Protein AF-A0A524H3X7-F1 (afdb_monomer_lite)

pLDDT: mean 86.59, std 13.21, range [28.08, 98.19]

Foldseek 3Di:
DPDDVQQVLLLVLLVVVLVVLVVVLVVLLVVLLVLCCVQVNNVLSVQLSVQLSVLSVVLSVVLVVVQCQQAAPVDNRHDSDSDPLNVLLSVLSSLLSSLSSCFPRVCLQVVVRDDPVLCSNLCSLVVSVVSLVVSVVCCVVVVRDTSSSVVSSVVSLLSSLLSLLNSLVSSLLEPPLLNCVSCVVVVLVVVLVVCVVVVHAFAAADDELLLQLLSVLSSVLSSVSSHPQFDSLLRHLLSVLSSVSNVVVSVLNVCRRNVQAPNNSQGVPVVVNVVVVVCLACVLVVLLVLLLVLLCVQLVCVPPPQHDPQPDPVLNVLSVVLNVCSNQLHQLLVSLVSQLVSLRSSPPDSCRDPSSSSSNSSSSVCNSSGNHDRHDYHPCCCVSRPDPPDDDDPDD

Structure (mmCIF, N/CA/C/O backbone):
data_AF-A0A524H3X7-F1
#
_entry.id   AF-A0A524H3X7-F1
#
loop_
_atom_site.group_PDB
_atom_site.id
_atom_site.type_symbol
_atom_site.label_atom_id
_atom_site.label_alt_id
_atom_site.label_comp_id
_atom_site.label_asym_id
_atom_site.label_entity_id
_atom_site.label_seq_id
_atom_site.pdbx_PDB_ins_code
_atom_site.Cartn_x
_atom_site.Cartn_y
_atom_site.Cartn_z
_atom_site.occupancy
_atom_site.B_iso_or_equiv
_atom_site.auth_seq_id
_atom_site.auth_comp_id
_atom_site.auth_asym_id
_atom_site.auth_atom_id
_atom_site.pdbx_PDB_model_num
ATOM 1 N N . MET A 1 1 ? -29.525 -3.757 43.774 1.00 38.62 1 MET A N 1
ATOM 2 C CA . MET A 1 1 ? -28.793 -2.723 43.015 1.00 38.62 1 MET A CA 1
ATOM 3 C C . MET A 1 1 ? -27.335 -3.140 42.795 1.00 38.62 1 MET A C 1
ATOM 5 O O . MET A 1 1 ? -26.508 -2.828 43.639 1.00 38.62 1 MET A O 1
ATOM 9 N N . PRO A 1 2 ? -26.998 -3.837 41.694 1.00 44.19 2 PRO A N 1
ATOM 10 C CA . PRO A 1 2 ? -25.616 -4.012 41.255 1.00 44.19 2 PRO A CA 1
ATOM 11 C C . PRO A 1 2 ? -25.465 -3.491 39.814 1.00 44.19 2 PRO A C 1
ATOM 13 O O . PRO A 1 2 ? -25.684 -4.235 38.861 1.00 44.19 2 PRO A O 1
ATOM 16 N N . SER A 1 3 ? -25.172 -2.203 39.606 1.00 49.34 3 SER A N 1
ATOM 17 C CA . SER A 1 3 ? -25.024 -1.696 38.224 1.00 49.34 3 SER A CA 1
ATOM 18 C C . SER A 1 3 ? -24.132 -0.468 38.014 1.00 49.34 3 SER A C 1
ATOM 20 O O . SER A 1 3 ? -23.815 -0.186 36.860 1.00 49.34 3 SER A O 1
ATOM 22 N N . SER A 1 4 ? -23.645 0.221 39.055 1.00 50.59 4 SER A N 1
ATOM 23 C CA . SER A 1 4 ? -22.752 1.386 38.883 1.00 50.59 4 SER A CA 1
ATOM 24 C C . SER A 1 4 ? -21.254 1.096 39.071 1.00 50.59 4 SER A C 1
ATOM 26 O O . SER A 1 4 ? -20.436 1.865 38.570 1.00 50.59 4 SER A O 1
ATOM 28 N N . GLU A 1 5 ? -20.863 -0.013 39.714 1.00 52.84 5 GLU A N 1
ATOM 29 C CA . GLU A 1 5 ? -19.443 -0.325 39.986 1.00 52.84 5 GLU A CA 1
ATOM 30 C C . GLU A 1 5 ? -18.730 -1.074 38.847 1.00 52.84 5 GLU A C 1
ATOM 32 O O . GLU A 1 5 ? -17.564 -0.801 38.551 1.00 52.84 5 GLU A O 1
ATOM 37 N N . ALA A 1 6 ? -19.430 -1.972 38.144 1.00 58.62 6 ALA A N 1
ATOM 38 C CA . ALA A 1 6 ? -18.873 -2.752 37.030 1.00 58.62 6 ALA A CA 1
ATOM 39 C C . ALA A 1 6 ? -18.297 -1.907 35.861 1.00 58.62 6 ALA A C 1
ATOM 41 O O . ALA A 1 6 ? -17.279 -2.296 35.285 1.00 58.62 6 ALA A O 1
ATOM 42 N N . PRO A 1 7 ? -18.873 -0.741 35.497 1.00 66.12 7 PRO A N 1
ATOM 43 C CA . PRO A 1 7 ? -18.289 0.143 34.487 1.00 66.12 7 PRO A CA 1
ATOM 44 C C . PRO A 1 7 ? -16.980 0.807 34.941 1.00 66.12 7 PRO A C 1
ATOM 46 O O . PRO A 1 7 ? -16.095 1.050 34.120 1.00 66.12 7 PRO A O 1
ATOM 49 N N . LEU A 1 8 ? -16.845 1.119 36.236 1.00 72.81 8 LEU A N 1
ATOM 50 C CA . LEU A 1 8 ? -15.673 1.808 36.786 1.00 72.81 8 LEU A CA 1
ATOM 51 C C . LEU A 1 8 ? -14.464 0.871 36.874 1.00 72.81 8 LEU A C 1
ATOM 53 O O . LEU A 1 8 ? -13.363 1.249 36.469 1.00 72.81 8 LEU A O 1
ATOM 57 N N . THR A 1 9 ? -14.670 -0.369 37.320 1.00 82.12 9 THR A N 1
ATOM 58 C CA . THR A 1 9 ? -13.608 -1.384 37.403 1.00 82.12 9 THR A CA 1
ATOM 59 C C . THR A 1 9 ? -13.067 -1.758 36.021 1.00 82.12 9 THR A C 1
ATOM 61 O O . THR A 1 9 ? -11.849 -1.789 35.833 1.00 82.12 9 THR A O 1
ATOM 64 N N . ALA A 1 10 ? -13.942 -1.925 35.023 1.00 81.38 10 ALA A N 1
ATOM 65 C CA . ALA A 1 10 ? -13.544 -2.172 33.636 1.00 81.38 10 ALA A CA 1
ATOM 66 C C . ALA A 1 10 ? -12.693 -1.023 33.059 1.00 81.38 10 ALA A C 1
ATOM 68 O O . ALA A 1 10 ? -11.644 -1.260 32.459 1.00 81.38 10 ALA A O 1
ATOM 69 N N . ARG A 1 11 ? -13.080 0.239 33.296 1.00 85.31 11 ARG A N 1
ATOM 70 C CA . ARG A 1 11 ? -12.311 1.417 32.849 1.00 85.31 11 ARG A CA 1
ATOM 71 C C . ARG A 1 11 ? -10.923 1.489 33.482 1.00 85.31 11 ARG A C 1
ATOM 73 O O . ARG A 1 11 ? -9.959 1.845 32.804 1.00 85.31 11 ARG A O 1
ATOM 80 N N . LEU A 1 12 ? -10.803 1.166 34.769 1.00 86.50 12 LEU A N 1
ATOM 81 C CA . LEU A 1 12 ? -9.514 1.155 35.465 1.00 86.50 12 LEU A CA 1
ATOM 82 C C . LEU A 1 12 ? -8.584 0.067 34.918 1.00 86.50 12 LEU A C 1
ATOM 84 O O . LEU A 1 12 ? -7.403 0.335 34.685 1.00 86.50 12 LEU A O 1
ATOM 88 N N . GLN A 1 13 ? -9.115 -1.128 34.653 1.00 88.31 13 GLN A N 1
ATOM 89 C CA . GLN A 1 13 ? -8.353 -2.224 34.052 1.00 88.31 13 GLN A CA 1
ATOM 90 C C . GLN A 1 13 ? -7.864 -1.867 32.645 1.00 88.31 13 GLN A C 1
ATOM 92 O O . GLN A 1 13 ? -6.674 -2.018 32.364 1.00 88.31 13 GLN A O 1
ATOM 97 N N . LEU A 1 14 ? -8.726 -1.279 31.809 1.00 88.50 14 LEU A N 1
ATOM 98 C CA . LEU A 1 14 ? -8.331 -0.785 30.488 1.00 88.50 14 LEU A CA 1
ATOM 99 C C . LEU A 1 14 ? -7.258 0.297 30.568 1.00 88.50 14 LEU A C 1
ATOM 101 O O . LEU A 1 14 ? -6.287 0.240 29.824 1.00 88.50 14 LEU A O 1
ATOM 105 N N . ARG A 1 15 ? -7.366 1.254 31.497 1.00 89.19 15 ARG A N 1
ATOM 106 C CA . ARG A 1 15 ? -6.329 2.282 31.691 1.00 89.19 15 ARG A CA 1
ATOM 107 C C . ARG A 1 15 ? -4.993 1.689 32.136 1.00 89.19 15 ARG A C 1
ATOM 109 O O . ARG A 1 15 ? -3.949 2.199 31.738 1.00 89.19 15 ARG A O 1
ATOM 116 N N . ARG A 1 16 ? -5.002 0.626 32.946 1.00 90.62 16 ARG A N 1
ATOM 117 C CA . ARG A 1 16 ? -3.780 -0.090 33.344 1.00 90.62 16 ARG A CA 1
ATOM 118 C C . ARG A 1 16 ? -3.156 -0.827 32.160 1.00 90.62 16 ARG A C 1
ATOM 120 O O . ARG A 1 16 ? -1.954 -0.701 31.955 1.00 90.62 16 ARG A O 1
ATOM 127 N N . GLN A 1 17 ? -3.955 -1.554 31.380 1.00 91.56 17 GLN A N 1
ATOM 128 C CA . GLN A 1 17 ? -3.481 -2.221 30.162 1.00 91.56 17 GLN A CA 1
ATOM 129 C C . GLN A 1 17 ? -2.974 -1.215 29.132 1.00 91.56 17 GLN A C 1
ATOM 131 O O . GLN A 1 17 ? -1.931 -1.447 28.532 1.00 91.56 17 GLN A O 1
ATOM 136 N N . TRP A 1 18 ? -3.652 -0.070 29.011 1.00 91.75 18 TRP A N 1
ATOM 137 C CA . TRP A 1 18 ? -3.177 1.043 28.208 1.00 91.75 18 TRP A CA 1
ATOM 138 C C . TRP A 1 18 ? -1.791 1.435 28.674 1.00 91.75 18 TRP A C 1
ATOM 140 O O . TRP A 1 18 ? -0.871 1.202 27.917 1.00 91.75 18 TRP A O 1
ATOM 150 N N . ARG A 1 19 ? -1.603 1.850 29.940 1.00 90.88 19 ARG A N 1
ATOM 151 C CA . ARG A 1 19 ? -0.284 2.184 30.531 1.00 90.88 19 ARG A CA 1
ATOM 152 C C . ARG A 1 19 ? 0.817 1.162 30.206 1.00 90.88 19 ARG A C 1
ATOM 154 O O . ARG A 1 19 ? 1.924 1.576 29.876 1.00 90.88 19 ARG A O 1
ATOM 161 N N . LEU A 1 20 ? 0.512 -0.136 30.246 1.00 89.88 20 LEU A N 1
ATOM 162 C CA . LEU A 1 20 ? 1.453 -1.195 29.857 1.00 89.88 20 LEU A CA 1
ATOM 163 C C . LEU A 1 20 ? 1.845 -1.134 28.371 1.00 89.88 20 LEU A C 1
ATOM 165 O O . LEU A 1 20 ? 3.029 -1.231 28.063 1.00 89.88 20 LEU A O 1
ATOM 169 N N . ALA A 1 21 ? 0.900 -0.894 27.460 1.00 89.56 21 ALA A N 1
ATOM 170 C CA . ALA A 1 21 ? 1.202 -0.696 26.040 1.00 89.56 21 ALA A CA 1
ATOM 171 C C . ALA A 1 21 ? 2.138 0.509 25.789 1.00 89.56 21 ALA A C 1
ATOM 173 O O . ALA A 1 21 ? 2.857 0.552 24.797 1.00 89.56 21 ALA A O 1
ATOM 174 N N . GLY A 1 22 ? 2.190 1.475 26.708 1.00 89.12 22 GLY A N 1
ATOM 175 C CA . GLY A 1 22 ? 3.035 2.670 26.581 1.00 89.12 22 GLY A CA 1
ATOM 176 C C . GLY A 1 22 ? 4.470 2.370 26.949 1.00 89.12 22 GLY A C 1
ATOM 177 O O . GLY A 1 22 ? 5.390 2.875 26.316 1.00 89.12 22 GLY A O 1
ATOM 178 N N . LEU A 1 23 ? 4.651 1.470 27.918 1.00 90.06 23 LEU A N 1
ATOM 179 C CA . LEU A 1 23 ? 5.954 0.894 28.225 1.00 90.06 23 LEU A CA 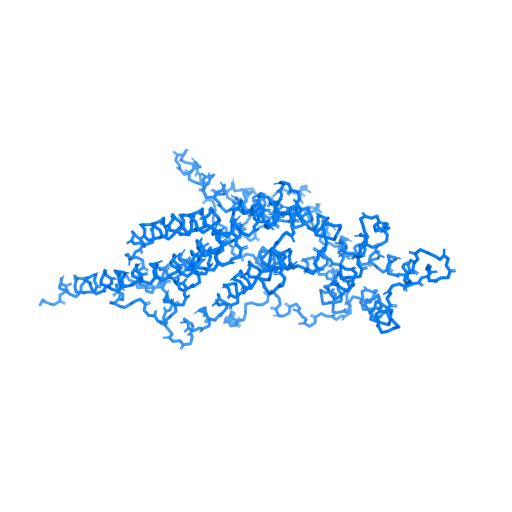1
ATOM 180 C C . LEU A 1 23 ? 6.483 0.084 27.035 1.00 90.06 23 LEU A C 1
ATOM 182 O O . LEU A 1 23 ? 7.664 0.183 26.721 1.00 90.06 23 LEU A O 1
ATOM 186 N N . TRP A 1 24 ? 5.620 -0.645 26.316 1.00 90.69 24 TRP A N 1
ATOM 187 C CA . TRP A 1 24 ? 6.020 -1.289 25.056 1.00 90.69 24 TRP A CA 1
ATOM 188 C C . TRP A 1 24 ? 6.453 -0.262 24.005 1.00 90.69 24 TRP A C 1
ATOM 190 O O . TRP A 1 24 ? 7.435 -0.485 23.306 1.00 90.69 24 TRP A O 1
ATOM 200 N N . GLY A 1 25 ? 5.794 0.899 23.944 1.00 91.12 25 GLY A N 1
ATOM 201 C CA . GLY A 1 25 ? 6.222 2.023 23.104 1.00 91.12 25 GLY A CA 1
ATOM 202 C C . GLY A 1 25 ? 7.667 2.481 23.365 1.00 91.12 25 GLY A C 1
ATOM 203 O O . GLY A 1 25 ? 8.399 2.809 22.429 1.00 91.12 25 GLY A O 1
ATOM 204 N N . VAL A 1 26 ? 8.129 2.439 24.618 1.00 93.06 26 VAL A N 1
ATOM 205 C CA . VAL A 1 26 ? 9.536 2.737 24.940 1.00 93.06 26 VAL A CA 1
ATOM 206 C C . VAL A 1 26 ? 10.467 1.705 24.302 1.00 93.06 26 VAL A C 1
ATOM 208 O O . VAL A 1 26 ? 11.471 2.089 23.709 1.00 93.06 26 VAL A O 1
ATOM 211 N N . LEU A 1 27 ? 10.112 0.417 24.342 1.00 95.00 27 LEU A N 1
ATOM 212 C CA . LEU A 1 27 ? 10.905 -0.648 23.716 1.00 95.00 27 LEU A CA 1
ATOM 213 C C . LEU A 1 27 ? 11.006 -0.473 22.196 1.00 95.00 27 LEU A C 1
ATOM 215 O O . LEU A 1 27 ? 12.093 -0.630 21.649 1.00 95.00 27 LEU A O 1
ATOM 219 N N . PHE A 1 28 ? 9.919 -0.086 21.519 1.00 95.56 28 PHE A N 1
ATOM 220 C CA . PHE A 1 28 ? 9.959 0.226 20.083 1.00 95.56 28 PHE A CA 1
ATOM 221 C C . PHE A 1 28 ? 10.871 1.415 19.775 1.00 95.56 28 PHE A C 1
ATOM 223 O O . PHE A 1 28 ? 11.669 1.345 18.845 1.00 95.56 28 PHE A O 1
ATOM 230 N N . THR A 1 29 ? 10.790 2.483 20.574 1.00 95.62 29 THR A N 1
ATOM 231 C CA . THR A 1 29 ? 11.664 3.658 20.425 1.00 95.62 29 THR A CA 1
ATOM 232 C C . THR A 1 29 ? 13.136 3.285 20.605 1.00 95.62 29 THR A C 1
ATOM 234 O O . THR A 1 29 ? 13.967 3.665 19.783 1.00 95.62 29 THR A O 1
ATOM 237 N N . VAL A 1 30 ? 13.465 2.519 21.651 1.00 96.12 30 VAL A N 1
ATOM 238 C CA . VAL A 1 30 ? 14.838 2.057 21.912 1.00 96.12 30 VAL A CA 1
ATOM 239 C C . VAL A 1 30 ? 15.317 1.130 20.798 1.00 96.12 30 VAL A C 1
ATOM 241 O O . VAL A 1 30 ? 16.424 1.306 20.304 1.00 96.12 30 VAL A O 1
ATOM 244 N N . GLY A 1 31 ? 14.478 0.195 20.345 1.00 94.50 31 GLY A N 1
ATOM 245 C CA . GLY A 1 31 ? 14.798 -0.696 19.231 1.00 94.50 31 GLY A CA 1
ATOM 246 C C . GLY A 1 31 ? 15.097 0.065 17.938 1.00 94.50 31 GLY A C 1
ATOM 247 O O . GLY A 1 31 ? 16.118 -0.193 17.305 1.00 94.50 31 GLY A O 1
ATOM 248 N N . ALA A 1 32 ? 14.261 1.048 17.583 1.00 93.69 32 ALA A N 1
ATOM 249 C CA . ALA A 1 32 ? 14.488 1.919 16.429 1.00 93.69 32 ALA A CA 1
ATOM 250 C C . ALA A 1 32 ? 15.789 2.724 16.564 1.00 93.69 32 ALA A C 1
ATOM 252 O O . ALA A 1 32 ? 16.571 2.802 15.618 1.00 93.69 32 ALA A O 1
ATOM 253 N N . PHE A 1 33 ? 16.038 3.286 17.751 1.00 95.38 33 PHE A N 1
ATOM 254 C CA . PHE A 1 33 ? 17.252 4.040 18.047 1.00 95.38 33 PHE A CA 1
ATOM 255 C C . PHE A 1 33 ? 18.506 3.173 17.886 1.00 95.38 33 PHE A C 1
ATOM 257 O O . PHE A 1 33 ? 19.419 3.565 17.169 1.00 95.38 33 PHE A O 1
ATOM 264 N N . CYS A 1 34 ? 18.547 1.988 18.502 1.00 95.00 34 CYS A N 1
ATOM 265 C CA . CYS A 1 34 ? 19.685 1.071 18.411 1.00 95.00 34 CYS A CA 1
ATOM 266 C C . CYS A 1 34 ? 19.937 0.613 16.971 1.00 95.00 34 CYS A C 1
ATOM 268 O O . CYS A 1 34 ? 21.074 0.659 16.508 1.00 95.00 34 CYS A O 1
ATOM 270 N N . LEU A 1 35 ? 18.876 0.238 16.251 1.00 92.06 35 LEU A N 1
ATOM 271 C CA . LEU A 1 35 ? 18.962 -0.199 14.859 1.00 92.06 35 LEU A CA 1
ATOM 272 C C . LEU A 1 35 ? 19.585 0.876 13.956 1.00 92.06 35 LEU A C 1
ATOM 274 O O . LEU A 1 35 ? 20.453 0.581 13.134 1.00 92.06 35 LEU A O 1
ATOM 278 N N . LEU A 1 36 ? 19.140 2.125 14.107 1.00 91.81 36 LEU A N 1
ATOM 279 C CA . LEU A 1 36 ? 19.632 3.248 13.312 1.00 91.81 36 LEU A CA 1
ATOM 280 C C . LEU A 1 36 ? 20.994 3.757 13.792 1.00 91.81 36 LEU A C 1
ATOM 282 O O . LEU A 1 36 ? 21.754 4.273 12.978 1.00 91.81 36 LEU A O 1
ATOM 286 N N . LEU A 1 37 ? 21.335 3.578 15.071 1.00 93.31 37 LEU A N 1
ATOM 287 C CA . LEU A 1 37 ? 22.661 3.899 15.605 1.00 93.31 37 LEU A CA 1
ATOM 288 C C . LEU A 1 37 ? 23.738 3.028 14.970 1.00 93.31 37 LEU A C 1
ATOM 290 O O . LEU A 1 37 ? 24.780 3.543 14.574 1.00 93.31 37 LEU A O 1
ATOM 294 N N . GLU A 1 38 ? 23.466 1.731 14.854 1.00 89.81 38 GLU A N 1
ATOM 295 C CA . GLU A 1 38 ? 24.399 0.759 14.287 1.00 89.81 38 GLU A CA 1
ATOM 296 C C . GLU A 1 38 ? 24.696 1.029 12.802 1.00 89.81 38 GLU A C 1
ATOM 298 O O . GLU A 1 38 ? 25.830 0.854 12.365 1.00 89.81 38 GLU A O 1
ATOM 303 N N . HIS A 1 39 ? 23.713 1.516 12.035 1.00 84.50 39 HIS A N 1
ATOM 304 C CA . HIS A 1 39 ? 23.813 1.584 10.568 1.00 84.50 39 HIS A CA 1
ATOM 305 C C . HIS A 1 39 ? 23.868 3.000 9.983 1.00 84.50 39 HIS A C 1
ATOM 307 O O . HIS A 1 39 ? 24.350 3.183 8.869 1.00 84.50 39 HIS A O 1
ATOM 313 N N . GLY A 1 40 ? 23.368 4.003 10.702 1.00 84.62 40 GLY A N 1
ATOM 314 C CA . GLY A 1 40 ? 23.338 5.404 10.267 1.00 84.62 40 GLY A CA 1
ATOM 315 C C . GLY A 1 40 ? 24.029 6.365 11.236 1.00 84.62 40 GLY A C 1
ATOM 316 O O . GLY A 1 40 ? 24.016 7.576 11.011 1.00 84.62 40 GLY A O 1
ATOM 317 N N . GLY A 1 41 ? 24.625 5.848 12.315 1.00 90.81 41 GLY A N 1
ATOM 318 C CA . GLY A 1 41 ? 25.280 6.643 13.345 1.00 90.81 41 GLY A CA 1
ATOM 319 C C . GLY A 1 41 ? 24.307 7.412 14.244 1.00 90.81 41 GLY A C 1
ATOM 320 O O . GLY A 1 41 ? 23.085 7.251 14.204 1.00 90.81 41 GLY A O 1
ATOM 321 N N . LEU A 1 42 ? 24.865 8.272 15.100 1.00 94.31 42 LEU A N 1
ATOM 322 C CA . LEU A 1 42 ? 24.105 8.953 16.151 1.00 94.31 42 LEU A CA 1
ATOM 323 C C . LEU A 1 42 ? 23.031 9.906 15.603 1.00 94.31 42 LEU A C 1
ATOM 325 O O . LEU A 1 42 ? 21.957 10.015 16.190 1.00 94.31 42 LEU A O 1
ATOM 329 N N . SER A 1 43 ? 23.292 10.584 14.483 1.00 93.31 43 SER A N 1
ATOM 330 C CA . SER A 1 43 ? 22.327 11.501 13.862 1.00 93.31 43 SER A CA 1
ATOM 331 C C . SER A 1 43 ? 21.079 10.762 13.377 1.00 93.31 43 SER A C 1
ATOM 333 O O . SER A 1 43 ? 19.965 11.160 13.724 1.00 93.31 43 SER A O 1
ATOM 335 N N . ALA A 1 44 ? 21.257 9.652 12.654 1.00 92.75 44 ALA A N 1
ATOM 336 C CA . ALA A 1 44 ? 20.158 8.810 12.193 1.00 92.75 44 ALA A CA 1
ATOM 337 C C . ALA A 1 44 ? 19.376 8.210 13.368 1.00 92.75 44 ALA A C 1
ATOM 339 O O . ALA A 1 44 ? 18.143 8.218 13.351 1.00 92.75 44 ALA A O 1
ATOM 340 N N . ALA A 1 45 ? 20.086 7.754 14.408 1.00 94.88 45 ALA A N 1
ATOM 341 C CA . ALA A 1 45 ? 19.493 7.214 15.628 1.00 94.88 45 ALA A CA 1
ATOM 342 C C . ALA A 1 45 ? 18.608 8.231 16.349 1.00 94.88 45 ALA A C 1
ATOM 344 O O . ALA A 1 45 ? 17.462 7.930 16.681 1.00 94.88 45 ALA A O 1
ATOM 345 N N . LEU A 1 46 ? 19.116 9.448 16.564 1.00 96.56 46 LEU A N 1
ATOM 346 C CA . LEU A 1 46 ? 18.366 10.518 17.215 1.00 96.56 46 LEU A CA 1
ATOM 347 C C . LEU A 1 46 ? 17.146 10.913 16.385 1.00 96.56 46 LEU A C 1
ATOM 349 O O . LEU A 1 46 ? 16.044 10.969 16.927 1.00 96.56 46 LEU A O 1
ATOM 353 N N . GLN A 1 47 ? 17.314 11.132 15.079 1.00 96.06 47 GLN A N 1
ATOM 354 C CA . GLN A 1 47 ? 16.205 11.467 14.186 1.00 96.06 47 GLN A CA 1
ATOM 355 C C . GLN A 1 47 ? 15.127 10.379 14.201 1.00 96.06 47 GLN A C 1
ATOM 357 O O . GLN A 1 47 ? 13.960 10.669 14.473 1.00 96.06 47 GLN A O 1
ATOM 362 N N . GLY A 1 48 ? 15.506 9.129 13.942 1.00 95.56 48 GLY A N 1
ATOM 363 C CA . GLY A 1 48 ? 14.542 8.044 13.815 1.00 95.56 48 GLY A CA 1
ATOM 364 C C . GLY A 1 48 ? 13.923 7.632 15.145 1.00 95.56 48 GLY A C 1
ATOM 365 O O . GLY A 1 48 ? 12.728 7.336 15.202 1.00 95.56 48 GLY A O 1
ATOM 366 N N . GLY A 1 49 ? 14.687 7.697 16.237 1.00 96.88 49 GLY A N 1
ATOM 367 C CA . GLY A 1 49 ? 14.173 7.534 17.594 1.00 96.88 49 GLY A CA 1
ATOM 368 C C . GLY A 1 49 ? 13.140 8.608 17.941 1.00 96.88 49 GLY A C 1
ATOM 369 O O . GLY A 1 49 ? 12.058 8.277 18.423 1.00 96.88 49 GLY A O 1
ATOM 370 N N . LEU A 1 50 ? 13.412 9.882 17.626 1.00 97.19 50 LEU A N 1
ATOM 371 C CA . LEU A 1 50 ? 12.466 10.984 17.845 1.00 97.19 50 LEU A CA 1
ATOM 372 C C . LEU A 1 50 ? 11.199 10.843 16.995 1.00 97.19 50 LEU A C 1
ATOM 374 O O . LEU A 1 50 ? 10.101 11.035 17.512 1.00 97.19 50 LEU A O 1
ATOM 378 N N . GLN A 1 51 ? 11.324 10.481 15.717 1.00 97.62 51 GLN A N 1
ATOM 379 C CA . GLN A 1 51 ? 10.180 10.250 14.829 1.00 97.62 51 GLN A CA 1
ATOM 380 C C . GLN A 1 51 ? 9.317 9.076 15.315 1.00 97.62 51 GLN A C 1
ATOM 382 O O . GLN A 1 51 ? 8.095 9.209 15.412 1.00 97.62 51 GLN A O 1
ATOM 387 N N . THR A 1 52 ? 9.948 7.962 15.698 1.00 97.75 52 THR A N 1
ATOM 388 C CA . THR A 1 52 ? 9.271 6.792 16.281 1.00 97.75 52 THR A CA 1
ATOM 389 C C . THR A 1 52 ? 8.528 7.180 17.558 1.00 97.75 52 THR A C 1
ATOM 391 O O . THR A 1 52 ? 7.331 6.916 17.692 1.00 97.75 52 THR A O 1
ATOM 394 N N . ALA A 1 53 ? 9.205 7.876 18.476 1.00 97.06 53 ALA A N 1
ATOM 395 C CA . ALA A 1 53 ? 8.613 8.351 19.721 1.00 97.06 53 ALA A CA 1
ATOM 396 C C . ALA A 1 53 ? 7.439 9.308 19.469 1.00 97.06 53 ALA A C 1
ATOM 398 O O . ALA A 1 53 ? 6.397 9.179 20.108 1.00 97.06 53 ALA A O 1
ATOM 399 N N . ALA A 1 54 ? 7.564 10.235 18.515 1.00 97.19 54 ALA A N 1
ATOM 400 C CA . ALA A 1 54 ? 6.506 11.179 18.169 1.00 97.19 54 ALA A CA 1
ATOM 401 C C . ALA A 1 54 ? 5.246 10.460 17.663 1.00 97.19 54 ALA A C 1
ATOM 403 O O . ALA A 1 54 ? 4.141 10.762 18.124 1.00 97.19 54 ALA A O 1
ATOM 404 N N . VAL A 1 55 ? 5.403 9.472 16.774 1.00 96.94 55 VAL A N 1
ATOM 405 C CA . VAL A 1 55 ? 4.283 8.658 16.280 1.00 96.94 55 VAL A CA 1
ATOM 406 C C . VAL A 1 55 ? 3.652 7.841 17.407 1.00 96.94 55 VAL A C 1
ATOM 408 O O . VAL A 1 55 ? 2.426 7.816 17.521 1.00 96.94 55 VAL A O 1
ATOM 411 N N . LEU A 1 56 ? 4.453 7.235 18.287 1.00 95.81 56 LEU A N 1
ATOM 412 C CA . LEU A 1 56 ? 3.942 6.480 19.434 1.00 95.81 56 LEU A CA 1
ATOM 413 C C . LEU A 1 56 ? 3.203 7.366 20.435 1.00 95.81 56 LEU A C 1
ATOM 415 O O . LEU A 1 56 ? 2.141 6.978 20.908 1.00 95.81 56 LEU A O 1
ATOM 419 N N . VAL A 1 57 ? 3.707 8.562 20.741 1.00 95.38 57 VAL A N 1
ATOM 420 C CA . VAL A 1 57 ? 3.030 9.524 21.627 1.00 95.38 57 VAL A CA 1
ATOM 421 C C . VAL A 1 57 ? 1.722 10.009 20.997 1.00 95.38 57 VAL A C 1
ATOM 423 O O . VAL A 1 57 ? 0.692 10.097 21.675 1.00 95.38 57 VAL A O 1
ATOM 426 N N . TYR A 1 58 ? 1.723 10.281 19.691 1.00 94.00 58 TYR A N 1
ATOM 427 C CA . TYR A 1 58 ? 0.507 10.611 18.954 1.00 94.00 58 TYR A CA 1
ATOM 428 C C . TYR A 1 58 ? -0.522 9.474 19.034 1.00 94.00 58 TYR A C 1
ATOM 430 O O . TYR A 1 58 ? -1.653 9.696 19.471 1.00 94.00 58 TYR A O 1
ATOM 438 N N . ALA A 1 59 ? -0.124 8.249 18.690 1.00 92.31 59 ALA A N 1
ATOM 439 C CA . ALA A 1 59 ? -0.964 7.058 18.755 1.00 92.31 59 ALA A CA 1
ATOM 440 C C . ALA A 1 59 ? -1.500 6.826 20.177 1.00 92.31 59 ALA A C 1
ATOM 442 O O . ALA A 1 59 ? -2.704 6.687 20.391 1.00 92.31 59 ALA A O 1
ATOM 443 N N . TRP A 1 60 ? -0.620 6.905 21.174 1.00 91.56 60 TRP A N 1
ATOM 444 C CA . TRP A 1 60 ? -0.937 6.756 22.588 1.00 91.56 60 TRP A CA 1
ATOM 445 C C . TRP A 1 60 ? -2.018 7.725 23.075 1.00 91.56 60 TRP A C 1
ATOM 447 O O . TRP A 1 60 ? -2.967 7.357 23.773 1.00 91.56 60 TRP A O 1
ATOM 457 N N . THR A 1 61 ? -1.876 8.999 22.722 1.00 91.31 61 THR A N 1
ATOM 458 C CA . THR A 1 61 ? -2.820 10.037 23.142 1.00 91.31 61 THR A CA 1
ATOM 459 C C . THR A 1 61 ? -4.133 9.938 22.374 1.00 91.31 61 THR A C 1
ATOM 461 O O . THR A 1 61 ? -5.209 10.059 22.967 1.00 91.31 61 THR A O 1
ATOM 464 N N . ARG A 1 62 ? -4.068 9.688 21.061 1.00 89.88 62 ARG A N 1
ATOM 465 C CA . ARG A 1 62 ? -5.234 9.597 20.179 1.00 89.88 62 ARG A CA 1
ATOM 466 C C . ARG A 1 62 ? -6.105 8.394 20.521 1.00 89.88 62 ARG A C 1
ATOM 468 O O . ARG A 1 62 ? -7.316 8.559 20.672 1.00 89.88 62 ARG A O 1
ATOM 475 N N . TRP A 1 63 ? -5.500 7.222 20.662 1.00 87.94 63 TRP A N 1
ATOM 476 C CA . TRP A 1 63 ? -6.193 5.959 20.902 1.00 87.94 63 TRP A CA 1
ATOM 477 C C . TRP A 1 63 ? -6.552 5.757 22.373 1.00 87.94 63 TRP A C 1
ATOM 479 O O . TRP A 1 63 ? -7.597 5.183 22.669 1.00 87.94 63 TRP A O 1
ATOM 489 N N . GLY A 1 64 ? -5.794 6.350 23.301 1.00 87.62 64 GLY A N 1
ATOM 490 C CA . GLY A 1 64 ? -6.170 6.401 24.715 1.00 87.62 64 GLY A CA 1
ATOM 491 C C . GLY A 1 64 ? -7.515 7.105 24.942 1.00 87.62 64 GLY A C 1
ATOM 492 O O . GLY A 1 64 ? -8.288 6.709 25.813 1.00 87.62 64 GLY A O 1
ATOM 493 N N . ARG A 1 65 ? -7.844 8.105 24.110 1.00 88.81 65 ARG A N 1
ATOM 494 C CA . ARG A 1 65 ? -9.165 8.767 24.104 1.00 88.81 65 ARG A CA 1
ATOM 495 C C . ARG A 1 65 ? -10.274 7.904 23.495 1.00 88.81 65 ARG A C 1
ATOM 497 O O . ARG A 1 65 ? -11.441 8.186 23.726 1.00 88.81 65 ARG A O 1
ATOM 504 N N . ALA A 1 66 ? -9.922 6.877 22.724 1.00 88.31 66 ALA A N 1
ATOM 505 C CA . ALA A 1 66 ? -10.863 5.976 22.068 1.00 88.31 66 ALA A CA 1
ATOM 506 C C . ALA A 1 66 ? -11.165 4.710 22.890 1.00 88.31 66 ALA A C 1
ATOM 508 O O . ALA A 1 66 ? -12.002 3.919 22.471 1.00 88.31 66 ALA A O 1
ATOM 509 N N . LEU A 1 67 ? -10.551 4.519 24.068 1.00 87.88 67 LEU A N 1
ATOM 510 C CA . LEU A 1 67 ? -10.758 3.334 24.921 1.00 87.88 67 LEU A CA 1
ATOM 511 C C . LEU A 1 67 ? -12.226 3.091 25.303 1.00 87.88 67 LEU A C 1
ATOM 513 O O . LEU A 1 67 ? -12.609 1.961 25.599 1.00 87.88 67 LEU A O 1
ATOM 517 N N . GLU A 1 68 ? -13.058 4.132 25.278 1.00 86.31 68 GLU A N 1
ATOM 518 C CA . GLU A 1 68 ? -14.501 4.020 25.514 1.00 86.31 68 GLU A CA 1
ATOM 519 C C . GLU A 1 68 ? -15.229 3.217 24.426 1.00 86.31 68 GLU A C 1
ATOM 521 O O . GLU A 1 68 ? -16.319 2.712 24.672 1.00 86.31 68 GLU A O 1
ATOM 526 N N . LEU A 1 69 ? -14.605 3.026 23.261 1.00 86.94 69 LEU A N 1
ATOM 527 C CA . LEU A 1 69 ? -15.100 2.182 22.175 1.00 86.94 69 LEU A CA 1
ATOM 528 C C . LEU A 1 69 ? -14.803 0.689 22.398 1.00 86.94 69 LEU A C 1
ATOM 530 O O . LEU A 1 69 ? -15.094 -0.126 21.523 1.00 86.94 69 LEU A O 1
ATOM 534 N N . ASN A 1 70 ? -14.205 0.284 23.529 1.00 88.88 70 ASN A N 1
ATOM 535 C CA . ASN A 1 70 ? -13.858 -1.118 23.790 1.00 88.88 70 ASN A CA 1
ATOM 536 C C . ASN A 1 70 ? -15.082 -1.966 24.179 1.00 88.88 70 ASN A C 1
ATOM 538 O O . ASN A 1 70 ? -15.163 -2.515 25.277 1.00 88.88 70 ASN A O 1
ATOM 542 N N . HIS A 1 71 ? -16.058 -2.051 23.284 1.00 85.62 71 HIS A N 1
ATOM 543 C CA . HIS A 1 71 ? -17.274 -2.838 23.427 1.00 85.62 71 HIS A CA 1
ATOM 544 C C . HIS A 1 71 ? -17.627 -3.518 22.089 1.00 85.62 71 HIS A C 1
ATOM 546 O O . HIS A 1 71 ? -17.199 -3.048 21.024 1.00 85.62 71 HIS A O 1
ATOM 552 N N . PRO A 1 72 ? -18.376 -4.636 22.112 1.00 84.81 72 PRO A N 1
ATOM 553 C CA . PRO A 1 72 ? -18.881 -5.275 20.898 1.00 84.81 72 PRO A CA 1
ATOM 554 C C . PRO A 1 72 ? -19.769 -4.331 20.069 1.00 84.81 72 PRO A C 1
ATOM 556 O O . PRO A 1 72 ? -20.432 -3.465 20.640 1.00 84.81 72 PRO A O 1
ATOM 559 N N . PRO A 1 73 ? -19.876 -4.512 18.740 1.00 81.38 73 PRO A N 1
ATOM 560 C CA . PRO A 1 73 ? -20.703 -3.654 17.885 1.00 81.38 73 PRO A CA 1
ATOM 561 C C . PRO A 1 73 ? -22.192 -3.579 18.254 1.00 81.38 73 PRO A C 1
ATOM 563 O O . PRO A 1 73 ? -22.840 -2.592 17.909 1.00 81.38 73 PRO A O 1
ATOM 566 N N . GLN A 1 74 ? -22.717 -4.619 18.910 1.00 81.19 74 GLN A N 1
ATOM 567 C CA . GLN A 1 74 ? -24.133 -4.798 19.262 1.00 81.19 74 GLN A CA 1
ATOM 568 C C . GLN A 1 74 ? -24.440 -4.453 20.728 1.00 81.19 74 GLN A C 1
ATOM 570 O O . GLN A 1 74 ? -25.601 -4.421 21.122 1.00 81.19 74 GLN A O 1
ATOM 575 N N . GLU A 1 75 ? -23.414 -4.194 21.540 1.00 81.81 75 GLU A N 1
ATOM 576 C CA . GLU A 1 75 ? -23.545 -3.972 22.978 1.00 81.81 75 GLU A CA 1
ATOM 577 C C . GLU A 1 75 ? -22.932 -2.630 23.373 1.00 81.81 75 GLU A C 1
ATOM 579 O O . GLU A 1 75 ? -21.979 -2.171 22.757 1.00 81.81 75 GLU A O 1
ATOM 584 N N . VAL A 1 76 ? -23.443 -2.014 24.440 1.00 76.94 76 VAL A N 1
ATOM 585 C CA . VAL A 1 76 ? -22.892 -0.762 25.000 1.00 76.94 76 VAL A CA 1
ATOM 586 C C . VAL A 1 76 ? -21.928 -1.043 26.166 1.00 76.94 76 VAL A C 1
ATOM 588 O O . VAL A 1 76 ? -21.194 -0.165 26.617 1.00 76.94 76 VAL A O 1
ATOM 591 N N . ARG A 1 77 ? -21.908 -2.278 26.686 1.00 81.19 77 ARG A N 1
ATOM 592 C CA . ARG A 1 77 ? -21.096 -2.639 27.852 1.00 81.19 77 ARG A CA 1
ATOM 593 C C . ARG A 1 77 ? -19.621 -2.778 27.465 1.00 81.19 77 ARG A C 1
ATOM 595 O O . ARG A 1 77 ? -19.255 -3.575 26.606 1.00 81.19 77 ARG A O 1
ATOM 602 N N . LEU A 1 78 ? -18.772 -2.029 28.167 1.00 82.50 78 LEU A N 1
ATOM 603 C CA . LEU A 1 78 ? -17.318 -2.081 28.025 1.00 82.50 78 LEU A CA 1
ATOM 604 C C . LEU A 1 78 ? -16.762 -3.451 28.414 1.00 82.50 78 LEU A C 1
ATOM 606 O O . LEU A 1 78 ? -17.098 -3.996 29.469 1.00 82.50 78 LEU A O 1
ATOM 610 N N . ARG A 1 79 ? -15.839 -3.962 27.598 1.00 83.00 79 ARG A N 1
ATOM 611 C CA . ARG A 1 79 ? -15.016 -5.111 27.958 1.00 83.00 79 ARG A CA 1
ATOM 612 C C . ARG A 1 79 ? -13.874 -4.653 28.873 1.00 83.00 79 ARG A C 1
ATOM 614 O O . ARG A 1 79 ? -13.200 -3.676 28.553 1.00 83.00 79 ARG A O 1
ATOM 621 N N . PRO A 1 80 ? -13.620 -5.358 29.988 1.00 81.94 80 PRO A N 1
ATOM 622 C CA . PRO A 1 80 ? -12.573 -4.989 30.946 1.00 81.94 80 PRO A CA 1
ATOM 623 C C . PRO A 1 80 ? -11.141 -5.169 30.416 1.00 81.94 80 PRO A C 1
ATOM 625 O O . PRO A 1 80 ? -10.202 -4.582 30.948 1.00 81.94 80 PRO A O 1
ATOM 628 N N . SER A 1 81 ? -10.973 -5.983 29.372 1.00 87.19 81 SER A N 1
ATOM 629 C CA . SER A 1 81 ? -9.689 -6.285 28.740 1.00 87.19 81 SER A CA 1
ATOM 630 C C . SER A 1 81 ? -9.698 -5.846 27.279 1.00 87.19 81 SER A C 1
ATOM 632 O O . SER A 1 81 ? -10.737 -5.918 26.618 1.00 87.19 81 SER A O 1
ATOM 634 N N . LEU A 1 82 ? -8.539 -5.425 26.769 1.00 83.00 82 LEU A N 1
ATOM 635 C CA . LEU A 1 82 ? -8.338 -5.142 25.348 1.00 83.00 82 LEU A CA 1
ATOM 636 C C . LEU A 1 82 ? -8.487 -6.414 24.501 1.00 83.00 82 LEU A C 1
ATOM 638 O O . LEU A 1 82 ? -9.014 -6.352 23.397 1.00 83.00 82 LEU A O 1
ATOM 642 N N . GLY A 1 83 ? -8.094 -7.573 25.035 1.00 86.88 83 GLY A N 1
ATOM 643 C CA . GLY A 1 83 ? -8.102 -8.837 24.297 1.00 86.88 83 GLY A CA 1
ATOM 644 C C . GLY A 1 83 ? -6.929 -8.976 23.320 1.00 86.88 83 GLY A C 1
ATOM 645 O O . GLY A 1 83 ? -6.246 -8.009 22.990 1.00 86.88 83 GLY A O 1
ATOM 646 N N . ALA A 1 84 ? -6.676 -10.211 22.881 1.00 87.06 84 ALA A N 1
ATOM 647 C CA . ALA A 1 84 ? -5.497 -10.547 22.081 1.00 87.06 84 ALA A CA 1
ATOM 648 C C . ALA A 1 84 ? -5.471 -9.846 20.711 1.00 87.06 84 ALA A C 1
ATOM 650 O O . ALA A 1 84 ? -4.411 -9.400 20.288 1.00 87.06 84 ALA A O 1
ATOM 651 N N . ALA A 1 85 ? -6.630 -9.687 20.059 1.00 86.50 85 ALA A N 1
ATOM 652 C CA . ALA A 1 85 ? -6.727 -8.998 18.772 1.00 86.50 85 ALA A CA 1
ATOM 653 C C . ALA A 1 85 ? -6.264 -7.534 18.873 1.00 86.50 85 ALA A C 1
ATOM 655 O O . ALA A 1 85 ? -5.364 -7.131 18.151 1.00 86.50 85 ALA A O 1
ATOM 656 N N . ASN A 1 86 ? -6.770 -6.771 19.850 1.00 89.44 86 ASN A N 1
ATOM 657 C CA . ASN A 1 86 ? -6.353 -5.377 20.041 1.00 89.44 86 ASN A CA 1
ATOM 658 C C . ASN A 1 86 ? -4.870 -5.255 20.440 1.00 89.44 86 ASN A C 1
ATOM 660 O O . ASN A 1 86 ? -4.216 -4.295 20.045 1.00 89.44 86 ASN A O 1
ATOM 664 N N . TRP A 1 87 ? -4.314 -6.209 21.197 1.00 91.38 87 TRP A N 1
ATOM 665 C CA . TRP A 1 87 ? -2.870 -6.238 21.474 1.00 91.38 87 TRP A CA 1
ATOM 666 C C . TRP A 1 87 ? -2.039 -6.470 20.209 1.00 91.38 87 TRP A C 1
ATOM 668 O O . TRP A 1 87 ? -0.994 -5.840 20.052 1.00 91.38 87 TRP A O 1
ATOM 678 N N . LEU A 1 88 ? -2.511 -7.319 19.295 1.00 91.69 88 LEU A N 1
ATOM 679 C CA . LEU A 1 88 ? -1.867 -7.539 18.003 1.00 91.69 88 LEU A CA 1
ATOM 680 C C . LEU A 1 88 ? -1.944 -6.288 17.114 1.00 91.69 88 LEU A C 1
ATOM 682 O O . LEU A 1 88 ? -0.942 -5.887 16.526 1.00 91.69 88 LEU A O 1
ATOM 686 N N . THR A 1 89 ? -3.085 -5.602 17.114 1.00 91.25 89 THR A N 1
ATOM 687 C CA . THR A 1 89 ? -3.248 -4.308 16.444 1.00 91.25 89 THR A CA 1
ATOM 688 C C . THR A 1 89 ? -2.315 -3.240 17.044 1.00 91.25 89 THR A C 1
ATOM 690 O O . THR A 1 89 ? -1.706 -2.464 16.314 1.00 91.25 89 THR A O 1
ATOM 693 N N . LEU A 1 90 ? -2.093 -3.219 18.364 1.00 92.75 90 LEU A N 1
ATOM 694 C CA . LEU A 1 90 ? -1.114 -2.312 18.988 1.00 92.75 90 LEU A CA 1
ATOM 695 C C . LEU A 1 90 ? 0.337 -2.652 18.624 1.00 92.75 90 LEU A C 1
ATOM 697 O O . LEU A 1 90 ? 1.126 -1.739 18.381 1.00 92.75 90 LEU A O 1
ATOM 701 N N . LEU A 1 91 ? 0.680 -3.941 18.541 1.00 94.81 91 LEU A N 1
ATOM 702 C CA . LEU A 1 91 ? 1.971 -4.400 18.021 1.00 94.81 91 LEU A CA 1
ATOM 703 C C . LEU A 1 91 ? 2.181 -3.900 16.582 1.00 94.81 91 LEU A C 1
ATOM 705 O O . LEU A 1 91 ? 3.234 -3.340 16.280 1.00 94.81 91 LEU A O 1
ATOM 709 N N . ARG A 1 92 ? 1.156 -4.007 15.726 1.00 94.69 92 ARG A N 1
ATOM 710 C CA . ARG A 1 92 ? 1.152 -3.461 14.359 1.00 94.69 92 ARG A CA 1
ATOM 711 C C . ARG A 1 92 ? 1.416 -1.955 14.345 1.00 94.69 92 ARG A C 1
ATOM 713 O O . ARG A 1 92 ? 2.281 -1.488 13.608 1.00 94.69 92 ARG A O 1
ATOM 720 N N . GLY A 1 93 ? 0.734 -1.204 15.212 1.00 95.50 93 GLY A N 1
ATOM 721 C CA . GLY A 1 93 ? 0.973 0.229 15.401 1.00 95.50 93 GLY A CA 1
ATOM 722 C C . GLY A 1 93 ? 2.412 0.550 15.827 1.00 95.50 93 GLY A C 1
ATOM 723 O O . GLY A 1 93 ? 2.987 1.527 15.352 1.00 95.50 93 GLY A O 1
ATOM 724 N N . GLY A 1 94 ? 3.022 -0.298 16.662 1.00 96.94 94 GLY A N 1
ATOM 725 C CA . GLY A 1 94 ? 4.436 -0.208 17.034 1.00 96.94 94 GLY A CA 1
ATOM 726 C C . GLY A 1 94 ? 5.381 -0.389 15.843 1.00 96.94 94 GLY A C 1
ATOM 727 O O . GLY A 1 94 ? 6.277 0.431 15.652 1.00 96.94 94 GLY A O 1
ATOM 728 N N . LEU A 1 95 ? 5.145 -1.395 14.994 1.00 97.50 95 LEU A N 1
ATOM 729 C CA . LEU A 1 95 ? 5.923 -1.612 13.764 1.00 97.50 95 LEU A CA 1
ATOM 730 C C . LEU A 1 95 ? 5.823 -0.420 12.803 1.00 97.50 95 LEU A C 1
ATOM 732 O O . LEU A 1 95 ? 6.835 0.030 12.269 1.00 97.50 95 LEU A O 1
ATOM 736 N N . VAL A 1 96 ? 4.617 0.130 12.627 1.00 97.50 96 VAL A N 1
ATOM 737 C CA . VAL A 1 96 ? 4.385 1.342 11.825 1.00 97.50 96 VAL A CA 1
ATOM 738 C C . VAL A 1 96 ? 5.117 2.552 12.416 1.00 97.50 96 VAL A C 1
ATOM 740 O O . VAL A 1 96 ? 5.661 3.366 11.671 1.00 97.50 96 VAL A O 1
ATOM 743 N N . ALA A 1 97 ? 5.189 2.670 13.743 1.00 97.81 97 ALA A N 1
ATOM 744 C CA . ALA A 1 97 ? 5.945 3.744 14.374 1.00 97.81 97 ALA A CA 1
ATOM 745 C C . ALA A 1 97 ? 7.459 3.601 14.166 1.00 97.81 97 ALA A C 1
ATOM 747 O O . ALA A 1 97 ? 8.114 4.593 13.865 1.00 97.81 97 ALA A O 1
ATOM 748 N N . VAL A 1 98 ? 8.009 2.385 14.264 1.00 97.62 98 VAL A N 1
ATOM 749 C CA . VAL A 1 98 ? 9.428 2.131 13.946 1.00 97.62 98 VAL A CA 1
ATOM 750 C C . VAL A 1 98 ? 9.715 2.435 12.476 1.00 97.62 98 VAL A C 1
ATOM 752 O O . VAL A 1 98 ? 10.729 3.054 12.165 1.00 97.62 98 VAL A O 1
ATOM 755 N N . LEU A 1 99 ? 8.801 2.074 11.567 1.00 97.81 99 LEU A N 1
ATOM 756 C CA . LEU A 1 99 ? 8.897 2.431 10.150 1.00 97.81 99 LEU A CA 1
ATOM 757 C C . LEU A 1 99 ? 8.970 3.954 9.950 1.00 97.81 99 LEU A C 1
ATOM 759 O O . LEU A 1 99 ? 9.726 4.424 9.103 1.00 97.81 99 LEU A O 1
ATOM 763 N N . ALA A 1 100 ? 8.244 4.736 10.756 1.00 97.88 100 ALA A N 1
ATOM 764 C CA . ALA A 1 100 ? 8.323 6.196 10.719 1.00 97.88 100 ALA A CA 1
ATOM 765 C C . ALA A 1 100 ? 9.721 6.731 11.066 1.00 97.88 100 ALA A C 1
ATOM 767 O O . ALA A 1 100 ? 10.085 7.798 10.582 1.00 97.88 100 ALA A O 1
ATOM 768 N N . GLY A 1 101 ? 10.519 5.995 11.848 1.00 96.31 101 GLY A N 1
ATOM 769 C CA . GLY A 1 101 ? 11.911 6.341 12.147 1.00 96.31 101 GLY A CA 1
ATOM 770 C C . GLY A 1 101 ? 12.847 6.328 10.932 1.00 96.31 101 GLY A C 1
ATOM 771 O O . GLY A 1 101 ? 13.939 6.895 10.980 1.00 96.31 101 GLY A O 1
ATOM 772 N N . PHE A 1 102 ? 12.421 5.714 9.825 1.00 95.25 102 PHE A N 1
ATOM 773 C CA . PHE A 1 102 ? 13.148 5.736 8.555 1.00 95.25 102 PHE A CA 1
ATOM 774 C C . PHE A 1 102 ? 12.816 6.961 7.690 1.00 95.25 102 PHE A C 1
ATOM 776 O O . PHE A 1 102 ? 13.427 7.154 6.636 1.00 95.25 102 PHE A O 1
ATOM 783 N N . LEU A 1 103 ? 11.858 7.799 8.102 1.00 96.00 103 LEU A N 1
ATOM 784 C CA . LEU A 1 103 ? 11.468 8.974 7.331 1.00 96.00 103 LEU A CA 1
ATOM 785 C C . LEU A 1 103 ? 12.619 9.973 7.248 1.00 96.00 103 LEU A C 1
ATOM 787 O O . LEU A 1 103 ? 13.222 10.355 8.252 1.00 96.00 103 LEU A O 1
ATOM 791 N N . PHE A 1 104 ? 12.878 10.444 6.030 1.00 95.00 104 PHE A N 1
ATOM 792 C CA . PHE A 1 104 ? 13.889 11.462 5.745 1.00 95.00 104 PHE A CA 1
ATOM 793 C C . PHE A 1 104 ? 15.317 11.062 6.144 1.00 95.00 104 PHE A C 1
ATOM 795 O O . PHE A 1 104 ? 16.150 11.931 6.389 1.00 95.00 104 PHE A O 1
ATOM 802 N N . GLN A 1 105 ? 15.609 9.762 6.238 1.00 92.75 105 GLN A N 1
ATOM 803 C CA . GLN A 1 105 ? 16.974 9.281 6.442 1.00 92.75 105 GLN A CA 1
ATOM 804 C C . GLN A 1 105 ? 17.759 9.436 5.125 1.00 92.75 105 GLN A C 1
ATOM 806 O O . GLN A 1 105 ? 17.347 8.840 4.122 1.00 92.75 105 GLN A O 1
ATOM 811 N N . PRO A 1 106 ? 18.869 10.202 5.086 1.00 88.50 106 PRO A N 1
ATOM 812 C CA . PRO A 1 106 ? 19.640 10.412 3.855 1.00 88.50 106 PRO A CA 1
ATOM 813 C C . PRO A 1 106 ? 20.208 9.106 3.291 1.00 88.50 106 PRO A C 1
ATOM 815 O O . PRO A 1 106 ? 20.036 8.807 2.115 1.00 88.50 106 PRO A O 1
ATOM 818 N N . ALA A 1 107 ? 20.748 8.249 4.167 1.00 84.88 107 ALA A N 1
ATOM 819 C CA . ALA A 1 107 ? 21.304 6.950 3.788 1.00 84.88 107 ALA A CA 1
ATOM 820 C C . ALA A 1 107 ? 20.291 6.028 3.082 1.00 84.88 107 ALA A C 1
ATOM 822 O O . ALA A 1 107 ? 20.687 5.165 2.304 1.00 84.88 107 ALA A O 1
ATOM 823 N N . LEU A 1 108 ? 18.988 6.198 3.333 1.00 84.81 108 LEU A N 1
ATOM 824 C CA . LEU A 1 108 ? 17.946 5.438 2.643 1.00 84.81 108 LEU A CA 1
ATOM 825 C C . LEU A 1 108 ? 17.675 5.981 1.230 1.00 84.81 108 LEU A C 1
ATOM 827 O O . LEU A 1 108 ? 17.391 5.195 0.332 1.00 84.81 108 LEU A O 1
ATOM 831 N N . ALA A 1 109 ? 17.754 7.300 1.026 1.00 83.38 109 ALA A N 1
ATOM 832 C CA . ALA A 1 109 ? 17.542 7.924 -0.283 1.00 83.38 109 ALA A CA 1
ATOM 833 C C . ALA A 1 109 ? 18.725 7.693 -1.231 1.00 83.38 109 ALA A C 1
ATOM 835 O O . ALA A 1 109 ? 18.518 7.389 -2.402 1.00 83.38 109 ALA A O 1
ATOM 836 N N . ASP A 1 110 ? 19.948 7.761 -0.707 1.00 82.19 110 ASP A N 1
ATOM 837 C CA . ASP A 1 110 ? 21.175 7.629 -1.500 1.00 82.19 110 ASP A CA 1
ATOM 838 C C . ASP A 1 110 ? 21.566 6.161 -1.767 1.00 82.19 110 ASP A C 1
ATOM 840 O O . ASP A 1 110 ? 22.618 5.888 -2.339 1.00 82.19 110 ASP A O 1
ATOM 844 N N . GLY A 1 111 ? 20.758 5.195 -1.310 1.00 74.25 111 GLY A N 1
ATOM 845 C CA . GLY A 1 111 ? 21.091 3.766 -1.376 1.00 74.25 111 GLY A CA 1
ATOM 846 C C . GLY A 1 111 ? 22.268 3.362 -0.476 1.00 74.25 111 GLY A C 1
ATOM 847 O O . GLY A 1 111 ? 22.807 2.268 -0.617 1.00 74.25 111 GLY A O 1
ATOM 848 N N . GLY A 1 112 ? 22.669 4.230 0.458 1.00 68.12 112 GLY A N 1
ATOM 849 C CA . GLY A 1 112 ? 23.774 4.003 1.393 1.00 68.12 112 GLY A CA 1
ATOM 850 C C . GLY A 1 112 ? 23.483 2.953 2.471 1.00 68.12 112 GLY A C 1
ATOM 851 O O . GLY A 1 112 ? 24.414 2.419 3.071 1.00 68.12 112 GLY A O 1
ATOM 852 N N . LEU A 1 113 ? 22.211 2.619 2.715 1.00 71.62 113 LEU A N 1
ATOM 853 C CA . LEU A 1 113 ? 21.845 1.456 3.525 1.00 71.62 113 LEU A CA 1
ATOM 854 C C . LEU A 1 113 ? 22.121 0.176 2.727 1.00 71.62 113 LEU A C 1
ATOM 856 O O . LEU A 1 113 ? 21.356 -0.191 1.840 1.00 71.62 113 LEU A O 1
ATOM 860 N N . ALA A 1 114 ? 23.214 -0.509 3.061 1.00 67.75 114 ALA A N 1
ATOM 861 C CA . ALA A 1 114 ? 23.612 -1.762 2.428 1.00 67.75 114 ALA A CA 1
ATOM 862 C C . ALA A 1 114 ? 23.160 -2.999 3.228 1.00 67.75 114 ALA A C 1
ATOM 864 O O . ALA A 1 114 ? 22.850 -2.939 4.421 1.00 67.75 114 ALA A O 1
ATOM 865 N N . GLY A 1 115 ? 23.154 -4.155 2.562 1.00 80.25 115 GLY A N 1
ATOM 866 C CA . GLY A 1 115 ? 22.892 -5.450 3.189 1.00 80.25 115 GLY A CA 1
ATOM 867 C C . GLY A 1 115 ? 21.442 -5.633 3.642 1.00 80.25 115 GLY A C 1
ATOM 868 O O . GLY A 1 115 ? 20.498 -5.180 2.994 1.00 80.25 115 GLY A O 1
ATOM 869 N N . TRP A 1 116 ? 21.251 -6.339 4.757 1.00 81.81 116 TRP A N 1
ATOM 870 C CA . TRP A 1 116 ? 19.921 -6.698 5.256 1.00 81.81 116 TRP A CA 1
ATOM 871 C C . TRP A 1 116 ? 19.100 -5.482 5.721 1.00 81.81 116 TRP A C 1
ATOM 873 O O . TRP A 1 116 ? 17.874 -5.539 5.706 1.00 81.81 116 TRP A O 1
ATOM 883 N N . VAL A 1 117 ? 19.738 -4.357 6.062 1.00 84.12 117 VAL A N 1
ATOM 884 C CA . VAL A 1 117 ? 19.041 -3.167 6.583 1.00 84.12 117 VAL A CA 1
ATOM 885 C C . VAL A 1 117 ? 18.220 -2.438 5.525 1.00 84.12 117 VAL A C 1
ATOM 887 O O . VAL A 1 117 ? 17.174 -1.875 5.847 1.00 84.12 117 VAL A O 1
ATOM 890 N N . ALA A 1 118 ? 18.618 -2.521 4.253 1.00 86.94 118 ALA A N 1
ATOM 891 C CA . ALA A 1 118 ? 17.822 -2.011 3.135 1.00 86.94 118 ALA A CA 1
ATOM 892 C C . ALA A 1 118 ? 16.429 -2.664 3.059 1.00 86.94 118 ALA A C 1
ATOM 894 O O . ALA A 1 118 ? 15.478 -2.071 2.554 1.00 86.94 118 ALA A O 1
ATOM 895 N N . TRP A 1 119 ? 16.295 -3.884 3.588 1.00 92.88 119 TRP A N 1
ATOM 896 C CA . TRP A 1 119 ? 15.039 -4.628 3.620 1.00 92.88 119 TRP A CA 1
ATOM 897 C C . TRP A 1 119 ? 14.165 -4.258 4.812 1.00 92.88 119 TRP A C 1
ATOM 899 O O . TRP A 1 119 ? 12.972 -4.559 4.798 1.00 92.88 119 TRP A O 1
ATOM 909 N N . THR A 1 120 ? 14.717 -3.602 5.835 1.00 94.06 120 THR A N 1
ATOM 910 C CA . THR A 1 120 ? 14.011 -3.350 7.093 1.00 94.06 120 THR A CA 1
ATOM 911 C C . THR A 1 120 ? 12.733 -2.526 6.920 1.00 94.06 120 THR A C 1
ATOM 913 O O . THR A 1 120 ? 11.707 -2.957 7.449 1.00 94.06 120 THR A O 1
ATOM 916 N N . PRO A 1 121 ? 12.698 -1.414 6.153 1.00 95.25 121 PRO A N 1
ATOM 917 C CA . PRO A 1 121 ? 11.453 -0.676 5.930 1.00 95.25 121 PRO A CA 1
ATOM 918 C C . PRO A 1 121 ? 10.360 -1.539 5.286 1.00 95.25 121 PRO A C 1
ATOM 920 O O . PRO A 1 121 ? 9.213 -1.541 5.736 1.00 95.25 121 PRO A O 1
ATOM 923 N N . ALA A 1 122 ? 10.724 -2.324 4.269 1.00 95.94 122 ALA A N 1
ATOM 924 C CA . ALA A 1 122 ? 9.798 -3.232 3.605 1.00 95.94 122 ALA A CA 1
ATOM 925 C C . ALA A 1 122 ? 9.317 -4.336 4.555 1.00 95.94 122 ALA A C 1
ATOM 927 O O . ALA A 1 122 ? 8.120 -4.590 4.643 1.00 95.94 122 ALA A O 1
ATOM 928 N N . ALA A 1 123 ? 10.228 -4.951 5.313 1.00 96.62 123 ALA A N 1
ATOM 929 C CA . ALA A 1 123 ? 9.912 -6.002 6.271 1.00 96.62 123 ALA A CA 1
ATOM 930 C C . ALA A 1 123 ? 8.967 -5.502 7.371 1.00 96.62 123 ALA A C 1
ATOM 932 O O . ALA A 1 123 ? 7.983 -6.174 7.671 1.00 96.62 123 ALA A O 1
ATOM 933 N N . LEU A 1 124 ? 9.213 -4.312 7.928 1.00 97.12 124 LEU A N 1
ATOM 934 C CA . LEU A 1 124 ? 8.342 -3.689 8.927 1.00 97.12 124 LEU A CA 1
ATOM 935 C C . LEU A 1 124 ? 6.936 -3.454 8.372 1.00 97.12 124 LEU A C 1
ATOM 937 O O . LEU A 1 124 ? 5.956 -3.848 9.005 1.00 97.12 124 LEU A O 1
ATOM 941 N N . TYR A 1 125 ? 6.832 -2.854 7.183 1.00 97.62 125 TYR A N 1
ATOM 942 C CA . TYR A 1 125 ? 5.543 -2.544 6.571 1.00 97.62 125 TYR A CA 1
ATOM 943 C C . TYR A 1 125 ? 4.767 -3.803 6.165 1.00 97.62 125 TYR A C 1
ATOM 945 O O . TYR A 1 125 ? 3.595 -3.939 6.505 1.00 97.62 125 TYR A O 1
ATOM 953 N N . ILE A 1 126 ? 5.419 -4.749 5.481 1.00 96.31 126 ILE A N 1
ATOM 954 C CA . ILE A 1 126 ? 4.796 -6.003 5.035 1.00 96.31 126 ILE A CA 1
ATOM 955 C C . ILE A 1 126 ? 4.371 -6.841 6.240 1.00 96.31 126 ILE A C 1
ATOM 957 O O . ILE A 1 126 ? 3.270 -7.384 6.241 1.00 96.31 126 ILE A O 1
ATOM 961 N N . THR A 1 127 ? 5.199 -6.916 7.287 1.00 96.56 127 THR A N 1
ATOM 962 C CA . THR A 1 127 ? 4.830 -7.622 8.521 1.00 96.56 127 THR A CA 1
ATOM 963 C C . THR A 1 127 ? 3.633 -6.950 9.179 1.00 96.56 127 THR A C 1
ATOM 965 O O . THR A 1 127 ? 2.685 -7.638 9.546 1.00 96.56 127 THR A O 1
ATOM 968 N N . ALA A 1 128 ? 3.622 -5.617 9.278 1.00 95.50 128 ALA A N 1
ATOM 969 C CA . ALA A 1 128 ? 2.475 -4.892 9.808 1.00 95.50 128 ALA A CA 1
ATOM 970 C C . ALA A 1 128 ? 1.198 -5.196 9.001 1.00 95.50 128 ALA A C 1
ATOM 972 O O . ALA A 1 128 ? 0.199 -5.604 9.586 1.00 95.50 128 ALA A O 1
ATOM 973 N N . ALA A 1 129 ? 1.248 -5.099 7.671 1.00 92.06 129 ALA A N 1
ATOM 974 C CA . ALA A 1 129 ? 0.115 -5.398 6.795 1.00 92.06 129 ALA A CA 1
ATOM 975 C C . ALA A 1 129 ? -0.330 -6.874 6.857 1.00 92.06 129 ALA A C 1
ATOM 977 O O . ALA A 1 129 ? -1.515 -7.171 6.764 1.00 92.06 129 ALA A O 1
ATOM 978 N N . ALA A 1 130 ? 0.589 -7.823 7.044 1.00 91.44 130 ALA A N 1
ATOM 979 C CA . ALA A 1 130 ? 0.244 -9.237 7.188 1.00 91.44 130 ALA A CA 1
ATOM 980 C C . ALA A 1 130 ? -0.456 -9.532 8.527 1.00 91.44 130 ALA A C 1
ATOM 982 O O . ALA A 1 130 ? -1.375 -10.353 8.578 1.00 91.44 130 ALA A O 1
ATOM 983 N N . LEU A 1 131 ? -0.041 -8.857 9.606 1.00 91.56 131 LEU A N 1
ATOM 984 C CA . LEU A 1 131 ? -0.639 -9.017 10.934 1.00 91.56 131 LEU A CA 1
ATOM 985 C C . LEU A 1 131 ? -2.087 -8.513 11.008 1.00 91.56 131 LEU A C 1
ATOM 987 O O . LEU A 1 131 ? -2.846 -9.046 11.815 1.00 91.56 131 LEU A O 1
ATOM 991 N N . ASP A 1 132 ? -2.485 -7.577 10.145 1.00 86.62 132 ASP A N 1
ATOM 992 C CA . ASP A 1 132 ? -3.882 -7.141 9.996 1.00 86.62 132 ASP A CA 1
ATOM 993 C C . ASP A 1 132 ? -4.828 -8.314 9.666 1.00 86.62 132 ASP A C 1
ATOM 995 O O . ASP A 1 132 ? -5.830 -8.575 10.333 1.00 86.62 132 ASP A O 1
ATOM 999 N N . GLY A 1 133 ? -4.450 -9.162 8.705 1.00 81.69 133 GLY A N 1
ATOM 1000 C CA . GLY A 1 133 ? -5.245 -10.352 8.388 1.00 81.69 133 GLY A CA 1
ATOM 1001 C C . GLY A 1 133 ? -5.396 -11.312 9.580 1.00 81.69 133 GLY A C 1
ATOM 1002 O O . GLY A 1 133 ? -6.441 -11.961 9.738 1.00 81.69 133 GLY A O 1
ATOM 1003 N N . VAL A 1 134 ? -4.364 -11.390 10.428 1.00 86.19 134 VAL A N 1
ATOM 1004 C CA . VAL A 1 134 ? -4.308 -12.268 11.604 1.00 86.19 134 VAL A CA 1
ATOM 1005 C C . VAL A 1 134 ? -5.152 -11.720 12.750 1.00 86.19 134 VAL A C 1
ATOM 1007 O O . VAL A 1 134 ? -5.882 -12.497 13.370 1.00 86.19 134 VAL A O 1
ATOM 1010 N N . ASP A 1 135 ? -5.107 -10.414 13.027 1.00 81.62 135 ASP A N 1
ATOM 1011 C CA . ASP A 1 135 ? -5.895 -9.815 14.109 1.00 81.62 135 ASP A CA 1
ATOM 1012 C C . ASP A 1 135 ? -7.404 -9.916 13.825 1.00 81.62 135 ASP A C 1
ATOM 1014 O O . ASP A 1 135 ? -8.170 -10.348 14.694 1.00 81.62 135 ASP A O 1
ATOM 1018 N N . GLY A 1 136 ? -7.817 -9.699 12.574 1.00 79.75 136 GLY A N 1
ATOM 1019 C CA . GLY A 1 136 ? -9.196 -9.848 12.142 1.00 79.75 136 GLY A CA 1
ATOM 1020 C C . GLY A 1 136 ? -9.658 -11.303 12.191 1.00 79.75 136 GLY A C 1
ATOM 1021 O O . GLY A 1 136 ? -10.801 -11.582 12.566 1.00 79.75 136 GLY A O 1
ATOM 1022 N N . PHE A 1 137 ? -8.789 -12.255 11.836 1.00 80.94 137 PHE A N 1
ATOM 1023 C CA . PHE A 1 137 ? -9.082 -13.683 11.988 1.00 80.94 137 PHE A CA 1
ATOM 1024 C C . PHE A 1 137 ? -9.244 -14.064 13.463 1.00 80.94 137 PHE A C 1
ATOM 1026 O O . PHE A 1 137 ? -10.252 -14.673 13.830 1.00 80.94 137 PHE A O 1
ATOM 1033 N N . LEU A 1 138 ? -8.310 -13.641 14.316 1.00 82.38 138 LEU A N 1
ATOM 1034 C CA . LEU A 1 138 ? -8.333 -13.916 15.746 1.00 82.38 138 LEU A CA 1
ATOM 1035 C C . LEU A 1 138 ? -9.574 -13.314 16.411 1.00 82.38 138 LEU A C 1
ATOM 1037 O O . LEU A 1 138 ? -10.238 -14.001 17.187 1.00 82.38 138 LEU A O 1
ATOM 1041 N N . ALA A 1 139 ? -9.946 -12.079 16.067 1.00 81.44 139 ALA A N 1
ATOM 1042 C CA . ALA A 1 139 ? -11.147 -11.419 16.571 1.00 81.44 139 ALA A CA 1
ATOM 1043 C C . ALA A 1 139 ? -12.429 -12.195 16.230 1.00 81.44 139 ALA A C 1
ATOM 1045 O O . ALA A 1 139 ? -13.326 -12.301 17.070 1.00 81.44 139 ALA A O 1
ATOM 1046 N N . ARG A 1 140 ? -12.502 -12.774 15.023 1.00 83.12 140 ARG A N 1
ATOM 1047 C CA . ARG A 1 140 ? -13.639 -13.595 14.577 1.00 83.12 140 ARG A CA 1
ATOM 1048 C C . ARG A 1 140 ? -13.694 -14.942 15.291 1.00 83.12 140 ARG A C 1
ATOM 1050 O O . ARG A 1 140 ? -14.752 -15.305 15.790 1.00 83.12 140 ARG A O 1
ATOM 1057 N N . VAL A 1 141 ? -12.569 -15.654 15.371 1.00 83.94 141 VAL A N 1
ATOM 1058 C CA . VAL A 1 141 ? -12.501 -16.983 16.007 1.00 83.94 141 VAL A CA 1
ATOM 1059 C C . VAL A 1 141 ? -12.760 -16.900 17.511 1.00 83.94 141 VAL A C 1
ATOM 1061 O O . VAL A 1 141 ? -13.425 -17.761 18.073 1.00 83.94 141 VAL A O 1
ATOM 1064 N N . THR A 1 142 ? -12.276 -15.845 18.167 1.00 81.38 142 THR A N 1
ATOM 1065 C CA . THR A 1 142 ? -12.407 -15.675 19.626 1.00 81.38 142 THR A CA 1
ATOM 1066 C C . THR A 1 142 ? -13.642 -14.880 20.051 1.00 81.38 142 THR A C 1
ATOM 1068 O O . THR A 1 142 ? -13.830 -14.644 21.244 1.00 81.38 142 THR A O 1
ATOM 1071 N N . GLY A 1 143 ? -14.473 -14.413 19.110 1.00 80.38 143 GLY A N 1
ATOM 1072 C CA . GLY A 1 143 ? -15.619 -13.552 19.428 1.00 80.38 143 GLY A CA 1
ATOM 1073 C C . GLY A 1 143 ? -15.219 -12.259 20.159 1.00 80.38 143 GLY A C 1
ATOM 1074 O O . GLY A 1 143 ? -15.939 -11.774 21.042 1.00 80.38 143 GLY A O 1
ATOM 1075 N N . SER A 1 144 ? -14.035 -11.719 19.846 1.00 80.94 144 SER A N 1
ATOM 1076 C CA . SER A 1 144 ? -13.432 -10.557 20.516 1.00 80.94 144 SER A CA 1
ATOM 1077 C C . SER A 1 144 ? -13.435 -9.274 19.687 1.00 80.94 144 SER A C 1
ATOM 1079 O O . SER A 1 144 ? -12.790 -8.299 20.063 1.00 80.94 144 SER A O 1
ATOM 1081 N N . ALA A 1 145 ? -14.213 -9.238 18.603 1.00 84.69 145 ALA A N 1
ATOM 1082 C CA . ALA A 1 145 ? -14.415 -8.030 17.809 1.00 84.69 145 ALA A CA 1
ATOM 1083 C C . ALA A 1 145 ? -14.986 -6.878 18.661 1.00 84.69 145 ALA A C 1
ATOM 1085 O O . ALA A 1 145 ? -15.974 -7.041 19.383 1.00 84.69 145 ALA A O 1
ATOM 1086 N N . THR A 1 146 ? -14.365 -5.700 18.561 1.00 88.19 146 THR A N 1
ATOM 1087 C CA . THR A 1 146 ? -14.766 -4.485 19.287 1.00 88.19 146 THR A CA 1
ATOM 1088 C C . THR A 1 146 ? -14.773 -3.277 18.356 1.00 88.19 146 THR A C 1
ATOM 1090 O O . THR A 1 146 ? -14.029 -3.245 17.377 1.00 88.19 146 THR A O 1
ATOM 1093 N N . ARG A 1 147 ? -15.576 -2.252 18.680 1.00 88.56 147 ARG A N 1
ATOM 1094 C CA . ARG A 1 147 ? -15.558 -0.965 17.957 1.00 88.56 147 ARG A CA 1
ATOM 1095 C C . ARG A 1 147 ? -14.205 -0.261 18.065 1.00 88.56 147 ARG A C 1
ATOM 1097 O O . ARG A 1 147 ? -13.790 0.405 17.123 1.00 88.56 147 ARG A O 1
ATOM 1104 N N . LEU A 1 148 ? -13.516 -0.426 19.196 1.00 88.75 148 LEU A N 1
ATOM 1105 C CA . LEU A 1 148 ? -12.143 0.032 19.380 1.00 88.75 148 LEU A CA 1
ATOM 1106 C C . LEU A 1 148 ? -11.215 -0.630 18.362 1.00 88.75 148 LEU A C 1
ATOM 1108 O O . LEU A 1 148 ? -10.493 0.090 17.689 1.00 88.75 148 LEU A O 1
ATOM 1112 N N . GLY A 1 149 ? -11.271 -1.958 18.222 1.00 87.56 149 GLY A N 1
ATOM 1113 C CA . GLY A 1 149 ? -10.467 -2.693 17.244 1.00 87.56 149 GLY A CA 1
ATOM 1114 C C . GLY A 1 149 ? -10.684 -2.184 15.821 1.00 87.56 149 GLY A C 1
ATOM 1115 O O . GLY A 1 149 ? -9.725 -1.773 15.187 1.00 87.56 149 GLY A O 1
ATOM 1116 N N . GLU A 1 150 ? -11.943 -2.077 15.372 1.00 88.69 150 GLU A N 1
ATOM 1117 C CA . GLU A 1 150 ? -12.287 -1.512 14.049 1.00 88.69 150 GLU A CA 1
ATOM 1118 C C . GLU A 1 150 ? -11.716 -0.092 13.847 1.00 88.69 150 GLU A C 1
ATOM 1120 O O . GLU A 1 150 ? -11.261 0.267 12.758 1.00 88.69 150 GLU A O 1
ATOM 1125 N N . HIS A 1 151 ? -11.743 0.735 14.898 1.00 90.38 151 HIS A N 1
ATOM 1126 C CA . HIS A 1 151 ? -11.222 2.098 14.849 1.00 90.38 151 HIS A CA 1
ATOM 1127 C C . HIS A 1 151 ? -9.690 2.149 14.800 1.00 90.38 151 HIS A C 1
ATOM 1129 O O . HIS A 1 151 ? -9.139 2.924 14.019 1.00 90.38 151 HIS A O 1
ATOM 1135 N N . LEU A 1 152 ? -9.014 1.354 15.636 1.00 90.75 152 LEU A N 1
ATOM 1136 C CA . LEU A 1 152 ? -7.554 1.253 15.670 1.00 90.75 152 LEU A CA 1
ATOM 1137 C C . LEU A 1 152 ? -7.020 0.747 14.338 1.00 90.75 152 LEU A C 1
ATOM 1139 O O . LEU A 1 152 ? -6.117 1.359 13.780 1.00 90.75 152 LEU A O 1
ATOM 1143 N N . ASP A 1 153 ? -7.628 -0.321 13.836 1.00 90.56 153 ASP A N 1
ATOM 1144 C CA . ASP A 1 153 ? -7.296 -0.968 12.578 1.00 90.56 153 ASP A CA 1
ATOM 1145 C C . ASP A 1 153 ? -7.281 0.040 11.415 1.00 90.56 153 ASP A C 1
ATOM 1147 O O . ASP A 1 153 ? -6.249 0.314 10.801 1.00 90.56 153 ASP A O 1
ATOM 1151 N N . THR A 1 154 ? -8.398 0.749 11.236 1.00 91.06 154 THR A N 1
ATOM 1152 C CA . THR A 1 154 ? -8.529 1.771 10.187 1.00 91.06 154 THR A CA 1
ATOM 1153 C C . THR A 1 154 ? -7.495 2.901 10.323 1.00 91.06 154 THR A C 1
ATOM 1155 O O . THR A 1 154 ? -6.948 3.373 9.326 1.00 91.06 154 THR A O 1
ATOM 1158 N N . GLU A 1 155 ? -7.240 3.393 11.542 1.00 93.12 155 GLU A N 1
ATOM 1159 C CA . GLU A 1 155 ? -6.296 4.501 11.754 1.00 93.12 155 GLU A CA 1
ATOM 1160 C C . GLU A 1 155 ? -4.834 4.062 11.574 1.00 93.12 155 GLU A C 1
ATOM 1162 O O . GLU A 1 155 ? -4.033 4.854 11.075 1.00 93.12 155 GLU A O 1
ATOM 1167 N N . ILE A 1 156 ? -4.480 2.830 11.958 1.00 94.44 156 ILE A N 1
ATOM 1168 C CA . ILE A 1 156 ? -3.130 2.278 11.779 1.00 94.44 156 ILE A CA 1
ATOM 1169 C C . ILE A 1 156 ? -2.847 2.028 10.306 1.00 94.44 156 ILE A C 1
ATOM 1171 O O . ILE A 1 156 ? -1.764 2.382 9.851 1.00 94.44 156 ILE A O 1
ATOM 1175 N N . ASP A 1 157 ? -3.803 1.486 9.555 1.00 93.81 157 ASP A N 1
ATOM 1176 C CA . ASP A 1 157 ? -3.646 1.275 8.114 1.00 93.81 157 ASP A CA 1
ATOM 1177 C C . ASP A 1 157 ? -3.457 2.586 7.365 1.00 93.81 157 ASP A C 1
ATOM 1179 O O . ASP A 1 157 ? -2.545 2.715 6.546 1.00 93.81 157 ASP A O 1
ATOM 1183 N N . ALA A 1 158 ? -4.277 3.591 7.682 1.00 94.50 158 ALA A N 1
ATOM 1184 C CA . ALA A 1 158 ? -4.152 4.912 7.082 1.00 94.50 158 ALA A CA 1
ATOM 1185 C C . ALA A 1 158 ? -2.795 5.559 7.404 1.00 94.50 158 ALA A C 1
ATOM 1187 O O . ALA A 1 158 ? -2.143 6.112 6.517 1.00 94.50 158 ALA A O 1
ATOM 1188 N N . LEU A 1 159 ? -2.349 5.464 8.661 1.00 96.38 159 LEU A N 1
ATOM 1189 C CA . LEU A 1 159 ? -1.061 6.002 9.092 1.00 96.38 159 LEU A CA 1
ATOM 1190 C C . LEU A 1 159 ? 0.113 5.245 8.458 1.00 96.38 159 LEU A C 1
ATOM 1192 O O . LEU A 1 159 ? 1.054 5.866 7.966 1.00 96.38 159 LEU A O 1
ATOM 1196 N N . GLY A 1 160 ? 0.047 3.916 8.440 1.00 97.00 160 GLY A N 1
ATOM 1197 C CA . GLY A 1 160 ? 1.057 3.052 7.843 1.00 97.00 160 GLY A CA 1
ATOM 1198 C C . GLY A 1 160 ? 1.201 3.306 6.351 1.00 97.00 160 GLY A C 1
ATOM 1199 O O . GLY A 1 160 ? 2.319 3.481 5.872 1.00 97.00 160 GLY A O 1
ATOM 1200 N N . LEU A 1 161 ? 0.085 3.399 5.621 1.00 96.69 161 LEU A N 1
ATOM 1201 C CA . LEU A 1 161 ? 0.092 3.723 4.195 1.00 96.69 161 LEU A CA 1
ATOM 1202 C C . LEU A 1 161 ? 0.641 5.131 3.933 1.00 96.69 161 LEU A C 1
ATOM 1204 O O . LEU A 1 161 ? 1.387 5.315 2.976 1.00 96.69 161 LEU A O 1
ATOM 1208 N N . LEU A 1 162 ? 0.344 6.115 4.792 1.00 97.75 162 LEU A N 1
ATOM 1209 C CA . LEU A 1 162 ? 0.931 7.454 4.693 1.00 97.75 162 LEU A CA 1
ATOM 1210 C C . LEU A 1 162 ? 2.450 7.441 4.880 1.00 97.75 162 LEU A C 1
ATOM 1212 O O . LEU A 1 162 ? 3.169 8.043 4.079 1.00 97.75 162 LEU A O 1
ATOM 1216 N N . ILE A 1 163 ? 2.944 6.750 5.907 1.00 98.19 163 ILE A N 1
ATOM 1217 C CA . ILE A 1 163 ? 4.382 6.632 6.168 1.00 98.19 163 ILE A CA 1
ATOM 1218 C C . ILE A 1 163 ? 5.069 5.901 5.009 1.00 98.19 163 ILE A C 1
ATOM 1220 O O . ILE A 1 163 ? 6.059 6.402 4.478 1.00 98.19 163 ILE A O 1
ATOM 1224 N N . ALA A 1 164 ? 4.519 4.771 4.559 1.00 98.00 164 ALA A N 1
ATOM 1225 C CA . ALA A 1 164 ? 5.065 4.007 3.443 1.00 98.00 164 ALA A CA 1
ATOM 1226 C C . ALA A 1 164 ? 5.066 4.817 2.140 1.00 98.00 164 ALA A C 1
ATOM 1228 O O . ALA A 1 164 ? 6.096 4.896 1.478 1.00 98.00 164 ALA A O 1
ATOM 1229 N N . ALA A 1 165 ? 3.966 5.495 1.797 1.00 98.00 165 ALA A N 1
ATOM 1230 C CA . ALA A 1 165 ? 3.913 6.365 0.622 1.00 98.00 165 ALA A CA 1
ATOM 1231 C C . ALA A 1 165 ? 4.949 7.495 0.699 1.00 98.00 165 ALA A C 1
ATOM 1233 O O . ALA A 1 165 ? 5.604 7.796 -0.298 1.00 98.00 165 ALA A O 1
ATOM 1234 N N . THR A 1 166 ? 5.152 8.070 1.887 1.00 98.19 166 THR A N 1
ATOM 1235 C CA . THR A 1 166 ? 6.185 9.091 2.108 1.00 98.19 166 THR A CA 1
ATOM 1236 C C . THR A 1 166 ? 7.586 8.529 1.887 1.00 98.19 166 THR A C 1
ATOM 1238 O O . THR A 1 166 ? 8.384 9.163 1.203 1.00 98.19 166 THR A O 1
ATOM 1241 N N . LEU A 1 167 ? 7.880 7.326 2.386 1.00 97.00 167 LEU A N 1
ATOM 1242 C CA . LEU A 1 167 ? 9.165 6.653 2.170 1.00 97.00 167 LEU A CA 1
ATOM 1243 C C . LEU A 1 167 ? 9.414 6.303 0.697 1.00 97.00 167 LEU A C 1
ATOM 1245 O O . LEU A 1 167 ? 10.513 6.517 0.190 1.00 97.00 167 LEU A O 1
ATOM 1249 N N . VAL A 1 168 ? 8.404 5.799 -0.015 1.00 96.81 168 VAL A N 1
ATOM 1250 C CA . VAL A 1 168 ? 8.522 5.457 -1.444 1.00 96.81 168 VAL A CA 1
ATOM 1251 C C . VAL A 1 168 ? 8.778 6.711 -2.291 1.00 96.81 168 VAL A C 1
ATOM 1253 O O . VAL A 1 168 ? 9.571 6.677 -3.232 1.00 96.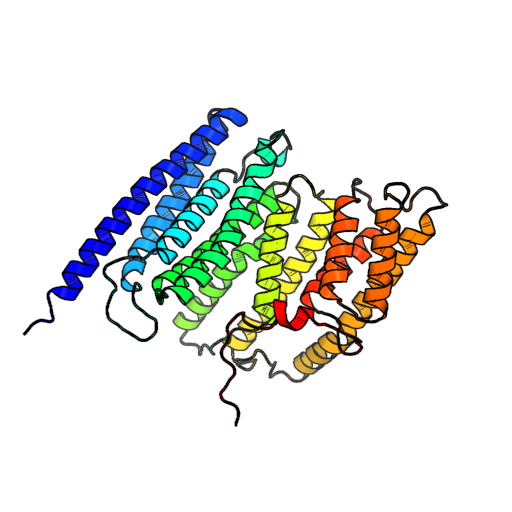81 168 VAL A O 1
ATOM 1256 N N . VAL A 1 169 ? 8.152 7.841 -1.950 1.00 97.25 169 VAL A N 1
ATOM 1257 C CA . VAL A 1 169 ? 8.424 9.129 -2.610 1.00 97.25 169 VAL A CA 1
ATOM 1258 C C . VAL A 1 169 ? 9.807 9.663 -2.235 1.00 97.25 169 VAL A C 1
ATOM 1260 O O . VAL A 1 169 ? 10.547 10.093 -3.115 1.00 97.25 169 VAL A O 1
ATOM 1263 N N . TRP A 1 170 ? 10.182 9.595 -0.954 1.00 95.50 170 TRP A N 1
ATOM 1264 C CA . TRP A 1 170 ? 11.488 10.043 -0.455 1.00 95.50 170 TRP A CA 1
ATOM 1265 C C . TRP A 1 170 ? 12.657 9.306 -1.116 1.00 95.50 170 TRP A C 1
ATOM 1267 O O . TRP A 1 170 ? 13.641 9.926 -1.498 1.00 95.50 170 TRP A O 1
ATOM 1277 N N . THR A 1 171 ? 12.519 7.996 -1.323 1.00 92.94 171 THR A N 1
ATOM 1278 C CA . THR A 1 171 ? 13.510 7.150 -2.015 1.00 92.94 171 THR A CA 1
ATOM 1279 C C . THR A 1 171 ? 13.486 7.297 -3.541 1.00 92.94 171 THR A C 1
ATOM 1281 O O . THR A 1 171 ? 14.175 6.572 -4.250 1.00 92.94 171 THR A O 1
ATOM 1284 N N . GLY A 1 172 ? 12.668 8.205 -4.085 1.00 93.19 172 GLY A N 1
ATOM 1285 C CA . GLY A 1 172 ? 12.588 8.465 -5.522 1.00 93.19 172 GLY A CA 1
ATOM 1286 C C . GLY A 1 172 ? 11.889 7.374 -6.341 1.00 93.19 172 GLY A C 1
ATOM 1287 O O . GLY A 1 172 ? 11.854 7.479 -7.573 1.00 93.19 172 GLY A O 1
ATOM 1288 N N . LYS A 1 173 ? 11.301 6.359 -5.697 1.00 93.62 173 LYS A N 1
ATOM 1289 C CA . LYS A 1 173 ? 10.596 5.235 -6.339 1.00 93.62 173 LYS A CA 1
ATOM 1290 C C . LYS A 1 173 ? 9.162 5.568 -6.760 1.00 93.62 173 LYS A C 1
ATOM 1292 O O . LYS A 1 173 ? 8.590 4.896 -7.612 1.00 93.62 173 LYS A O 1
ATOM 1297 N N . ALA A 1 174 ? 8.583 6.646 -6.241 1.00 96.38 174 ALA A N 1
ATOM 1298 C CA . ALA A 1 174 ? 7.309 7.179 -6.716 1.00 96.38 174 ALA A CA 1
ATOM 1299 C C . ALA A 1 174 ? 7.369 8.700 -6.917 1.00 96.38 174 ALA A C 1
ATOM 1301 O O . ALA A 1 174 ? 8.115 9.389 -6.221 1.00 96.38 174 ALA A O 1
ATOM 1302 N N . PRO A 1 175 ? 6.576 9.254 -7.851 1.00 96.62 175 PRO A N 1
ATOM 1303 C CA . PRO A 1 175 ? 6.413 10.697 -7.968 1.00 96.62 175 PRO A CA 1
ATOM 1304 C C . PRO A 1 175 ? 5.661 11.266 -6.758 1.00 96.62 175 PRO A C 1
ATOM 1306 O O . PRO A 1 175 ? 4.857 10.575 -6.136 1.00 96.62 175 PRO A O 1
ATOM 1309 N N . ALA A 1 176 ? 5.835 12.563 -6.485 1.00 97.12 176 ALA A N 1
ATOM 1310 C CA . ALA A 1 176 ? 5.196 13.246 -5.353 1.00 97.12 176 ALA A CA 1
ATOM 1311 C C . ALA A 1 176 ? 3.659 13.112 -5.322 1.00 97.12 176 ALA A C 1
ATOM 1313 O O . ALA A 1 176 ? 3.065 13.100 -4.246 1.00 97.12 176 ALA A O 1
ATOM 1314 N N . ALA A 1 177 ? 3.016 12.947 -6.484 1.00 96.69 177 ALA A N 1
ATOM 1315 C CA . ALA A 1 177 ? 1.579 12.686 -6.584 1.00 96.69 177 ALA A CA 1
ATOM 1316 C C . ALA A 1 177 ? 1.131 11.436 -5.798 1.00 96.69 177 ALA A C 1
ATOM 1318 O O . ALA A 1 177 ? 0.002 11.395 -5.317 1.00 96.69 177 ALA A O 1
ATOM 1319 N N . TYR A 1 178 ? 2.016 10.452 -5.595 1.00 97.62 178 TYR A N 1
ATOM 1320 C CA . TYR A 1 178 ? 1.719 9.248 -4.818 1.00 97.62 178 TYR A CA 1
ATOM 1321 C C . TYR A 1 178 ? 1.449 9.543 -3.331 1.00 97.62 178 TYR A C 1
ATOM 1323 O O . TYR A 1 178 ? 0.755 8.777 -2.670 1.00 97.62 178 TYR A O 1
ATOM 1331 N N . LEU A 1 179 ? 1.870 10.699 -2.798 1.00 97.19 179 LEU A N 1
ATOM 1332 C CA . LEU A 1 179 ? 1.487 11.126 -1.442 1.00 97.19 179 LEU A CA 1
ATOM 1333 C C . LEU A 1 179 ? -0.033 11.283 -1.277 1.00 97.19 179 LEU A C 1
ATOM 1335 O O . LEU A 1 179 ? -0.548 11.141 -0.166 1.00 97.19 179 LEU A O 1
ATOM 1339 N N . CYS A 1 180 ? -0.774 11.528 -2.366 1.00 95.88 180 CYS A N 1
ATOM 1340 C CA . CYS A 1 180 ? -2.235 11.554 -2.336 1.00 95.88 180 CYS A CA 1
ATOM 1341 C C . CYS A 1 180 ? -2.835 10.227 -1.848 1.00 95.88 180 CYS A C 1
ATOM 1343 O O . CYS A 1 180 ? -3.915 10.246 -1.257 1.00 95.88 180 CYS A O 1
ATOM 1345 N N . VAL A 1 181 ? -2.134 9.102 -2.040 1.00 95.06 181 VAL A N 1
ATOM 1346 C CA . VAL A 1 181 ? -2.563 7.782 -1.562 1.00 95.06 181 VAL A CA 1
ATOM 1347 C C . VAL A 1 181 ? -2.637 7.743 -0.039 1.00 95.06 181 VAL A C 1
ATOM 1349 O O . VAL A 1 181 ? -3.686 7.436 0.525 1.00 95.06 181 VAL A O 1
ATOM 1352 N N . GLY A 1 182 ? -1.564 8.160 0.631 1.00 93.69 182 GLY A N 1
ATOM 1353 C CA . GLY A 1 182 ? -1.515 8.244 2.090 1.00 93.69 182 GLY A CA 1
ATOM 1354 C C . GLY A 1 182 ? -2.406 9.340 2.680 1.00 93.69 182 GLY A C 1
ATOM 1355 O O . GLY A 1 182 ? -3.028 9.166 3.727 1.00 93.69 182 GLY A O 1
ATOM 1356 N N . LEU A 1 183 ? -2.494 10.489 2.006 1.00 95.56 183 LEU A N 1
ATOM 1357 C CA . LEU A 1 183 ? -3.259 11.642 2.493 1.00 95.56 183 LEU A CA 1
ATOM 1358 C C . LEU A 1 183 ? -4.770 11.515 2.264 1.00 95.56 183 LEU A C 1
ATOM 1360 O O . LEU A 1 183 ? -5.548 12.208 2.925 1.00 95.56 183 LEU A O 1
ATOM 1364 N N . GLY A 1 184 ? -5.200 10.641 1.353 1.00 92.25 184 GLY A N 1
ATOM 1365 C CA . GLY A 1 184 ? -6.589 10.543 0.915 1.00 92.25 184 GLY A CA 1
ATOM 1366 C C . GLY A 1 184 ? -7.583 10.256 2.039 1.00 92.25 184 GLY A C 1
ATOM 1367 O O . GLY A 1 184 ? -8.624 10.912 2.113 1.00 92.25 184 GLY A O 1
ATOM 1368 N N . TYR A 1 185 ? -7.236 9.362 2.973 1.00 91.62 185 TYR A N 1
ATOM 1369 C CA . TYR A 1 185 ? -8.060 9.084 4.156 1.00 91.62 185 TYR A CA 1
ATOM 1370 C C . TYR A 1 185 ? -8.314 10.350 4.987 1.00 91.62 185 TYR A C 1
ATOM 1372 O O . TYR A 1 185 ? -9.459 10.688 5.307 1.00 91.62 185 TYR A O 1
ATOM 1380 N N . TYR A 1 186 ? -7.248 11.087 5.304 1.00 94.44 186 TYR A N 1
ATOM 1381 C CA . TYR A 1 186 ? -7.325 12.298 6.117 1.00 94.44 186 TYR A CA 1
ATOM 1382 C C . TYR A 1 186 ? -8.067 13.421 5.391 1.00 94.44 186 TYR A C 1
ATOM 1384 O O . TYR A 1 186 ? -8.899 14.098 6.000 1.00 94.44 186 TYR A O 1
ATOM 1392 N N . ALA A 1 187 ? -7.828 13.578 4.086 1.00 94.12 187 ALA A N 1
ATOM 1393 C CA . ALA A 1 187 ? -8.520 14.548 3.247 1.00 94.12 187 ALA A CA 1
ATOM 1394 C C . ALA A 1 187 ? -10.030 14.270 3.188 1.00 94.12 187 ALA A C 1
ATOM 1396 O O . ALA A 1 187 ? -10.831 15.180 3.410 1.00 94.12 187 ALA A O 1
ATOM 1397 N N . LEU A 1 188 ? -10.438 13.012 2.977 1.00 91.12 188 LEU A N 1
ATOM 1398 C CA . LEU A 1 188 ? -11.851 12.628 2.948 1.00 91.12 188 LEU A CA 1
ATOM 1399 C C . LEU A 1 188 ? -12.514 12.826 4.317 1.00 91.12 188 LEU A C 1
ATOM 1401 O O . LEU A 1 188 ? -13.606 13.391 4.406 1.00 91.12 188 LEU A O 1
ATOM 1405 N N . LYS A 1 189 ? -11.837 12.437 5.403 1.00 92.00 189 LYS A N 1
ATOM 1406 C CA . LYS A 1 189 ? -12.311 12.651 6.778 1.00 92.00 189 LYS A CA 1
ATOM 1407 C C . LYS A 1 189 ? -12.503 14.139 7.088 1.00 92.00 189 LYS A C 1
ATOM 1409 O O . LYS A 1 189 ? -13.527 14.520 7.661 1.00 92.00 189 LYS A O 1
ATOM 1414 N N . ALA A 1 190 ? -11.560 14.987 6.675 1.00 93.69 190 ALA A N 1
ATOM 1415 C CA . ALA A 1 190 ? -11.660 16.437 6.813 1.00 93.69 190 ALA A CA 1
ATOM 1416 C C . ALA A 1 190 ? -12.813 17.012 5.976 1.00 93.69 190 ALA A C 1
ATOM 1418 O O . ALA A 1 190 ? -13.603 17.808 6.488 1.00 93.69 190 ALA A O 1
ATOM 1419 N N . ALA A 1 191 ? -12.970 16.562 4.729 1.00 92.44 191 ALA A N 1
ATOM 1420 C CA . ALA A 1 191 ? -14.035 16.997 3.830 1.00 92.44 191 ALA A CA 1
ATOM 1421 C C . ALA A 1 191 ? -15.434 16.639 4.366 1.00 92.44 191 ALA A C 1
ATOM 1423 O O . ALA A 1 191 ? -16.336 17.482 4.377 1.00 92.44 191 ALA A O 1
ATOM 1424 N N . VAL A 1 192 ? -15.613 15.423 4.892 1.00 92.88 192 VAL A N 1
ATOM 1425 C CA . VAL A 1 192 ? -16.854 14.999 5.565 1.00 92.88 192 VAL A CA 1
ATOM 1426 C C . VAL A 1 192 ? -17.107 15.836 6.824 1.00 92.88 192 VAL A C 1
ATOM 1428 O O . VAL A 1 192 ? -18.238 16.266 7.062 1.00 92.88 192 VAL A O 1
ATOM 1431 N N . GLY A 1 193 ? -16.067 16.122 7.612 1.00 93.25 193 GLY A N 1
ATOM 1432 C CA . GLY A 1 193 ? -16.160 16.987 8.790 1.00 93.25 193 GLY A CA 1
ATOM 1433 C C . GLY A 1 193 ? -16.596 18.417 8.452 1.00 93.25 193 GLY A C 1
ATOM 1434 O O . GLY A 1 193 ? -17.496 18.955 9.098 1.00 93.25 193 GLY A O 1
ATOM 1435 N N . ALA A 1 194 ? -16.013 19.017 7.413 1.00 93.69 194 ALA A N 1
ATOM 1436 C CA . ALA A 1 194 ? -16.391 20.341 6.922 1.00 93.69 194 ALA A CA 1
ATOM 1437 C C . ALA A 1 194 ? -17.844 20.365 6.420 1.00 93.69 194 ALA A C 1
ATOM 1439 O O . ALA A 1 194 ? -18.611 21.262 6.770 1.00 93.69 194 ALA A O 1
ATOM 1440 N N . ARG A 1 195 ? -18.261 19.332 5.676 1.00 94.06 195 ARG A N 1
ATOM 1441 C CA . ARG A 1 195 ? -19.640 19.185 5.190 1.00 94.06 195 ARG A CA 1
ATOM 1442 C C . ARG A 1 195 ? -20.651 19.062 6.333 1.00 94.06 195 ARG A C 1
ATOM 1444 O O . ARG A 1 195 ? -21.704 19.693 6.275 1.00 94.06 195 ARG A O 1
ATOM 1451 N N . ARG A 1 196 ? -20.307 18.308 7.385 1.00 93.94 196 ARG A N 1
ATOM 1452 C CA . ARG A 1 196 ? -21.123 18.176 8.602 1.00 93.94 196 ARG A CA 1
ATOM 1453 C C . ARG A 1 196 ? -21.286 19.518 9.312 1.00 93.94 196 ARG A C 1
ATOM 1455 O O . ARG A 1 196 ? -22.400 19.871 9.677 1.00 93.94 196 ARG A O 1
ATOM 1462 N N . LYS A 1 197 ? -20.195 20.273 9.481 1.00 94.12 197 LYS A N 1
ATOM 1463 C CA . LYS A 1 197 ? -20.234 21.617 10.086 1.00 94.12 197 LYS A CA 1
ATOM 1464 C C . LYS A 1 197 ? -21.092 22.592 9.279 1.00 94.12 197 LYS A C 1
ATOM 1466 O O . LYS A 1 197 ? -21.747 23.441 9.862 1.00 94.12 197 LYS A O 1
ATOM 1471 N N . ALA A 1 198 ? -21.130 22.432 7.958 1.00 94.31 198 ALA A N 1
ATOM 1472 C CA . ALA A 1 198 ? -21.981 23.216 7.068 1.00 94.31 198 ALA A CA 1
ATOM 1473 C C . ALA A 1 198 ? -23.461 22.766 7.047 1.00 94.31 198 ALA A C 1
ATOM 1475 O O . ALA A 1 198 ? -24.218 23.253 6.211 1.00 94.31 198 ALA A O 1
ATOM 1476 N N . GLY A 1 199 ? -23.874 21.807 7.889 1.00 91.75 199 GLY A N 1
ATOM 1477 C CA . GLY A 1 199 ? -25.260 21.324 7.960 1.00 91.75 199 GLY A CA 1
ATOM 1478 C C . GLY A 1 199 ? -25.745 20.591 6.704 1.00 91.75 199 GLY A C 1
ATOM 1479 O O . GLY A 1 199 ? -26.944 20.402 6.520 1.00 91.75 199 GLY A O 1
ATOM 1480 N N . ARG A 1 200 ? -24.834 20.191 5.810 1.00 91.56 200 ARG A N 1
ATOM 1481 C CA . ARG A 1 200 ? -25.195 19.535 4.549 1.00 91.56 200 ARG A CA 1
ATOM 1482 C C . ARG A 1 200 ? -25.439 18.038 4.767 1.00 91.56 200 ARG A C 1
ATOM 1484 O O 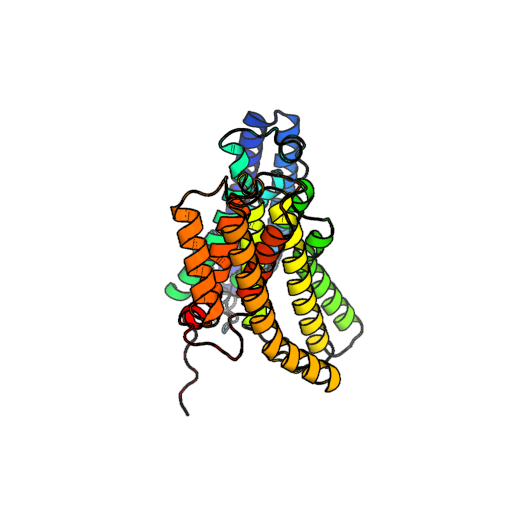. ARG A 1 200 ? -24.711 17.420 5.548 1.00 91.56 200 ARG A O 1
ATOM 1491 N N . PRO A 1 201 ? -26.388 17.424 4.036 1.00 88.62 201 PRO A N 1
ATOM 1492 C CA . PRO A 1 201 ? -26.649 15.995 4.143 1.00 88.62 201 PRO A CA 1
ATOM 1493 C C . PRO A 1 201 ? -25.420 15.187 3.713 1.00 88.62 201 PRO A C 1
ATOM 1495 O O . PRO A 1 201 ? -24.710 15.559 2.768 1.00 88.62 201 PRO A O 1
ATOM 1498 N N . ILE A 1 202 ? -25.180 14.088 4.427 1.00 91.56 202 ILE A N 1
ATOM 1499 C CA . ILE A 1 202 ? -24.092 13.136 4.196 1.00 91.56 202 ILE A CA 1
ATOM 1500 C C . ILE A 1 202 ? -24.745 11.779 3.971 1.00 91.56 202 ILE A C 1
ATOM 1502 O O . ILE A 1 202 ? -25.271 11.182 4.910 1.00 91.56 202 ILE A O 1
ATOM 1506 N N . ALA A 1 203 ? -24.734 11.309 2.727 1.00 88.88 203 ALA A N 1
ATOM 1507 C CA . ALA A 1 203 ? -25.208 9.968 2.419 1.00 88.88 203 ALA A CA 1
ATOM 1508 C C . ALA A 1 203 ? -24.163 8.913 2.843 1.00 88.88 203 ALA A C 1
ATOM 1510 O O . ALA A 1 203 ? -22.956 9.165 2.739 1.00 88.88 203 ALA A O 1
ATOM 1511 N N . PRO A 1 204 ? -24.602 7.746 3.350 1.00 85.88 204 PRO A N 1
ATOM 1512 C CA . PRO A 1 204 ? -23.702 6.691 3.797 1.00 85.88 204 PRO A CA 1
ATOM 1513 C C . PRO A 1 204 ? -23.049 5.984 2.604 1.00 85.88 204 PRO A C 1
ATOM 1515 O O . PRO A 1 204 ? -23.724 5.585 1.656 1.00 85.88 204 PRO A O 1
ATOM 1518 N N . VAL A 1 205 ? -21.734 5.787 2.680 1.00 84.31 205 VAL A N 1
ATOM 1519 C CA . VAL A 1 205 ? -20.969 5.003 1.701 1.00 84.31 205 VAL A CA 1
ATOM 1520 C C . VAL A 1 205 ? -20.978 3.540 2.139 1.00 84.31 205 VAL A C 1
ATOM 1522 O O . VAL A 1 205 ? -20.542 3.235 3.251 1.00 84.31 205 VAL A O 1
ATOM 1525 N N . GLN A 1 206 ? -21.470 2.627 1.297 1.00 82.19 206 GLN A N 1
ATOM 1526 C CA . GLN A 1 206 ? -21.375 1.195 1.593 1.00 82.19 206 GLN A CA 1
ATOM 1527 C C . GLN A 1 206 ? -19.992 0.638 1.222 1.00 82.19 206 GLN A C 1
ATOM 1529 O O . GLN A 1 206 ? -19.367 1.114 0.273 1.00 82.19 206 GLN A O 1
ATOM 1534 N N . PRO A 1 207 ? -19.501 -0.404 1.919 1.00 79.31 207 PRO A N 1
ATOM 1535 C CA . PRO A 1 207 ? -18.258 -1.073 1.549 1.00 79.31 207 PRO A CA 1
ATOM 1536 C C . PRO A 1 207 ? -18.350 -1.715 0.156 1.00 79.31 207 PRO A C 1
ATOM 1538 O O . PRO A 1 207 ? -19.094 -2.673 -0.051 1.00 79.31 207 PRO A O 1
ATOM 1541 N N . ARG A 1 208 ? -17.548 -1.231 -0.798 1.00 85.00 208 ARG A N 1
ATOM 1542 C CA . ARG A 1 208 ? -17.513 -1.742 -2.179 1.00 85.00 208 ARG A CA 1
ATOM 1543 C C . ARG A 1 208 ? -16.347 -2.710 -2.366 1.00 85.00 208 ARG A C 1
ATOM 1545 O O . ARG A 1 208 ? -15.221 -2.414 -1.972 1.00 85.00 208 ARG A O 1
ATOM 1552 N N . ALA A 1 209 ? -16.593 -3.850 -3.016 1.00 82.69 209 ALA A N 1
ATOM 1553 C CA . ALA A 1 209 ? -15.548 -4.847 -3.282 1.00 82.69 209 ALA A CA 1
ATOM 1554 C C . ALA A 1 209 ? -14.392 -4.273 -4.123 1.00 82.69 209 ALA A C 1
ATOM 1556 O O . ALA A 1 209 ? -13.234 -4.536 -3.818 1.00 82.69 209 ALA A O 1
ATOM 1557 N N . ALA A 1 210 ? -14.704 -3.434 -5.117 1.00 83.31 210 ALA A N 1
ATOM 1558 C CA . ALA A 1 210 ? -13.700 -2.765 -5.942 1.00 83.31 210 ALA A CA 1
ATOM 1559 C C . ALA A 1 210 ? -12.794 -1.833 -5.120 1.00 83.31 210 ALA A C 1
ATOM 1561 O O . ALA A 1 210 ? -11.581 -1.913 -5.246 1.00 83.31 210 ALA A O 1
ATOM 1562 N N . ALA A 1 211 ? -13.362 -1.008 -4.231 1.00 86.00 211 ALA A N 1
ATOM 1563 C CA . ALA A 1 211 ? -12.580 -0.109 -3.377 1.00 86.00 211 ALA A CA 1
ATOM 1564 C C . ALA A 1 211 ? -11.654 -0.884 -2.426 1.00 86.00 211 ALA A C 1
ATOM 1566 O O . ALA A 1 211 ? -10.495 -0.519 -2.264 1.00 86.00 211 ALA A O 1
ATOM 1567 N N . ARG A 1 212 ? -12.137 -2.001 -1.861 1.00 88.00 212 ARG A N 1
ATOM 1568 C CA . ARG A 1 212 ? -11.315 -2.890 -1.026 1.00 88.00 212 ARG A CA 1
ATOM 1569 C C . ARG A 1 212 ? -10.163 -3.516 -1.812 1.00 88.00 212 ARG A C 1
ATOM 1571 O O . ARG A 1 212 ? -9.060 -3.611 -1.292 1.00 88.00 212 ARG A O 1
ATOM 1578 N N . LEU A 1 213 ? -10.415 -3.934 -3.052 1.00 89.44 213 LEU A N 1
ATOM 1579 C CA . LEU A 1 213 ? -9.373 -4.474 -3.917 1.00 89.44 213 LEU A CA 1
ATOM 1580 C C . LEU A 1 213 ? -8.315 -3.417 -4.245 1.00 89.44 213 LEU A C 1
ATOM 1582 O O . LEU A 1 213 ? -7.131 -3.718 -4.149 1.00 89.44 213 LEU A O 1
ATOM 1586 N N . VAL A 1 214 ? -8.734 -2.194 -4.590 1.00 92.12 214 VAL A N 1
ATOM 1587 C CA . VAL A 1 214 ? -7.813 -1.070 -4.817 1.00 92.12 214 VAL A CA 1
ATOM 1588 C C . VAL A 1 214 ? -6.968 -0.819 -3.573 1.00 92.12 214 VAL A C 1
ATOM 1590 O O . VAL A 1 214 ? -5.752 -0.836 -3.682 1.00 92.12 214 VAL A O 1
ATOM 1593 N N . ALA A 1 215 ? -7.580 -0.696 -2.392 1.00 91.06 215 ALA A N 1
ATOM 1594 C CA . ALA A 1 215 ? -6.849 -0.503 -1.139 1.00 91.06 215 ALA A CA 1
ATOM 1595 C C . ALA A 1 215 ? -5.840 -1.633 -0.858 1.00 91.06 215 ALA A C 1
ATOM 1597 O O . ALA A 1 215 ? -4.703 -1.361 -0.487 1.00 91.06 215 ALA A O 1
ATOM 1598 N N . GLY A 1 216 ? -6.215 -2.894 -1.102 1.00 91.06 216 GLY A N 1
ATOM 1599 C CA . GLY A 1 216 ? -5.291 -4.025 -0.986 1.00 91.06 216 GLY A CA 1
ATOM 1600 C C . GLY A 1 216 ? -4.140 -3.973 -1.999 1.00 91.06 216 GLY A C 1
ATOM 1601 O O . GLY A 1 216 ? -3.010 -4.312 -1.657 1.00 91.06 216 GLY A O 1
ATOM 1602 N N . CYS A 1 217 ? -4.399 -3.511 -3.228 1.00 93.44 217 CYS A N 1
ATOM 1603 C CA . CYS A 1 217 ? -3.355 -3.286 -4.233 1.00 93.44 217 CYS A CA 1
ATOM 1604 C C . CYS A 1 217 ? -2.417 -2.144 -3.824 1.00 93.44 217 CYS A C 1
ATOM 1606 O O . CYS A 1 217 ? -1.214 -2.291 -3.994 1.00 93.44 217 CYS A O 1
ATOM 1608 N N . GLU A 1 218 ? -2.936 -1.057 -3.244 1.00 95.31 218 GLU A N 1
ATOM 1609 C CA . GLU A 1 218 ? -2.125 0.050 -2.713 1.00 95.31 218 GLU A CA 1
ATOM 1610 C C . GLU A 1 218 ? -1.206 -0.420 -1.587 1.00 95.31 218 GLU A C 1
ATOM 1612 O O . GLU A 1 218 ? -0.010 -0.144 -1.609 1.00 95.31 218 GLU A O 1
ATOM 1617 N N . MET A 1 219 ? -1.741 -1.180 -0.626 1.00 93.56 219 MET A N 1
ATOM 1618 C CA . MET A 1 219 ? -0.941 -1.765 0.453 1.00 93.56 219 MET A CA 1
ATOM 1619 C C . MET A 1 219 ? 0.129 -2.711 -0.108 1.00 93.56 219 MET A C 1
ATOM 1621 O O . MET A 1 219 ? 1.302 -2.608 0.242 1.00 93.56 219 MET A O 1
ATOM 1625 N N . GLY A 1 220 ? -0.243 -3.600 -1.033 1.00 94.44 220 GLY A N 1
ATOM 1626 C CA . GLY A 1 220 ? 0.706 -4.507 -1.683 1.00 94.44 220 GLY A CA 1
ATOM 1627 C C . GLY A 1 220 ? 1.799 -3.765 -2.457 1.00 94.44 220 GLY A C 1
ATOM 1628 O O . GLY A 1 220 ? 2.977 -4.096 -2.329 1.00 94.44 220 GLY A O 1
ATOM 1629 N N . PHE A 1 221 ? 1.429 -2.732 -3.216 1.00 96.38 221 PHE A N 1
ATOM 1630 C CA . PHE A 1 221 ? 2.363 -1.910 -3.978 1.00 96.38 221 PHE A CA 1
ATOM 1631 C C . PHE A 1 221 ? 3.286 -1.097 -3.067 1.00 96.38 221 PHE A C 1
ATOM 1633 O O . PHE A 1 221 ? 4.491 -1.101 -3.294 1.00 96.38 221 PHE A O 1
ATOM 1640 N N . ALA A 1 222 ? 2.766 -0.457 -2.015 1.00 96.81 222 ALA A N 1
ATOM 1641 C CA . ALA A 1 222 ? 3.578 0.280 -1.050 1.00 96.81 222 ALA A CA 1
ATOM 1642 C C . ALA A 1 222 ? 4.639 -0.626 -0.403 1.00 96.81 222 ALA A C 1
ATOM 1644 O O . ALA A 1 222 ? 5.808 -0.252 -0.338 1.00 96.81 222 ALA A O 1
ATOM 1645 N N . GLY A 1 223 ? 4.259 -1.845 -0.002 1.00 96.06 223 GLY A N 1
ATOM 1646 C CA . GLY A 1 223 ? 5.201 -2.832 0.528 1.00 96.06 223 GLY A CA 1
ATOM 1647 C C . GLY A 1 223 ? 6.227 -3.294 -0.506 1.00 96.06 223 GLY A C 1
ATOM 1648 O O . GLY A 1 223 ? 7.419 -3.331 -0.209 1.00 96.06 223 GLY A O 1
ATOM 1649 N N . ALA A 1 224 ? 5.785 -3.592 -1.731 1.00 94.94 224 ALA A N 1
ATOM 1650 C CA . ALA A 1 224 ? 6.673 -4.013 -2.808 1.00 94.94 224 ALA A CA 1
ATOM 1651 C C . ALA A 1 224 ? 7.671 -2.913 -3.195 1.00 94.94 224 ALA A C 1
ATOM 1653 O O . ALA A 1 224 ? 8.860 -3.181 -3.301 1.00 94.94 224 ALA A O 1
ATOM 1654 N N . ALA A 1 225 ? 7.225 -1.666 -3.345 1.00 95.25 225 ALA A N 1
ATOM 1655 C CA . ALA A 1 225 ? 8.080 -0.545 -3.720 1.00 95.25 225 ALA A CA 1
ATOM 1656 C C . ALA A 1 225 ? 9.163 -0.249 -2.668 1.00 95.25 225 ALA A C 1
ATOM 1658 O O . ALA A 1 225 ? 10.254 0.197 -3.019 1.00 95.25 225 ALA A O 1
ATOM 1659 N N . LEU A 1 226 ? 8.908 -0.540 -1.387 1.00 95.19 226 LEU A N 1
ATOM 1660 C CA . LEU A 1 226 ? 9.924 -0.431 -0.337 1.00 95.19 226 LEU A CA 1
ATOM 1661 C C . LEU A 1 226 ? 11.017 -1.503 -0.440 1.00 95.19 226 LEU A C 1
ATOM 1663 O O . LEU A 1 226 ? 12.101 -1.290 0.098 1.00 95.19 226 LEU A O 1
ATOM 1667 N N . LEU A 1 227 ? 10.781 -2.627 -1.127 1.00 93.12 227 LEU A N 1
ATOM 1668 C CA . LEU A 1 227 ? 11.808 -3.655 -1.297 1.00 93.12 227 LEU A CA 1
ATOM 1669 C C . LEU A 1 227 ? 12.979 -3.101 -2.120 1.00 93.12 227 LEU A C 1
ATOM 1671 O O . LEU A 1 227 ? 12.755 -2.463 -3.156 1.00 93.12 227 LEU A O 1
ATOM 1675 N N . PRO A 1 228 ? 14.233 -3.403 -1.745 1.00 89.00 228 PRO A N 1
ATOM 1676 C CA . PRO A 1 228 ? 15.417 -3.022 -2.516 1.00 89.00 228 PRO A CA 1
ATOM 1677 C C . PRO A 1 228 ? 15.595 -3.871 -3.794 1.00 89.00 228 PRO A C 1
ATOM 1679 O O . PRO A 1 228 ? 16.702 -4.014 -4.289 1.00 89.00 228 PRO A O 1
ATOM 1682 N N . LEU A 1 229 ? 14.511 -4.462 -4.310 1.00 87.81 229 LEU A N 1
ATOM 1683 C CA . LEU A 1 229 ? 14.484 -5.279 -5.526 1.00 87.81 229 LEU A CA 1
ATOM 1684 C C . LEU A 1 229 ? 13.993 -4.513 -6.756 1.00 87.81 229 LEU A C 1
ATOM 1686 O O . LEU A 1 229 ? 14.299 -4.905 -7.875 1.00 87.81 229 LEU A O 1
ATOM 1690 N N . PHE A 1 230 ? 13.166 -3.482 -6.557 1.00 89.06 230 PHE A N 1
ATOM 1691 C CA . PHE A 1 230 ? 12.483 -2.804 -7.654 1.00 89.06 230 PHE A CA 1
ATOM 1692 C C . PHE A 1 230 ? 13.044 -1.409 -7.891 1.00 89.06 230 PHE A C 1
ATOM 1694 O O . PHE A 1 230 ? 13.023 -0.554 -6.998 1.00 89.06 230 PHE A O 1
ATOM 1701 N N . GLU A 1 231 ? 13.456 -1.180 -9.133 1.00 88.00 231 GLU A N 1
ATOM 1702 C CA . GLU A 1 231 ? 13.990 0.093 -9.594 1.00 88.00 231 GLU A CA 1
ATOM 1703 C C . GLU A 1 231 ? 12.896 1.167 -9.786 1.00 88.00 231 GLU A C 1
ATOM 1705 O O . GLU A 1 231 ? 11.722 0.849 -10.050 1.00 88.00 231 GLU A O 1
ATOM 1710 N N . PRO A 1 232 ? 13.249 2.469 -9.714 1.00 90.12 232 PRO A N 1
ATOM 1711 C CA . PRO A 1 232 ? 12.334 3.578 -9.993 1.00 90.12 232 PRO A CA 1
ATOM 1712 C C . PRO A 1 232 ? 11.651 3.497 -11.365 1.00 90.12 232 PRO A C 1
ATOM 1714 O O . PRO A 1 232 ? 10.510 3.938 -11.510 1.00 90.12 232 PRO A O 1
ATOM 1717 N N . ALA A 1 233 ? 12.317 2.914 -12.369 1.00 88.19 233 ALA A N 1
ATOM 1718 C CA . ALA A 1 233 ? 11.766 2.741 -13.714 1.00 88.19 233 ALA A CA 1
ATOM 1719 C C . ALA A 1 233 ? 10.505 1.856 -13.732 1.00 88.19 233 ALA A C 1
ATOM 1721 O O . ALA A 1 233 ? 9.581 2.116 -14.504 1.00 88.19 233 ALA A O 1
ATOM 1722 N N . ALA A 1 234 ? 10.436 0.851 -12.854 1.00 89.69 234 ALA A N 1
ATOM 1723 C CA . ALA A 1 234 ? 9.267 -0.011 -12.707 1.00 89.69 234 ALA A CA 1
ATOM 1724 C C . ALA A 1 234 ? 8.232 0.588 -11.740 1.00 89.69 234 ALA A C 1
ATOM 1726 O O . ALA A 1 234 ? 7.031 0.589 -12.004 1.00 89.69 234 ALA A O 1
ATOM 1727 N N . THR A 1 235 ? 8.680 1.138 -10.613 1.00 93.75 235 THR A N 1
ATOM 1728 C CA . THR A 1 235 ? 7.785 1.577 -9.529 1.00 93.75 235 THR A CA 1
ATOM 1729 C C . THR A 1 235 ? 7.044 2.883 -9.832 1.00 93.75 235 THR A C 1
ATOM 1731 O O . THR A 1 235 ? 5.859 2.990 -9.515 1.00 93.75 235 THR A O 1
ATOM 1734 N N . ARG A 1 236 ? 7.664 3.851 -10.520 1.00 93.50 236 ARG A N 1
ATOM 1735 C CA . ARG A 1 236 ? 7.031 5.145 -10.849 1.00 93.50 236 ARG A CA 1
ATOM 1736 C C . ARG A 1 236 ? 5.773 5.049 -11.727 1.00 93.50 236 ARG A C 1
ATOM 1738 O O . ARG A 1 236 ? 4.775 5.671 -11.354 1.00 93.50 236 ARG A O 1
ATOM 1745 N N . PRO A 1 237 ? 5.754 4.324 -12.867 1.00 92.56 237 PRO A N 1
ATOM 1746 C CA . PRO A 1 237 ? 4.537 4.214 -13.675 1.00 92.56 237 PRO A CA 1
ATOM 1747 C C . PRO A 1 237 ? 3.420 3.489 -12.917 1.00 92.56 237 PRO A C 1
ATOM 1749 O O . PRO A 1 237 ? 2.263 3.902 -12.981 1.00 92.56 237 PRO A O 1
ATOM 1752 N N . VAL A 1 238 ? 3.767 2.460 -12.138 1.00 94.75 238 VAL A N 1
ATOM 1753 C CA . VAL A 1 238 ? 2.812 1.741 -11.286 1.00 94.75 238 VAL A CA 1
ATOM 1754 C C . VAL A 1 238 ? 2.221 2.669 -10.224 1.00 94.75 238 VAL A C 1
ATOM 1756 O O . VAL A 1 238 ? 1.002 2.707 -10.077 1.00 94.75 238 VAL A O 1
ATOM 1759 N N . ALA A 1 239 ? 3.045 3.487 -9.562 1.00 96.44 239 ALA A N 1
ATOM 1760 C CA . ALA A 1 239 ? 2.591 4.473 -8.583 1.00 96.44 239 ALA A CA 1
ATOM 1761 C C . ALA A 1 239 ? 1.576 5.464 -9.173 1.00 96.44 239 ALA A C 1
ATOM 1763 O O . ALA A 1 239 ? 0.605 5.819 -8.506 1.00 96.44 239 ALA A O 1
ATOM 1764 N N . LEU A 1 240 ? 1.759 5.902 -10.424 1.00 95.50 240 LEU A N 1
ATOM 1765 C CA . LEU A 1 240 ? 0.801 6.781 -11.104 1.00 95.50 240 LEU A CA 1
ATOM 1766 C C . LEU A 1 240 ? -0.538 6.082 -11.366 1.00 95.50 240 LEU A C 1
ATOM 1768 O O . LEU A 1 240 ? -1.589 6.679 -11.135 1.00 95.50 240 LEU A O 1
ATOM 1772 N N . ILE A 1 241 ? -0.508 4.823 -11.814 1.00 95.12 241 ILE A N 1
ATOM 1773 C CA . ILE A 1 241 ? -1.716 4.018 -12.055 1.00 95.12 241 ILE A CA 1
ATOM 1774 C C . ILE A 1 241 ? -2.478 3.792 -10.745 1.00 95.12 241 ILE A C 1
ATOM 1776 O O . ILE A 1 241 ? -3.687 4.013 -10.702 1.00 95.12 241 ILE A O 1
ATOM 1780 N N . MET A 1 242 ? -1.764 3.408 -9.686 1.00 95.88 242 MET A N 1
ATOM 1781 C CA . MET A 1 242 ? -2.291 3.253 -8.328 1.00 95.88 242 MET A CA 1
ATOM 1782 C C . MET A 1 242 ? -2.949 4.554 -7.841 1.00 95.88 242 MET A C 1
ATOM 1784 O O . MET A 1 242 ? -4.159 4.604 -7.614 1.00 95.88 242 MET A O 1
ATOM 1788 N N . THR A 1 243 ? -2.201 5.664 -7.872 1.00 96.50 243 THR A N 1
ATOM 1789 C CA . THR A 1 243 ? -2.710 6.999 -7.506 1.00 96.50 243 THR A CA 1
ATOM 1790 C C . THR A 1 243 ? -3.992 7.346 -8.263 1.00 96.50 243 THR A C 1
ATOM 1792 O O . THR A 1 243 ? -4.973 7.782 -7.660 1.00 96.50 243 THR A O 1
ATOM 1795 N N . ALA A 1 244 ? -4.016 7.142 -9.583 1.00 95.38 244 ALA A N 1
ATOM 1796 C CA . ALA A 1 244 ? -5.186 7.429 -10.405 1.00 95.38 244 ALA A CA 1
ATOM 1797 C C . ALA A 1 244 ? -6.391 6.553 -10.025 1.00 95.38 244 ALA A C 1
ATOM 1799 O O . ALA A 1 244 ? -7.512 7.057 -9.914 1.00 95.38 244 ALA A O 1
ATOM 1800 N N . ALA A 1 245 ? -6.173 5.258 -9.792 1.00 94.19 245 ALA A N 1
ATOM 1801 C CA . ALA A 1 245 ? -7.225 4.323 -9.416 1.00 94.19 245 ALA A CA 1
ATOM 1802 C C . ALA A 1 245 ? -7.818 4.639 -8.033 1.00 94.19 245 ALA A C 1
ATOM 1804 O O . ALA A 1 245 ? -9.043 4.624 -7.869 1.00 94.19 245 ALA A O 1
ATOM 1805 N N . LEU A 1 246 ? -6.981 4.991 -7.055 1.00 93.75 246 LEU A N 1
ATOM 1806 C CA . LEU A 1 246 ? -7.443 5.397 -5.733 1.00 93.75 246 LEU A CA 1
ATOM 1807 C C . LEU A 1 246 ? -8.194 6.733 -5.772 1.00 93.75 246 LEU A C 1
ATOM 1809 O O . LEU A 1 246 ? -9.281 6.840 -5.204 1.00 93.75 246 LEU A O 1
ATOM 1813 N N . LEU A 1 247 ? -7.668 7.739 -6.480 1.00 94.50 247 LEU A N 1
ATOM 1814 C CA . LEU A 1 247 ? -8.340 9.032 -6.641 1.00 94.50 247 LEU A CA 1
ATOM 1815 C C . LEU A 1 247 ? -9.700 8.881 -7.333 1.00 94.50 247 LEU A C 1
ATOM 1817 O O . LEU A 1 247 ? -10.666 9.522 -6.919 1.00 94.50 247 LEU A O 1
ATOM 1821 N N . ALA A 1 248 ? -9.815 7.999 -8.330 1.00 92.00 248 ALA A N 1
ATOM 1822 C CA . ALA A 1 248 ? -11.100 7.652 -8.935 1.00 92.00 248 ALA A CA 1
ATOM 1823 C C . ALA A 1 248 ? -12.060 7.004 -7.918 1.00 92.00 248 ALA A C 1
ATOM 1825 O O . ALA A 1 248 ? -13.254 7.324 -7.891 1.00 92.00 248 ALA A O 1
ATOM 1826 N N . GLY A 1 249 ? -11.542 6.139 -7.040 1.00 91.56 249 GLY A N 1
ATOM 1827 C CA . GLY A 1 249 ? -12.276 5.566 -5.911 1.00 91.56 249 GLY A CA 1
ATOM 1828 C C . GLY A 1 249 ? -12.828 6.635 -4.964 1.00 91.56 249 GLY A C 1
ATOM 1829 O O . GLY A 1 249 ? -14.038 6.659 -4.720 1.00 91.56 249 GLY A O 1
ATOM 1830 N N . PHE A 1 250 ? -11.973 7.558 -4.514 1.00 91.56 250 PHE A N 1
ATOM 1831 C CA . PHE A 1 250 ? -12.355 8.663 -3.630 1.00 91.56 250 PHE A CA 1
ATOM 1832 C C . PHE A 1 250 ? -13.306 9.656 -4.286 1.00 91.56 250 PHE A C 1
ATOM 1834 O O . PHE A 1 250 ? -14.252 10.102 -3.642 1.00 91.56 250 PHE A O 1
ATOM 1841 N N . ALA A 1 251 ? -13.109 9.983 -5.564 1.00 91.62 251 ALA A N 1
ATOM 1842 C CA . ALA A 1 251 ? -14.038 10.823 -6.309 1.00 91.62 251 ALA A CA 1
ATOM 1843 C C . ALA A 1 251 ? -15.440 10.198 -6.318 1.00 91.62 251 ALA A C 1
ATOM 1845 O O . ALA A 1 251 ? -16.437 10.888 -6.104 1.00 91.62 251 ALA A O 1
ATOM 1846 N N . ARG A 1 252 ? -15.523 8.874 -6.488 1.00 90.44 252 ARG A N 1
ATOM 1847 C CA . ARG A 1 252 ? -16.790 8.145 -6.434 1.00 90.44 252 ARG A CA 1
ATOM 1848 C C . ARG A 1 252 ? -17.408 8.148 -5.040 1.00 90.44 252 ARG A C 1
ATOM 1850 O O . ARG A 1 252 ? -18.598 8.426 -4.929 1.00 90.44 252 ARG A O 1
ATOM 1857 N N . ASP A 1 253 ? -16.623 7.911 -3.992 1.00 90.75 253 ASP A N 1
ATOM 1858 C CA . ASP A 1 253 ? -17.113 7.996 -2.609 1.00 90.75 253 ASP A CA 1
ATOM 1859 C C . ASP A 1 253 ? -17.596 9.411 -2.271 1.00 90.75 253 ASP A C 1
ATOM 1861 O O . ASP A 1 253 ? -18.629 9.584 -1.627 1.00 90.75 253 ASP A O 1
ATOM 1865 N N . TRP A 1 254 ? -16.913 10.440 -2.775 1.00 92.00 254 TRP A N 1
ATOM 1866 C CA . TRP A 1 254 ? -17.333 11.826 -2.609 1.00 92.00 254 TRP A CA 1
ATOM 1867 C C . TRP A 1 254 ? -18.656 12.130 -3.321 1.00 92.00 254 TRP A C 1
ATOM 1869 O O . TRP A 1 254 ? -19.504 12.832 -2.766 1.00 92.00 254 TRP A O 1
ATOM 1879 N N . LEU A 1 255 ? -18.882 11.572 -4.516 1.00 90.56 255 LEU A N 1
ATOM 1880 C CA . LEU A 1 255 ? -20.171 11.677 -5.207 1.00 90.56 255 LEU A CA 1
ATOM 1881 C C . LEU A 1 255 ? -21.298 11.008 -4.412 1.00 90.56 255 LEU A C 1
ATOM 1883 O O . LEU A 1 255 ? -22.385 11.585 -4.335 1.00 90.56 255 LEU A O 1
ATOM 1887 N N . VAL A 1 256 ? -21.038 9.857 -3.779 1.00 89.06 256 VAL A N 1
ATOM 1888 C CA . VAL A 1 256 ? -21.994 9.204 -2.867 1.00 89.06 256 VAL A CA 1
ATOM 1889 C C . VAL A 1 256 ? -22.281 10.111 -1.678 1.00 89.06 256 VAL A C 1
ATOM 1891 O O . VAL A 1 256 ? -23.434 10.459 -1.460 1.00 89.06 256 VAL A O 1
ATOM 1894 N N . VAL A 1 257 ? -21.249 10.594 -0.973 1.00 90.19 257 VAL A N 1
ATOM 1895 C CA . VAL A 1 257 ? -21.383 11.523 0.168 1.00 90.19 257 VAL A CA 1
ATOM 1896 C C . VAL A 1 257 ? -22.202 12.762 -0.202 1.00 90.19 257 VAL A C 1
ATOM 1898 O O . VAL A 1 257 ? -22.990 13.258 0.608 1.00 90.19 257 VAL A O 1
ATOM 1901 N N . CYS A 1 258 ? -22.038 13.260 -1.429 1.00 89.50 258 CYS A N 1
ATOM 1902 C CA . CYS A 1 258 ? -22.768 14.411 -1.940 1.00 89.50 258 CYS A CA 1
ATOM 1903 C C . CYS A 1 258 ? -24.199 14.111 -2.415 1.00 89.50 258 CYS A C 1
ATOM 1905 O O . CYS A 1 258 ? -24.887 15.066 -2.767 1.00 89.50 258 CYS A O 1
ATOM 1907 N N . GLY A 1 259 ? -24.639 12.850 -2.453 1.00 86.62 259 GLY A N 1
ATOM 1908 C CA . GLY A 1 259 ? -25.965 12.439 -2.934 1.00 86.62 259 GLY A CA 1
ATOM 1909 C C . GLY A 1 259 ? -26.099 12.335 -4.460 1.00 86.62 259 GLY A C 1
ATOM 1910 O O . GLY A 1 259 ? -27.211 12.267 -4.969 1.00 86.62 259 GLY A O 1
ATOM 1911 N N . HIS A 1 260 ? -24.987 12.326 -5.201 1.00 86.38 260 HIS A N 1
ATOM 1912 C CA . HIS A 1 260 ? -24.961 12.210 -6.671 1.00 86.38 260 HIS A CA 1
ATOM 1913 C C . HIS A 1 260 ? -24.727 10.769 -7.160 1.00 86.38 260 HIS A C 1
ATOM 1915 O O . HIS A 1 260 ? -24.699 10.501 -8.364 1.00 86.38 260 HIS A O 1
ATOM 1921 N N . ALA A 1 261 ? -24.548 9.836 -6.229 1.00 85.44 261 ALA A N 1
ATOM 1922 C CA . ALA A 1 261 ? -24.443 8.408 -6.470 1.00 85.44 261 ALA A CA 1
ATOM 1923 C C . ALA A 1 261 ? -25.204 7.656 -5.369 1.00 85.44 261 ALA A C 1
ATOM 1925 O O . ALA A 1 261 ? -25.305 8.136 -4.239 1.00 85.44 261 ALA A O 1
ATOM 1926 N N . ALA A 1 262 ? -25.753 6.494 -5.710 1.00 83.94 262 ALA A N 1
ATOM 1927 C CA . ALA A 1 262 ? -26.383 5.594 -4.758 1.00 83.94 262 ALA A CA 1
ATOM 1928 C C . ALA A 1 262 ? -25.346 5.022 -3.775 1.00 83.94 262 ALA A C 1
ATOM 1930 O O . ALA A 1 262 ? -24.139 5.087 -4.007 1.00 83.94 262 ALA A O 1
ATOM 1931 N N . ALA A 1 263 ? -25.814 4.467 -2.658 1.00 80.06 263 ALA A N 1
ATOM 1932 C CA . ALA A 1 263 ? -24.948 4.016 -1.566 1.00 80.06 263 ALA A CA 1
ATOM 1933 C C . ALA A 1 263 ? -23.990 2.870 -1.967 1.00 80.06 263 ALA A C 1
ATOM 1935 O O . ALA A 1 263 ? -22.923 2.722 -1.373 1.00 80.06 263 ALA A O 1
ATOM 1936 N N . ASP A 1 264 ? -24.351 2.095 -2.993 1.00 76.69 264 ASP A N 1
ATOM 1937 C CA . ASP A 1 264 ? -23.543 1.050 -3.643 1.00 76.69 264 ASP A CA 1
ATOM 1938 C C . ASP A 1 264 ? -22.492 1.610 -4.628 1.00 76.69 264 ASP A C 1
ATOM 1940 O O . ASP A 1 264 ? -21.647 0.882 -5.156 1.00 76.69 264 ASP A O 1
ATOM 1944 N N . GLY A 1 265 ? -22.511 2.924 -4.848 1.00 77.06 265 GLY A N 1
ATOM 1945 C CA . GLY A 1 265 ? -21.655 3.644 -5.770 1.00 77.06 265 GLY A CA 1
ATOM 1946 C C . GLY A 1 265 ? -22.237 3.793 -7.172 1.00 77.06 265 GLY A C 1
ATOM 1947 O O . GLY A 1 265 ? -21.543 4.361 -8.011 1.00 77.06 265 GLY A O 1
ATOM 1948 N N . CYS A 1 266 ? -23.445 3.320 -7.488 1.00 81.06 266 CYS A N 1
ATOM 1949 C CA . CYS A 1 266 ? -24.046 3.541 -8.807 1.00 81.06 266 CYS A CA 1
ATOM 1950 C C . CYS A 1 266 ? -24.262 5.039 -9.063 1.00 81.06 266 CYS A C 1
ATOM 1952 O O . CYS A 1 266 ? -24.901 5.742 -8.282 1.00 81.06 266 CYS A O 1
ATOM 1954 N N . LEU A 1 267 ? -23.691 5.550 -10.156 1.00 83.62 267 LEU A N 1
ATOM 1955 C CA . LEU A 1 267 ? -23.753 6.973 -10.483 1.00 83.62 267 LEU A CA 1
ATOM 1956 C C . LEU A 1 267 ? -25.177 7.338 -10.909 1.00 83.62 267 LEU A C 1
ATOM 1958 O O . LEU A 1 267 ? -25.704 6.758 -11.852 1.00 83.62 267 LEU A O 1
ATOM 1962 N N . LEU A 1 268 ? -25.781 8.337 -10.260 1.00 82.25 268 LEU A N 1
ATOM 1963 C CA . LEU A 1 268 ? -27.125 8.811 -10.623 1.00 82.25 268 LEU A CA 1
ATOM 1964 C C . LEU A 1 268 ? -27.087 9.742 -11.849 1.00 82.25 268 LEU A C 1
ATOM 1966 O O . LEU A 1 268 ? -28.101 10.009 -12.494 1.00 82.25 268 LEU A O 1
ATOM 1970 N N . ILE A 1 269 ? -25.894 10.221 -12.213 1.00 84.69 269 ILE A N 1
ATOM 1971 C CA . ILE A 1 269 ? -25.661 11.061 -13.387 1.00 84.69 269 ILE A CA 1
ATOM 1972 C C . ILE A 1 269 ? -25.549 10.168 -14.635 1.00 84.69 269 ILE A C 1
ATOM 1974 O O . ILE A 1 269 ? -24.490 9.607 -14.920 1.00 84.69 269 ILE A O 1
ATOM 1978 N N . ARG A 1 270 ? -26.624 10.102 -15.438 1.00 83.56 270 ARG A N 1
ATOM 1979 C CA . ARG A 1 270 ? -26.759 9.222 -16.627 1.00 83.56 270 ARG A CA 1
ATOM 1980 C C . ARG A 1 270 ? -25.594 9.262 -17.626 1.00 83.56 270 ARG A C 1
ATOM 1982 O O . ARG A 1 270 ? -25.332 8.275 -18.311 1.00 83.56 270 ARG A O 1
ATOM 1989 N N . ARG A 1 271 ? -24.939 10.417 -17.810 1.00 85.00 271 ARG A N 1
ATOM 1990 C CA . ARG A 1 271 ? -23.769 10.522 -18.706 1.00 85.00 271 ARG A CA 1
ATOM 1991 C C . ARG A 1 271 ? -22.569 9.774 -18.127 1.00 85.00 271 ARG A C 1
ATOM 1993 O O . ARG A 1 271 ? -21.982 8.962 -18.832 1.00 85.00 271 ARG A O 1
ATOM 2000 N N . LEU A 1 272 ? -22.254 10.010 -16.854 1.00 84.25 272 LEU A N 1
ATOM 2001 C CA . LEU A 1 272 ? -21.131 9.361 -16.179 1.00 84.25 272 LEU A CA 1
ATOM 2002 C C . LEU A 1 272 ? -21.374 7.862 -16.012 1.00 84.25 272 LEU A C 1
ATOM 2004 O O . LEU A 1 272 ? -20.466 7.075 -16.221 1.00 84.25 272 LEU A O 1
ATOM 2008 N N . GLU A 1 273 ? -22.609 7.461 -15.725 1.00 87.75 273 GLU A N 1
ATOM 2009 C CA . GLU A 1 273 ? -22.989 6.052 -15.625 1.00 87.75 273 GLU A CA 1
ATOM 2010 C C . GLU A 1 273 ? -22.775 5.290 -16.948 1.00 87.75 273 GLU A C 1
ATOM 2012 O O . GLU A 1 273 ? -22.278 4.166 -16.950 1.00 87.75 273 GLU A O 1
ATOM 2017 N N . ARG A 1 274 ? -23.094 5.906 -18.097 1.00 87.00 274 ARG A N 1
ATOM 2018 C CA . ARG A 1 274 ? -22.815 5.314 -19.418 1.00 87.00 274 ARG A CA 1
ATOM 2019 C C . ARG A 1 274 ? -21.320 5.144 -19.666 1.00 87.00 274 ARG A C 1
ATOM 2021 O O . ARG A 1 274 ? -20.917 4.102 -20.174 1.00 87.00 274 ARG A O 1
ATOM 2028 N N . VAL A 1 275 ? -20.521 6.148 -19.306 1.00 87.00 275 VAL A N 1
ATOM 2029 C CA . VAL A 1 275 ? -19.058 6.087 -19.424 1.00 87.00 275 VAL A CA 1
ATOM 2030 C C . VAL A 1 275 ? -18.494 5.003 -18.507 1.00 87.00 275 VAL A C 1
ATOM 2032 O O . VAL A 1 275 ? -17.698 4.196 -18.965 1.00 87.00 275 VAL A O 1
ATOM 2035 N N . ASP A 1 276 ? -18.957 4.922 -17.260 1.00 85.69 276 ASP A N 1
ATOM 2036 C CA . ASP A 1 276 ? -18.560 3.905 -16.280 1.00 85.69 276 ASP A CA 1
ATOM 2037 C C . ASP A 1 276 ? -18.871 2.488 -16.781 1.00 85.69 276 ASP A C 1
ATOM 2039 O O . ASP A 1 276 ? -18.006 1.615 -16.781 1.00 85.69 276 ASP A O 1
ATOM 2043 N N . ARG A 1 277 ? -20.081 2.272 -17.315 1.00 85.75 277 ARG A N 1
ATOM 2044 C CA . ARG A 1 277 ? -20.481 0.990 -17.912 1.00 85.75 277 ARG A CA 1
ATOM 2045 C C . ARG A 1 277 ? -19.662 0.637 -19.152 1.00 85.75 277 ARG A C 1
ATOM 2047 O O . ARG A 1 277 ? -19.276 -0.520 -19.318 1.00 85.75 277 ARG A O 1
ATOM 2054 N N . ALA A 1 278 ? -19.394 1.609 -20.022 1.00 87.69 278 ALA A N 1
ATOM 2055 C CA . ALA A 1 278 ? -18.556 1.396 -21.197 1.00 87.69 278 ALA A CA 1
ATOM 2056 C C . ALA A 1 278 ? -17.110 1.067 -20.793 1.00 87.69 278 ALA A C 1
ATOM 2058 O O . ALA A 1 278 ? -16.552 0.085 -21.280 1.00 87.69 278 ALA A O 1
ATOM 2059 N N . ALA A 1 279 ? -16.535 1.820 -19.854 1.00 86.88 279 ALA A N 1
ATOM 2060 C CA . ALA A 1 279 ? -15.203 1.575 -19.317 1.00 86.88 279 ALA A CA 1
ATOM 2061 C C . ALA A 1 279 ? -15.115 0.182 -18.682 1.00 86.88 279 ALA A C 1
ATOM 2063 O O . ALA A 1 279 ? -14.262 -0.604 -19.076 1.00 86.88 279 ALA A O 1
ATOM 2064 N N . ALA A 1 280 ? -16.048 -0.189 -17.802 1.00 85.94 280 ALA A N 1
ATOM 2065 C CA . ALA A 1 280 ? -16.081 -1.514 -17.180 1.00 85.94 280 ALA A CA 1
ATOM 2066 C C . ALA A 1 280 ? -16.165 -2.666 -18.201 1.00 85.94 280 ALA A C 1
ATOM 2068 O O . ALA A 1 280 ? -15.662 -3.761 -17.946 1.00 85.94 280 ALA A O 1
ATOM 2069 N N . ARG A 1 281 ? -16.780 -2.431 -19.370 1.00 87.56 281 ARG A N 1
ATOM 2070 C CA . ARG A 1 281 ? -16.902 -3.430 -20.438 1.00 87.56 281 ARG A CA 1
ATOM 2071 C C . ARG A 1 281 ? -15.658 -3.517 -21.321 1.00 87.56 281 ARG A C 1
ATOM 2073 O O . ARG A 1 281 ? -15.210 -4.625 -21.605 1.00 87.56 281 ARG A O 1
ATOM 2080 N N . PHE A 1 282 ? -15.136 -2.381 -21.780 1.00 90.44 282 PHE A N 1
ATOM 2081 C CA . PHE A 1 282 ? -14.110 -2.332 -22.826 1.00 90.44 282 PHE A CA 1
ATOM 2082 C C . PHE A 1 282 ? -12.689 -2.172 -22.288 1.00 90.44 282 PHE A C 1
ATOM 2084 O O . PHE A 1 282 ? -11.764 -2.721 -22.883 1.00 90.44 282 PHE A O 1
ATOM 2091 N N . LEU A 1 283 ? -12.503 -1.483 -21.156 1.00 92.69 283 LEU A N 1
ATOM 2092 C CA . LEU A 1 283 ? -11.178 -1.240 -20.584 1.00 92.69 283 LEU A CA 1
ATOM 2093 C C . LEU A 1 283 ? -10.424 -2.546 -20.281 1.00 92.69 283 LEU A C 1
ATOM 2095 O O . LEU A 1 283 ? -9.292 -2.662 -20.740 1.00 92.69 283 LEU A O 1
ATOM 2099 N N . PRO A 1 284 ? -11.011 -3.568 -19.622 1.00 93.3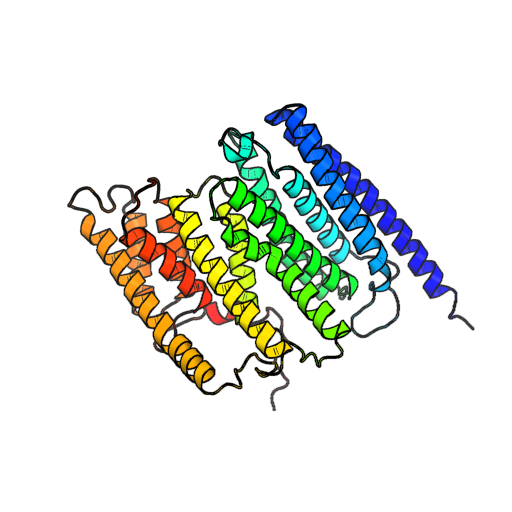1 284 PRO A N 1
ATOM 2100 C CA . PRO A 1 284 ? -10.279 -4.808 -19.351 1.00 93.31 284 PRO A CA 1
ATOM 2101 C C . PRO A 1 284 ? -9.852 -5.545 -20.627 1.00 93.31 284 PRO A C 1
ATOM 2103 O O . PRO A 1 284 ? -8.786 -6.152 -20.675 1.00 93.31 284 PRO A O 1
ATOM 2106 N N . ILE A 1 285 ? -10.671 -5.481 -21.682 1.00 93.06 285 ILE A N 1
ATOM 2107 C CA . ILE A 1 285 ? -10.379 -6.120 -22.971 1.00 93.06 285 ILE A CA 1
ATOM 2108 C C . ILE A 1 285 ? -9.214 -5.398 -23.655 1.00 93.06 285 ILE A C 1
ATOM 2110 O O . ILE A 1 285 ? -8.275 -6.046 -24.110 1.00 93.06 285 ILE A O 1
ATOM 2114 N N . ALA A 1 286 ? -9.246 -4.063 -23.675 1.00 94.69 286 ALA A N 1
ATOM 2115 C CA . ALA A 1 286 ? -8.172 -3.248 -24.230 1.00 94.69 286 ALA A CA 1
ATOM 2116 C C . ALA A 1 286 ? -6.850 -3.455 -23.473 1.00 94.69 286 ALA A C 1
ATOM 2118 O O . ALA A 1 286 ? -5.815 -3.663 -24.099 1.00 94.69 286 ALA A O 1
ATOM 2119 N N . LEU A 1 287 ? -6.893 -3.480 -22.136 1.00 95.62 287 LEU A N 1
ATOM 2120 C CA . LEU A 1 287 ? -5.722 -3.736 -21.292 1.00 95.62 287 LEU A CA 1
ATOM 2121 C C . LEU A 1 287 ? -5.128 -5.128 -21.542 1.00 95.62 287 LEU A C 1
ATOM 2123 O O . LEU A 1 287 ? -3.912 -5.263 -21.637 1.00 95.62 287 LEU A O 1
ATOM 2127 N N . ARG A 1 288 ? -5.963 -6.163 -21.700 1.00 95.75 288 ARG A N 1
ATOM 2128 C CA . ARG A 1 288 ? -5.500 -7.515 -22.052 1.00 95.75 288 ARG A CA 1
ATOM 2129 C C . ARG A 1 288 ? -4.839 -7.547 -23.421 1.00 95.75 288 ARG A C 1
ATOM 2131 O O . ARG A 1 288 ? -3.744 -8.082 -23.538 1.00 95.75 288 ARG A O 1
ATOM 2138 N N . ALA A 1 289 ? -5.475 -6.963 -24.434 1.00 95.12 289 ALA A N 1
ATOM 2139 C CA . ALA A 1 289 ? -4.916 -6.908 -25.782 1.00 95.12 289 ALA A CA 1
ATOM 2140 C C . ALA A 1 289 ? -3.567 -6.170 -25.801 1.00 95.12 289 ALA A C 1
ATOM 2142 O O . ALA A 1 289 ? -2.609 -6.665 -26.389 1.00 95.12 289 ALA A O 1
ATOM 2143 N N . ALA A 1 290 ? -3.468 -5.037 -25.099 1.00 96.06 290 ALA A N 1
ATOM 2144 C CA . ALA A 1 290 ? -2.231 -4.274 -24.969 1.00 96.06 290 ALA A CA 1
ATOM 2145 C C . ALA A 1 290 ? -1.140 -5.049 -24.211 1.00 96.06 290 ALA A C 1
ATOM 2147 O O . ALA A 1 290 ? 0.001 -5.081 -24.662 1.00 96.06 290 ALA A O 1
ATOM 2148 N N . ALA A 1 291 ? -1.482 -5.725 -23.108 1.00 95.44 291 ALA A N 1
ATOM 2149 C CA . ALA A 1 291 ? -0.543 -6.568 -22.368 1.00 95.44 291 ALA A CA 1
ATOM 2150 C C . ALA A 1 291 ? -0.020 -7.731 -23.226 1.00 95.44 291 ALA A C 1
ATOM 2152 O O . ALA A 1 291 ? 1.182 -7.973 -23.261 1.00 95.44 291 ALA A O 1
ATOM 2153 N N . VAL A 1 292 ? -0.901 -8.418 -23.963 1.00 95.94 292 VAL A N 1
ATOM 2154 C CA . VAL A 1 292 ? -0.520 -9.507 -24.877 1.00 95.94 292 VAL A CA 1
ATOM 2155 C C . VAL A 1 292 ? 0.380 -8.987 -25.995 1.00 95.94 292 VAL A C 1
ATOM 2157 O O . VAL A 1 292 ? 1.441 -9.560 -26.228 1.00 95.94 292 VAL A O 1
ATOM 2160 N N . ALA A 1 293 ? 0.010 -7.881 -26.644 1.00 94.62 293 ALA A N 1
ATOM 2161 C CA . ALA A 1 293 ? 0.828 -7.262 -27.685 1.00 94.62 293 ALA A CA 1
ATOM 2162 C C . ALA A 1 293 ? 2.205 -6.835 -27.151 1.00 94.62 293 ALA A C 1
ATOM 2164 O O . ALA A 1 293 ? 3.216 -7.068 -27.808 1.00 94.62 293 ALA A O 1
ATOM 2165 N N . GLY A 1 294 ? 2.253 -6.274 -25.938 1.00 92.69 294 GLY A N 1
ATOM 2166 C CA . GLY A 1 294 ? 3.493 -5.930 -25.251 1.00 92.69 294 GLY A CA 1
ATOM 2167 C C . GLY A 1 294 ? 4.374 -7.153 -24.994 1.00 92.69 294 GLY A C 1
ATOM 2168 O O . GLY A 1 294 ? 5.554 -7.123 -25.327 1.00 92.69 294 GLY A O 1
ATOM 2169 N N . ILE A 1 295 ? 3.809 -8.253 -24.482 1.00 92.00 295 ILE A N 1
ATOM 2170 C CA . ILE A 1 295 ? 4.557 -9.498 -24.240 1.00 92.00 295 ILE A CA 1
ATOM 2171 C C . ILE A 1 295 ? 5.085 -10.086 -25.554 1.00 92.00 295 ILE A C 1
ATOM 2173 O O . ILE A 1 295 ? 6.255 -10.451 -25.629 1.00 92.00 295 ILE A O 1
ATOM 2177 N N . VAL A 1 296 ? 4.258 -10.147 -26.601 1.00 91.81 296 VAL A N 1
ATOM 2178 C CA . VAL A 1 296 ? 4.677 -10.643 -27.923 1.00 91.81 296 VAL A CA 1
ATOM 2179 C C . VAL A 1 296 ? 5.797 -9.775 -28.498 1.00 91.81 296 VAL A C 1
ATOM 2181 O O . VAL A 1 296 ? 6.774 -10.310 -29.015 1.00 91.81 296 VAL A O 1
ATOM 2184 N N . ALA A 1 297 ? 5.704 -8.450 -28.361 1.00 89.25 297 ALA A N 1
ATOM 2185 C CA . ALA A 1 297 ? 6.751 -7.532 -28.798 1.00 89.25 297 ALA A CA 1
ATOM 2186 C C . ALA A 1 297 ? 8.060 -7.716 -28.015 1.00 89.25 297 ALA A C 1
ATOM 2188 O O . ALA A 1 297 ? 9.131 -7.605 -28.607 1.00 89.25 297 ALA A O 1
ATOM 2189 N N . LEU A 1 298 ? 7.994 -8.012 -26.712 1.00 86.75 298 LEU A N 1
ATOM 2190 C CA . LEU A 1 298 ? 9.179 -8.353 -25.924 1.00 86.75 298 LEU A CA 1
ATOM 2191 C C . LEU A 1 298 ? 9.809 -9.646 -26.452 1.00 86.75 298 LEU A C 1
ATOM 2193 O O . LEU A 1 298 ? 10.968 -9.629 -26.856 1.00 86.75 298 LEU A O 1
ATOM 2197 N N . LEU A 1 299 ? 9.036 -10.734 -26.530 1.00 86.06 299 LEU A N 1
ATOM 2198 C CA . LEU A 1 299 ? 9.522 -12.050 -26.966 1.00 86.06 299 LEU A CA 1
ATOM 2199 C C . LEU A 1 299 ? 10.063 -12.042 -28.405 1.00 86.06 299 LEU A C 1
ATOM 2201 O O . LEU A 1 299 ? 11.063 -12.696 -28.683 1.00 86.06 299 LEU A O 1
ATOM 2205 N N . GLY A 1 300 ? 9.444 -11.277 -29.308 1.00 80.06 300 GLY A N 1
ATOM 2206 C CA . GLY A 1 300 ? 9.856 -11.176 -30.711 1.00 80.06 300 GLY A CA 1
ATOM 2207 C C . GLY A 1 300 ? 11.111 -10.332 -30.958 1.00 80.06 300 GLY A C 1
ATOM 2208 O O . GLY A 1 300 ? 11.714 -10.445 -32.019 1.00 80.06 300 GLY A O 1
ATOM 2209 N N . ARG A 1 301 ? 11.535 -9.493 -30.002 1.00 69.94 301 ARG A N 1
ATOM 2210 C CA . ARG A 1 301 ? 12.755 -8.667 -30.116 1.00 69.94 301 ARG A CA 1
ATOM 2211 C C . ARG A 1 301 ? 14.034 -9.380 -29.658 1.00 69.94 301 ARG A C 1
ATOM 2213 O O . ARG A 1 301 ? 15.100 -8.768 -29.702 1.00 69.94 301 ARG A O 1
ATOM 2220 N N . GLY A 1 302 ? 13.930 -10.654 -29.266 1.00 55.06 302 GLY A N 1
ATOM 2221 C CA . GLY A 1 302 ? 15.034 -11.510 -28.813 1.00 55.06 302 GLY A CA 1
ATOM 2222 C C . GLY A 1 302 ? 16.229 -11.619 -29.767 1.00 55.06 302 GLY A C 1
ATOM 2223 O O . GLY A 1 302 ? 17.324 -11.929 -29.314 1.00 55.06 302 GLY A O 1
ATOM 2224 N N . GLU A 1 303 ? 16.050 -11.328 -31.060 1.00 48.78 303 GLU A N 1
ATOM 2225 C CA . GLU A 1 303 ? 17.113 -11.477 -32.068 1.00 48.78 303 GLU A CA 1
ATOM 2226 C C . GLU A 1 303 ? 17.819 -10.167 -32.467 1.00 48.78 303 GLU A C 1
ATOM 2228 O O . GLU A 1 303 ? 18.854 -10.213 -33.123 1.00 48.78 303 GLU A O 1
ATOM 2233 N N . ALA A 1 304 ? 17.315 -8.994 -32.059 1.00 48.59 304 ALA A N 1
ATOM 2234 C CA . ALA A 1 304 ? 17.794 -7.692 -32.557 1.00 48.59 304 ALA A CA 1
ATOM 2235 C C . ALA A 1 304 ? 18.516 -6.812 -31.511 1.00 48.59 304 ALA A C 1
ATOM 2237 O O . ALA A 1 304 ? 18.674 -5.613 -31.722 1.00 48.59 304 ALA A O 1
ATOM 2238 N N . GLY A 1 305 ? 18.966 -7.381 -30.387 1.00 48.03 305 GLY A N 1
ATOM 2239 C CA . GLY A 1 305 ? 19.914 -6.721 -29.470 1.00 48.03 305 GLY A CA 1
ATOM 2240 C C . GLY A 1 305 ? 19.333 -5.815 -28.372 1.00 48.03 305 GLY A C 1
ATOM 2241 O O . GLY A 1 305 ? 20.089 -5.371 -27.519 1.00 48.03 305 GLY A O 1
ATOM 2242 N N . GLU A 1 306 ? 18.016 -5.591 -28.320 1.00 53.97 306 GLU A N 1
ATOM 2243 C CA . GLU A 1 306 ? 17.365 -4.788 -27.255 1.00 53.97 306 GLU A CA 1
ATOM 2244 C C . GLU A 1 306 ? 16.221 -5.522 -26.522 1.00 53.97 306 GLU A C 1
ATOM 2246 O O . GLU A 1 306 ? 15.660 -5.016 -25.548 1.00 53.97 306 GLU A O 1
ATOM 2251 N N . GLY A 1 307 ? 15.830 -6.716 -26.979 1.00 49.09 307 GLY A N 1
ATOM 2252 C CA . GLY A 1 307 ? 14.743 -7.499 -26.390 1.00 49.09 307 GLY A CA 1
ATOM 2253 C C . GLY A 1 307 ? 15.247 -8.767 -25.719 1.00 49.09 307 GLY A C 1
ATOM 2254 O O . GLY A 1 307 ? 15.993 -9.523 -26.322 1.00 49.09 307 GLY A O 1
ATOM 2255 N N . VAL A 1 308 ? 14.800 -9.023 -24.487 1.00 51.16 308 VAL A N 1
ATOM 2256 C CA . VAL A 1 308 ? 14.774 -10.351 -23.833 1.00 51.16 308 VAL A CA 1
ATOM 2257 C C . VAL A 1 308 ? 16.127 -11.039 -23.579 1.00 51.16 308 VAL A C 1
ATOM 2259 O O . VAL A 1 308 ? 16.156 -12.001 -22.820 1.00 51.16 308 VAL A O 1
ATOM 2262 N N . ALA A 1 309 ? 17.257 -10.498 -24.040 1.00 50.81 309 ALA A N 1
ATOM 2263 C CA . ALA A 1 309 ? 18.594 -11.037 -23.756 1.00 50.81 309 ALA A CA 1
ATOM 2264 C C . ALA A 1 309 ? 18.922 -11.151 -22.246 1.00 50.81 309 ALA A C 1
ATOM 2266 O O . ALA A 1 309 ? 19.821 -11.896 -21.869 1.00 50.81 309 ALA A O 1
ATOM 2267 N N . ALA A 1 310 ? 18.170 -10.460 -21.378 1.00 58.75 310 ALA A N 1
ATOM 2268 C CA . ALA A 1 310 ? 18.300 -10.521 -19.921 1.00 58.75 310 ALA A CA 1
ATOM 2269 C C . ALA A 1 310 ? 17.392 -11.561 -19.223 1.00 58.75 310 ALA A C 1
ATOM 2271 O O . ALA A 1 310 ? 17.584 -11.833 -18.038 1.00 58.75 310 ALA A O 1
ATOM 2272 N N . LEU A 1 311 ? 16.390 -12.137 -19.901 1.00 71.19 311 LEU A N 1
ATOM 2273 C CA . LEU A 1 311 ? 15.447 -13.082 -19.286 1.00 71.19 311 LEU A CA 1
ATOM 2274 C C . LEU A 1 311 ? 15.868 -14.537 -19.562 1.00 71.19 311 LEU A C 1
ATOM 2276 O O . LEU A 1 311 ? 16.103 -14.896 -20.716 1.00 71.19 311 LEU A O 1
ATOM 2280 N N . PRO A 1 312 ? 15.905 -15.420 -18.543 1.00 82.12 312 PRO A N 1
ATOM 2281 C CA . PRO A 1 312 ? 16.147 -16.843 -18.763 1.00 82.12 312 PRO A CA 1
ATOM 2282 C C . PRO A 1 312 ? 15.015 -17.461 -19.598 1.00 82.12 312 PRO A C 1
ATOM 2284 O O . PRO A 1 312 ? 13.884 -16.974 -19.586 1.00 82.12 312 PRO A O 1
ATOM 2287 N N . THR A 1 313 ? 15.276 -18.595 -20.255 1.00 85.06 313 THR A N 1
ATOM 2288 C CA . THR A 1 313 ? 14.271 -19.352 -21.036 1.00 85.06 313 THR A CA 1
ATOM 2289 C C . THR A 1 313 ? 12.982 -19.613 -20.250 1.00 85.06 313 THR A C 1
ATOM 2291 O O . THR A 1 313 ? 11.882 -19.497 -20.793 1.00 85.06 313 THR A O 1
ATOM 2294 N N . ALA A 1 314 ? 13.106 -19.882 -18.948 1.00 86.69 314 ALA A N 1
ATOM 2295 C CA . ALA A 1 314 ? 11.978 -20.012 -18.031 1.00 86.69 314 ALA A CA 1
ATOM 2296 C C . ALA A 1 314 ? 11.142 -18.721 -17.909 1.00 86.69 314 ALA A C 1
ATOM 2298 O O . ALA A 1 314 ? 9.915 -18.787 -17.881 1.00 86.69 314 ALA A O 1
ATOM 2299 N N . GLY A 1 315 ? 11.781 -17.547 -17.884 1.00 86.12 315 GLY A N 1
ATOM 2300 C CA . GLY A 1 315 ? 11.108 -16.245 -17.867 1.00 86.12 315 GLY A CA 1
ATOM 2301 C C . GLY A 1 315 ? 10.340 -15.975 -19.163 1.00 86.12 315 GLY A C 1
ATOM 2302 O O . GLY A 1 315 ? 9.195 -15.526 -19.122 1.00 86.12 315 GLY A O 1
ATOM 2303 N N . CYS A 1 316 ? 10.913 -16.339 -20.312 1.00 88.00 316 CYS A N 1
ATOM 2304 C CA . CYS A 1 316 ? 10.231 -16.253 -21.605 1.00 88.00 316 CYS A CA 1
ATOM 2305 C C . CYS A 1 316 ? 8.999 -17.167 -21.664 1.00 88.00 316 CYS A C 1
ATOM 2307 O O . CYS A 1 316 ? 7.920 -16.727 -22.064 1.00 88.00 316 CYS A O 1
ATOM 2309 N N . ALA A 1 317 ? 9.136 -18.420 -21.215 1.00 91.25 317 ALA A N 1
ATOM 2310 C CA . ALA A 1 317 ? 8.031 -19.375 -21.146 1.00 91.25 317 ALA A CA 1
ATOM 2311 C C . ALA A 1 317 ? 6.919 -18.904 -20.192 1.00 91.25 317 ALA A C 1
ATOM 2313 O O . ALA A 1 317 ? 5.731 -19.032 -20.506 1.00 91.25 317 ALA A O 1
ATOM 2314 N N . LEU A 1 318 ? 7.289 -18.302 -19.057 1.00 93.38 318 LEU A N 1
ATOM 2315 C CA . LEU A 1 318 ? 6.347 -17.708 -18.110 1.00 93.38 318 LEU A CA 1
ATOM 2316 C C . LEU A 1 318 ? 5.554 -16.564 -18.750 1.00 93.38 318 LEU A C 1
ATOM 2318 O O . LEU A 1 318 ? 4.325 -16.547 -18.658 1.00 93.38 318 LEU A O 1
ATOM 2322 N N . LEU A 1 319 ? 6.231 -15.632 -19.427 1.00 92.81 319 LEU A N 1
ATOM 2323 C CA . LEU A 1 319 ? 5.574 -14.516 -20.109 1.00 92.81 319 LEU A CA 1
ATOM 2324 C C . LEU A 1 319 ? 4.670 -15.000 -21.248 1.00 92.81 319 LEU A C 1
ATOM 2326 O O . LEU A 1 319 ? 3.532 -14.546 -21.343 1.00 92.81 319 LEU A O 1
ATOM 2330 N N . ALA A 1 320 ? 5.117 -15.965 -22.055 1.00 93.88 320 ALA A N 1
ATOM 2331 C CA . ALA A 1 320 ? 4.296 -16.571 -23.105 1.00 93.88 320 ALA A CA 1
ATOM 2332 C C . ALA A 1 320 ? 3.030 -17.235 -22.532 1.00 93.88 320 ALA A C 1
ATOM 2334 O O . ALA A 1 320 ? 1.929 -17.046 -23.054 1.00 93.88 320 ALA A O 1
ATOM 2335 N N . THR A 1 321 ? 3.165 -17.941 -21.405 1.00 95.31 321 THR A N 1
ATOM 2336 C CA . THR A 1 321 ? 2.028 -18.532 -20.684 1.00 95.31 321 THR A CA 1
ATOM 2337 C C . THR A 1 321 ? 1.072 -17.447 -20.190 1.00 95.31 321 THR A C 1
ATOM 2339 O O . THR A 1 321 ? -0.136 -17.543 -20.405 1.00 95.31 321 THR A O 1
ATOM 2342 N N . CYS A 1 322 ? 1.596 -16.373 -19.591 1.00 95.50 322 CYS A N 1
ATOM 2343 C CA . CYS A 1 322 ? 0.785 -15.235 -19.165 1.00 95.50 322 CYS A CA 1
ATOM 2344 C C . CYS A 1 322 ? 0.049 -14.601 -20.353 1.00 95.50 322 CYS A C 1
ATOM 2346 O O . CYS A 1 322 ? -1.142 -14.330 -20.243 1.00 95.50 322 CYS A O 1
ATOM 2348 N N . ALA A 1 323 ? 0.704 -14.423 -21.503 1.00 95.31 323 ALA A N 1
ATOM 2349 C CA . ALA A 1 323 ? 0.070 -13.891 -22.706 1.00 95.31 323 ALA A CA 1
ATOM 2350 C C . ALA A 1 323 ? -1.090 -14.773 -23.190 1.00 95.31 323 ALA A C 1
ATOM 2352 O O . ALA A 1 323 ? -2.160 -14.249 -23.493 1.00 95.31 323 ALA A O 1
ATOM 2353 N N . ALA A 1 324 ? -0.933 -16.100 -23.199 1.00 95.31 324 ALA A N 1
ATOM 2354 C CA . ALA A 1 324 ? -2.019 -17.016 -23.549 1.00 95.31 324 ALA A CA 1
ATOM 2355 C C . ALA A 1 324 ? -3.201 -16.899 -22.568 1.00 95.31 324 ALA A C 1
ATOM 2357 O O . ALA A 1 324 ? -4.348 -16.721 -22.984 1.00 95.31 324 ALA A O 1
ATOM 2358 N N . LEU A 1 325 ? -2.928 -16.916 -21.259 1.00 95.62 325 LEU A N 1
ATOM 2359 C CA . LEU A 1 325 ? -3.951 -16.757 -20.219 1.00 95.62 325 LEU A CA 1
ATOM 2360 C C . LEU A 1 325 ? -4.692 -15.415 -20.342 1.00 95.62 325 LEU A C 1
ATOM 2362 O O . LEU A 1 325 ? -5.925 -15.364 -20.289 1.00 95.62 325 LEU A O 1
ATOM 2366 N N . LEU A 1 326 ? -3.958 -14.327 -20.584 1.00 94.81 326 LEU A N 1
ATOM 2367 C CA . LEU A 1 326 ? -4.518 -13.000 -20.825 1.00 94.81 326 LEU A CA 1
ATOM 2368 C C . LEU A 1 326 ? -5.326 -12.949 -22.127 1.00 94.81 326 LEU A C 1
ATOM 2370 O O . LEU A 1 326 ? -6.396 -12.349 -22.136 1.00 94.81 326 LEU A O 1
ATOM 2374 N N . ALA A 1 327 ? -4.897 -13.600 -23.207 1.00 93.38 327 ALA A N 1
ATOM 2375 C CA . ALA A 1 327 ? -5.642 -13.628 -24.465 1.00 93.38 327 ALA A CA 1
ATOM 2376 C C . ALA A 1 327 ? -7.018 -14.293 -24.296 1.00 93.38 327 ALA A C 1
ATOM 2378 O O . ALA A 1 327 ? -8.026 -13.725 -24.714 1.00 93.38 327 ALA A O 1
ATOM 2379 N N . PHE A 1 328 ? -7.092 -15.419 -23.580 1.00 93.12 328 PHE A N 1
ATOM 2380 C CA . PHE A 1 328 ? -8.348 -16.152 -23.350 1.00 93.12 328 PHE A CA 1
ATOM 2381 C C . PHE A 1 328 ? -9.160 -15.667 -22.139 1.00 93.12 328 PHE A C 1
ATOM 2383 O O . PHE A 1 328 ? -10.316 -16.055 -21.958 1.00 93.12 328 PHE A O 1
ATOM 2390 N N . GLY A 1 329 ? -8.603 -14.787 -21.306 1.00 91.06 329 GLY A N 1
ATOM 2391 C CA . GLY A 1 329 ? -9.305 -14.274 -20.128 1.00 91.06 329 GLY A CA 1
ATOM 2392 C C . GLY A 1 329 ? -9.441 -15.356 -19.070 1.00 91.06 329 GLY A C 1
ATOM 2393 O O . GLY A 1 329 ? -10.508 -15.536 -18.477 1.00 91.06 329 GLY A O 1
ATOM 2394 N N . VAL A 1 330 ? -8.360 -16.108 -18.894 1.00 92.62 330 VAL A N 1
ATOM 2395 C CA . VAL A 1 330 ? -8.192 -17.160 -17.901 1.00 92.62 330 VAL A CA 1
ATOM 2396 C C . VAL A 1 330 ? -7.290 -16.613 -16.806 1.00 92.62 330 VAL A C 1
ATOM 2398 O O . VAL A 1 330 ? -6.219 -16.098 -17.109 1.00 92.62 330 VAL A O 1
ATOM 2401 N N . MET A 1 331 ? -7.726 -16.692 -15.549 1.00 92.12 331 MET A N 1
ATOM 2402 C CA . MET A 1 331 ? -6.953 -16.252 -14.380 1.00 92.12 331 MET A CA 1
ATOM 2403 C C . MET A 1 331 ? -6.280 -14.874 -14.560 1.00 92.12 331 MET A C 1
ATOM 2405 O O . MET A 1 331 ? -5.078 -14.707 -14.346 1.00 92.12 331 MET A O 1
ATOM 2409 N N . THR A 1 332 ? -7.033 -13.879 -15.037 1.00 92.38 332 THR A N 1
ATOM 2410 C CA . THR A 1 332 ? -6.470 -12.643 -15.603 1.00 92.38 332 THR A CA 1
ATOM 2411 C C . THR A 1 332 ? -5.767 -11.798 -14.553 1.00 92.38 332 THR A C 1
ATOM 2413 O O . THR A 1 332 ? -4.753 -11.177 -14.865 1.00 92.38 332 THR A O 1
ATOM 2416 N N . ARG A 1 333 ? -6.264 -11.783 -13.310 1.00 93.31 333 ARG A N 1
ATOM 2417 C CA . ARG A 1 333 ? -5.625 -11.000 -12.240 1.00 93.31 333 ARG A CA 1
ATOM 2418 C C . ARG A 1 333 ? -4.275 -11.600 -11.867 1.00 93.31 333 ARG A C 1
ATOM 2420 O O . ARG A 1 333 ? -3.308 -10.868 -11.692 1.00 93.31 333 ARG A O 1
ATOM 2427 N N . ILE A 1 334 ? -4.218 -12.929 -11.783 1.00 93.56 334 ILE A N 1
ATOM 2428 C CA . ILE A 1 334 ? -2.997 -13.663 -11.437 1.00 93.56 334 ILE A CA 1
ATOM 2429 C C . ILE A 1 334 ? -1.994 -13.568 -12.586 1.00 93.56 334 ILE A C 1
ATOM 2431 O O . ILE A 1 334 ? -0.863 -13.165 -12.353 1.00 93.56 334 ILE A O 1
ATOM 2435 N N . ALA A 1 335 ? -2.414 -13.834 -13.826 1.00 94.75 335 ALA A N 1
ATOM 2436 C CA . ALA A 1 335 ? -1.551 -13.708 -15.000 1.00 94.75 335 ALA A CA 1
ATOM 2437 C C . ALA A 1 335 ? -1.012 -12.276 -15.170 1.00 94.75 335 ALA A C 1
ATOM 2439 O O . ALA A 1 335 ? 0.168 -12.097 -15.464 1.00 94.75 335 ALA A O 1
ATOM 2440 N N . GLY A 1 336 ? -1.852 -11.260 -14.935 1.00 94.62 336 GLY A N 1
ATOM 2441 C CA . GLY A 1 336 ? -1.446 -9.854 -14.937 1.00 94.62 336 GLY A CA 1
ATOM 2442 C C . GLY A 1 336 ? -0.401 -9.550 -13.864 1.00 94.62 336 GLY A C 1
ATOM 2443 O O . GLY A 1 336 ? 0.650 -9.008 -14.188 1.00 94.62 336 GLY A O 1
ATOM 2444 N N . LEU A 1 337 ? -0.641 -9.965 -12.614 1.00 94.00 337 LEU A N 1
ATOM 2445 C CA . LEU A 1 337 ? 0.313 -9.803 -11.512 1.00 94.00 337 LEU A CA 1
ATOM 2446 C C . LEU A 1 337 ? 1.646 -10.503 -11.800 1.00 94.00 337 LEU A C 1
ATOM 2448 O O . LEU A 1 337 ? 2.702 -9.898 -11.640 1.00 94.00 337 LEU A O 1
ATOM 2452 N N . THR A 1 338 ? 1.607 -11.760 -12.240 1.00 94.44 338 THR A N 1
ATOM 2453 C CA . THR A 1 338 ? 2.808 -12.545 -12.542 1.00 94.44 338 THR A CA 1
ATOM 2454 C C . THR A 1 338 ? 3.617 -11.915 -13.672 1.00 94.44 338 THR A C 1
ATOM 2456 O O . THR A 1 338 ? 4.830 -11.768 -13.530 1.00 94.44 338 THR A O 1
ATOM 2459 N N . ALA A 1 339 ? 2.965 -11.479 -14.756 1.00 93.50 339 ALA A N 1
ATOM 2460 C CA . ALA A 1 339 ? 3.635 -10.775 -15.846 1.00 93.50 339 ALA A CA 1
ATOM 2461 C C . ALA A 1 339 ? 4.247 -9.448 -15.372 1.00 93.50 339 ALA A C 1
ATOM 2463 O O . ALA A 1 339 ? 5.408 -9.175 -15.667 1.00 93.50 339 ALA A O 1
ATOM 2464 N N . SER A 1 340 ? 3.505 -8.652 -14.594 1.00 93.31 340 SER A N 1
ATOM 2465 C CA . SER A 1 340 ? 3.989 -7.387 -14.036 1.00 93.31 340 SER A CA 1
ATOM 2466 C C . SER A 1 340 ? 5.203 -7.575 -13.128 1.00 93.31 340 SER A C 1
ATOM 2468 O O . SER A 1 340 ? 6.169 -6.835 -13.271 1.00 93.31 340 SER A O 1
ATOM 2470 N N . VAL A 1 341 ? 5.198 -8.566 -12.230 1.00 91.81 341 VAL A N 1
ATOM 2471 C CA . VAL A 1 341 ? 6.341 -8.848 -11.343 1.00 91.81 341 VAL A CA 1
ATOM 2472 C C . VAL A 1 341 ? 7.547 -9.338 -12.142 1.00 91.81 341 VAL A C 1
ATOM 2474 O O . VAL A 1 341 ? 8.647 -8.838 -11.932 1.00 91.81 341 VAL A O 1
ATOM 2477 N N . ALA A 1 342 ? 7.353 -10.265 -13.087 1.00 89.81 342 ALA A N 1
ATOM 2478 C CA . ALA A 1 342 ? 8.440 -10.780 -13.921 1.00 89.81 342 ALA A CA 1
ATOM 2479 C C . ALA A 1 342 ? 9.120 -9.662 -14.731 1.00 89.81 342 ALA A C 1
ATOM 2481 O O . ALA A 1 342 ? 10.345 -9.586 -14.778 1.00 89.81 342 ALA A O 1
ATOM 2482 N N . VAL A 1 343 ? 8.322 -8.765 -15.318 1.00 89.38 343 VAL A N 1
ATOM 2483 C CA . VAL A 1 343 ? 8.805 -7.590 -16.055 1.00 89.38 343 VAL A CA 1
ATOM 2484 C C . VAL A 1 343 ? 9.486 -6.600 -15.112 1.00 89.38 343 VAL A C 1
ATOM 2486 O O . VAL A 1 343 ? 10.595 -6.174 -15.405 1.00 89.38 343 VAL A O 1
ATOM 2489 N N . ALA A 1 344 ? 8.886 -6.281 -13.963 1.00 89.38 344 ALA A N 1
ATOM 2490 C CA . ALA A 1 344 ? 9.443 -5.320 -13.010 1.00 89.38 344 ALA A CA 1
ATOM 2491 C C . ALA A 1 344 ? 10.795 -5.754 -12.422 1.00 89.38 344 ALA A C 1
ATOM 2493 O O . ALA A 1 344 ? 11.656 -4.904 -12.233 1.00 89.38 344 ALA A O 1
ATOM 2494 N N . VAL A 1 345 ? 10.993 -7.050 -12.149 1.00 86.69 345 VAL A N 1
ATOM 2495 C CA . VAL A 1 345 ? 12.278 -7.585 -11.655 1.00 86.69 345 VAL A CA 1
ATOM 2496 C C . VAL A 1 345 ? 13.349 -7.576 -12.748 1.00 86.69 345 VAL A C 1
ATOM 2498 O O . VAL A 1 345 ? 14.516 -7.337 -12.463 1.00 86.69 345 VAL A O 1
ATOM 2501 N N . ALA A 1 346 ? 12.969 -7.830 -14.001 1.00 82.94 346 ALA A N 1
ATOM 2502 C CA . ALA A 1 346 ? 13.903 -7.838 -15.125 1.00 82.94 346 ALA A CA 1
ATOM 2503 C C . ALA A 1 346 ? 14.251 -6.430 -15.651 1.00 82.94 346 ALA A C 1
ATOM 2505 O O . ALA A 1 346 ? 15.185 -6.283 -16.438 1.00 82.94 346 ALA A O 1
ATOM 2506 N N . MET A 1 347 ? 13.526 -5.389 -15.228 1.00 80.50 347 MET A N 1
ATOM 2507 C CA . MET A 1 347 ? 13.832 -3.995 -15.554 1.00 80.50 347 MET A CA 1
ATOM 2508 C C . MET A 1 347 ? 15.028 -3.505 -14.729 1.00 80.50 347 MET A C 1
ATOM 2510 O O . MET A 1 347 ? 14.853 -2.918 -13.666 1.00 80.50 347 MET A O 1
ATOM 2514 N N . ALA A 1 348 ? 16.238 -3.734 -15.240 1.00 63.97 348 ALA A N 1
ATOM 2515 C CA . ALA A 1 348 ? 17.476 -3.238 -14.636 1.00 63.97 348 ALA A CA 1
ATOM 2516 C C . ALA A 1 348 ? 17.856 -1.813 -15.096 1.00 63.97 348 ALA A C 1
ATOM 2518 O O . ALA A 1 348 ? 18.589 -1.128 -14.389 1.00 63.97 348 ALA A O 1
ATOM 2519 N N . ASP A 1 349 ? 17.341 -1.344 -16.244 1.00 59.91 349 ASP A N 1
ATOM 2520 C CA . ASP A 1 349 ? 17.777 -0.083 -16.859 1.00 59.91 349 ASP A CA 1
ATOM 2521 C C . ASP A 1 349 ? 16.763 1.077 -16.744 1.00 59.91 349 ASP A C 1
ATOM 2523 O O . ASP A 1 349 ? 15.554 0.885 -16.947 1.00 59.91 349 ASP A O 1
ATOM 2527 N N . PRO A 1 350 ? 17.241 2.326 -16.539 1.00 57.12 350 PRO A N 1
ATOM 2528 C CA . PRO A 1 350 ? 16.414 3.538 -16.546 1.00 57.12 350 PRO A CA 1
ATOM 2529 C C . PRO A 1 350 ? 15.625 3.762 -17.847 1.00 57.12 350 PRO A C 1
ATOM 2531 O O . PRO A 1 350 ? 14.612 4.461 -17.834 1.00 57.12 350 PRO A O 1
ATOM 2534 N N . ILE A 1 351 ? 16.066 3.168 -18.963 1.00 56.47 351 ILE A N 1
ATOM 2535 C CA . ILE A 1 351 ? 15.477 3.320 -20.304 1.00 56.47 351 ILE A CA 1
ATOM 2536 C C . ILE A 1 351 ? 14.856 1.990 -20.751 1.00 56.47 351 ILE A C 1
ATOM 2538 O O . ILE A 1 351 ? 15.107 1.461 -21.830 1.00 56.47 351 ILE A O 1
ATOM 2542 N N . SER A 1 352 ? 14.032 1.409 -19.888 1.00 66.44 352 SER A N 1
ATOM 2543 C CA . SER A 1 352 ? 13.195 0.272 -20.268 1.00 66.44 352 SER A CA 1
ATOM 2544 C C . SER A 1 352 ? 12.240 0.672 -21.404 1.00 66.44 352 SER A C 1
ATOM 2546 O O . SER A 1 352 ? 11.478 1.636 -21.301 1.00 66.44 352 SER A O 1
ATOM 2548 N N . GLY A 1 353 ? 12.295 -0.060 -22.521 1.00 76.56 353 GLY A N 1
ATOM 2549 C CA . GLY A 1 353 ? 11.498 0.237 -23.713 1.00 76.56 353 GLY A CA 1
ATOM 2550 C C . GLY A 1 353 ? 9.984 0.217 -23.461 1.00 76.56 353 GLY A C 1
ATOM 2551 O O . GLY A 1 353 ? 9.496 -0.448 -22.548 1.00 76.56 353 GLY A O 1
ATOM 2552 N N . VAL A 1 354 ? 9.221 0.897 -24.325 1.00 84.69 354 VAL A N 1
ATOM 2553 C CA . VAL A 1 354 ? 7.755 1.075 -24.205 1.00 84.69 354 VAL A CA 1
ATOM 2554 C C . VAL A 1 354 ? 7.012 -0.238 -23.933 1.00 84.69 354 VAL A C 1
ATOM 2556 O O . VAL A 1 354 ? 6.070 -0.261 -23.147 1.00 84.69 354 VAL A O 1
ATOM 2559 N N . ALA A 1 355 ? 7.451 -1.349 -24.531 1.00 87.00 355 ALA A N 1
ATOM 2560 C CA . ALA A 1 355 ? 6.829 -2.656 -24.330 1.00 87.00 355 ALA A CA 1
ATOM 2561 C C . ALA A 1 355 ? 6.867 -3.119 -22.858 1.00 87.00 355 ALA A C 1
ATOM 2563 O O . ALA A 1 355 ? 5.854 -3.606 -22.360 1.00 87.00 355 ALA A O 1
ATOM 2564 N N . TRP A 1 356 ? 7.972 -2.897 -22.135 1.00 87.62 356 TRP A N 1
ATOM 2565 C CA . TRP A 1 356 ? 8.087 -3.218 -20.704 1.00 87.62 356 TRP A CA 1
ATOM 2566 C C . TRP A 1 356 ? 7.062 -2.435 -19.882 1.00 87.62 356 TRP A C 1
ATOM 2568 O O . TRP A 1 356 ? 6.315 -3.009 -19.091 1.00 87.62 356 TRP A O 1
ATOM 2578 N N . GLN A 1 357 ? 6.966 -1.127 -20.132 1.00 88.69 357 GLN A N 1
ATOM 2579 C CA . GLN A 1 357 ? 6.032 -0.242 -19.436 1.00 88.69 357 GLN A CA 1
ATOM 2580 C C . GLN A 1 357 ? 4.570 -0.592 -19.742 1.00 88.69 357 GLN A C 1
ATOM 2582 O O . GLN A 1 357 ? 3.730 -0.564 -18.843 1.00 88.69 357 GLN A O 1
ATOM 2587 N N . VAL A 1 358 ? 4.262 -0.969 -20.989 1.00 91.69 358 VAL A N 1
ATOM 2588 C CA . VAL A 1 358 ? 2.920 -1.409 -21.396 1.00 91.69 358 VAL A CA 1
ATOM 2589 C C . VAL A 1 358 ? 2.527 -2.696 -20.677 1.00 91.69 358 VAL A C 1
ATOM 2591 O O . VAL A 1 358 ? 1.436 -2.745 -20.111 1.00 91.69 358 VAL A O 1
ATOM 2594 N N . VAL A 1 359 ? 3.394 -3.716 -20.651 1.00 92.94 359 VAL A N 1
ATOM 2595 C CA . VAL A 1 359 ? 3.099 -4.979 -19.950 1.00 92.94 359 VAL A CA 1
ATOM 2596 C C . VAL A 1 359 ? 2.930 -4.737 -18.456 1.00 92.94 359 VAL A C 1
ATOM 2598 O O . VAL A 1 359 ? 1.942 -5.186 -17.876 1.00 92.94 359 VAL A O 1
ATOM 2601 N N . LEU A 1 360 ? 3.842 -3.975 -17.847 1.00 92.75 360 LEU A N 1
ATOM 2602 C CA . LEU A 1 360 ? 3.789 -3.644 -16.428 1.00 92.75 360 LEU A CA 1
ATOM 2603 C C . LEU A 1 360 ? 2.498 -2.902 -16.070 1.00 92.75 360 LEU A C 1
ATOM 2605 O O . LEU A 1 360 ? 1.753 -3.353 -15.200 1.00 92.75 360 LEU A O 1
ATOM 2609 N N . GLY A 1 361 ? 2.213 -1.797 -16.762 1.00 93.12 361 GLY A N 1
ATOM 2610 C CA . GLY A 1 361 ? 1.063 -0.945 -16.480 1.00 93.12 361 GLY A CA 1
ATOM 2611 C C . GLY A 1 361 ? -0.271 -1.630 -16.766 1.00 93.12 361 GLY A C 1
ATOM 2612 O O . GLY A 1 361 ? -1.187 -1.561 -15.945 1.00 93.12 361 GLY A O 1
ATOM 2613 N N . CYS A 1 362 ? -0.380 -2.347 -17.889 1.00 94.81 362 CYS A N 1
ATOM 2614 C CA . CYS A 1 362 ? -1.596 -3.087 -18.216 1.00 94.81 362 CYS A CA 1
ATOM 2615 C C . CYS A 1 362 ? -1.809 -4.262 -17.261 1.00 94.81 362 CYS A C 1
ATOM 2617 O O . CYS A 1 362 ? -2.924 -4.445 -16.781 1.00 94.81 362 CYS A O 1
ATOM 2619 N N . GLY A 1 363 ? -0.759 -5.025 -16.941 1.00 93.88 363 GLY A N 1
ATOM 2620 C CA . GLY A 1 363 ? -0.834 -6.137 -15.994 1.00 93.88 363 GLY A CA 1
ATOM 2621 C C . GLY A 1 363 ? -1.316 -5.679 -14.618 1.00 93.88 363 GLY A C 1
ATOM 2622 O O . GLY A 1 363 ? -2.274 -6.241 -14.092 1.00 93.88 363 GLY A O 1
ATOM 2623 N N . VAL A 1 364 ? -0.765 -4.578 -14.100 1.00 93.69 364 VAL A N 1
ATOM 2624 C CA . VAL A 1 364 ? -1.190 -3.968 -12.833 1.00 93.69 364 VAL A CA 1
ATOM 2625 C C . VAL A 1 364 ? -2.642 -3.487 -12.894 1.00 93.69 364 VAL A C 1
ATOM 2627 O O . VAL A 1 364 ? -3.437 -3.788 -12.003 1.00 93.69 364 VAL A O 1
ATOM 2630 N N . ALA A 1 365 ? -3.032 -2.782 -13.958 1.00 93.81 365 ALA A N 1
ATOM 2631 C CA . ALA A 1 365 ? -4.409 -2.321 -14.122 1.00 93.81 365 ALA A CA 1
ATOM 2632 C C . ALA A 1 365 ? -5.409 -3.493 -14.223 1.00 93.81 365 ALA A C 1
ATOM 2634 O O . ALA A 1 365 ? -6.556 -3.381 -13.776 1.00 93.81 365 ALA A O 1
ATOM 2635 N N . LEU A 1 366 ? -4.989 -4.642 -14.760 1.00 93.94 366 LEU A N 1
ATOM 2636 C CA . LEU A 1 366 ? -5.791 -5.867 -14.825 1.00 93.94 366 LEU A CA 1
ATOM 2637 C C . LEU A 1 366 ? -5.983 -6.538 -13.465 1.00 93.94 366 LEU A C 1
ATOM 2639 O O . LEU A 1 366 ? -7.031 -7.150 -13.249 1.00 93.94 366 LEU A O 1
ATOM 2643 N N . ILE A 1 367 ? -5.058 -6.361 -12.517 1.00 92.25 367 ILE A N 1
ATOM 2644 C CA . ILE A 1 367 ? -5.266 -6.805 -11.130 1.00 92.25 367 ILE A CA 1
ATOM 2645 C C . ILE A 1 367 ? -6.509 -6.131 -10.554 1.00 92.25 367 ILE A C 1
ATOM 2647 O O . ILE A 1 367 ? -7.289 -6.792 -9.875 1.00 92.25 367 ILE A O 1
ATOM 2651 N N . MET A 1 368 ? -6.737 -4.852 -10.866 1.00 90.31 368 MET A N 1
ATOM 2652 C CA . MET A 1 368 ? -7.862 -4.064 -10.351 1.00 90.31 368 MET A CA 1
ATOM 2653 C C . MET A 1 368 ? -9.137 -4.292 -11.175 1.00 90.31 368 MET A C 1
ATOM 2655 O O . MET A 1 368 ? -10.203 -4.581 -10.625 1.00 90.31 368 MET A O 1
ATOM 2659 N N . THR A 1 369 ? -9.028 -4.223 -12.502 1.00 89.12 369 THR A N 1
ATOM 2660 C CA . THR A 1 369 ? -10.175 -4.272 -13.428 1.00 89.12 369 THR A CA 1
ATOM 2661 C C . THR A 1 369 ? -10.675 -5.691 -13.730 1.00 89.12 369 THR A C 1
ATOM 2663 O O . THR A 1 369 ? -11.855 -5.875 -14.032 1.00 89.12 369 THR A O 1
ATOM 2666 N N . GLY A 1 370 ? -9.828 -6.714 -13.579 1.00 88.25 370 GLY A N 1
ATOM 2667 C CA . GLY A 1 370 ? -10.146 -8.110 -13.881 1.00 88.25 370 GLY A CA 1
ATOM 2668 C C . GLY A 1 370 ? -10.193 -8.410 -15.384 1.00 88.25 370 GLY A C 1
ATOM 2669 O O . GLY A 1 370 ? -9.601 -7.710 -16.196 1.00 88.25 370 GLY A O 1
ATOM 2670 N N . ALA A 1 371 ? -10.903 -9.474 -15.772 1.00 85.56 371 ALA A N 1
ATOM 2671 C CA . ALA A 1 371 ? -10.930 -9.955 -17.161 1.00 85.56 371 ALA A CA 1
ATOM 2672 C C . ALA A 1 371 ? -11.946 -9.268 -18.093 1.00 85.56 371 ALA A C 1
ATOM 2674 O O . ALA A 1 371 ? -11.869 -9.446 -19.311 1.00 85.56 371 ALA A O 1
ATOM 2675 N N . GLY A 1 372 ? -12.902 -8.510 -17.544 1.00 85.00 372 GLY A N 1
ATOM 2676 C CA . GLY A 1 372 ? -14.016 -7.921 -18.299 1.00 85.00 372 GLY A CA 1
ATOM 2677 C C . GLY A 1 372 ? -15.084 -8.930 -18.736 1.00 85.00 372 GLY A C 1
ATOM 2678 O O . GLY A 1 372 ? -15.202 -10.015 -18.171 1.00 85.00 372 GLY A O 1
ATOM 2679 N N . ALA A 1 373 ? -15.895 -8.551 -19.730 1.00 79.56 373 ALA A N 1
ATOM 2680 C CA . ALA A 1 373 ? -17.066 -9.323 -20.166 1.00 79.56 373 ALA A CA 1
ATOM 2681 C C . ALA A 1 373 ? -16.732 -10.570 -21.012 1.00 79.56 373 ALA A C 1
ATOM 2683 O O . ALA A 1 373 ? -17.521 -11.507 -21.049 1.00 79.56 373 ALA A O 1
ATOM 2684 N N . LEU A 1 374 ? -15.578 -10.590 -21.689 1.00 80.31 374 LEU A N 1
ATOM 2685 C CA . LEU A 1 374 ? -15.154 -11.686 -22.569 1.00 80.31 374 LEU A CA 1
ATOM 2686 C C . LEU A 1 374 ? -14.108 -12.555 -21.865 1.00 80.31 374 LEU A C 1
ATOM 2688 O O . LEU A 1 374 ? -12.911 -12.390 -22.097 1.00 80.31 374 LEU A O 1
ATOM 2692 N N . LYS A 1 375 ? -14.539 -13.442 -20.964 1.00 87.44 375 LYS A N 1
ATOM 2693 C CA . LYS A 1 375 ? -13.640 -14.264 -20.139 1.00 87.44 375 LYS A CA 1
ATOM 2694 C C . LYS A 1 375 ? -14.051 -15.731 -20.136 1.00 87.44 375 LYS A C 1
ATOM 2696 O O . LYS A 1 375 ? -15.239 -16.024 -20.049 1.00 87.44 375 LYS A O 1
ATOM 2701 N N . LEU A 1 376 ? -13.069 -16.628 -20.192 1.00 89.38 376 LEU A N 1
ATOM 2702 C CA . LEU A 1 376 ? -13.311 -18.069 -20.165 1.00 8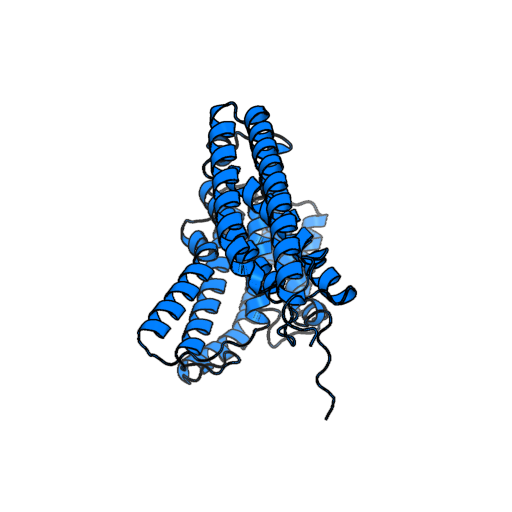9.38 376 LEU A CA 1
ATOM 2703 C C . LEU A 1 376 ? -13.425 -18.602 -18.728 1.00 89.38 376 LEU A C 1
ATOM 2705 O O . LEU A 1 376 ? -14.336 -19.368 -18.428 1.00 89.38 376 LEU A O 1
ATOM 2709 N N . TRP A 1 377 ? -12.529 -18.188 -17.821 1.00 88.19 377 TRP A N 1
ATOM 2710 C CA . TRP A 1 377 ? -12.483 -18.731 -16.455 1.00 88.19 377 TRP A CA 1
ATOM 2711 C C . TRP A 1 377 ? -11.783 -17.785 -15.463 1.00 88.19 377 TRP A C 1
ATOM 2713 O O . TRP A 1 377 ? -10.681 -17.319 -15.734 1.00 88.19 377 TRP A O 1
ATOM 2723 N N . GLN A 1 378 ? -12.406 -17.489 -14.314 1.00 86.25 378 GLN A N 1
ATOM 2724 C CA . GLN A 1 378 ? -11.827 -16.642 -13.247 1.00 86.25 378 GLN A CA 1
ATOM 2725 C C . GLN A 1 378 ? -12.165 -17.195 -11.850 1.00 86.25 378 GLN A C 1
ATOM 2727 O O . GLN A 1 378 ? -13.070 -16.689 -11.175 1.00 86.25 378 GLN A O 1
ATOM 2732 N N . PRO A 1 379 ? -11.503 -18.270 -11.402 1.00 84.81 379 PRO A N 1
ATOM 2733 C CA . PRO A 1 379 ? -11.709 -18.812 -10.060 1.00 84.81 379 PRO A CA 1
ATOM 2734 C C . PRO A 1 379 ? -11.279 -17.821 -8.968 1.00 84.81 379 PRO A C 1
ATOM 2736 O O . PRO A 1 379 ? -11.867 -17.798 -7.884 1.00 84.81 379 PRO A O 1
ATOM 2739 N N . GLU A 1 380 ? -10.292 -16.970 -9.254 1.00 82.06 380 GLU A N 1
ATOM 2740 C CA . GLU A 1 380 ? -9.682 -16.052 -8.299 1.00 82.06 380 GLU A CA 1
ATOM 2741 C C . GLU A 1 380 ? -10.595 -14.891 -7.900 1.00 82.06 380 GLU A C 1
ATOM 2743 O O . GLU A 1 380 ? -10.427 -14.332 -6.818 1.00 82.06 380 GLU A O 1
ATOM 2748 N N . ASP A 1 381 ? -11.618 -14.566 -8.700 1.00 82.06 381 ASP A N 1
ATOM 2749 C CA . ASP A 1 381 ? -12.623 -13.562 -8.330 1.00 82.06 381 ASP A CA 1
ATOM 2750 C C . ASP A 1 381 ? -13.282 -13.929 -6.980 1.00 82.06 381 ASP A C 1
ATOM 2752 O O . ASP A 1 381 ? -13.643 -13.048 -6.200 1.00 82.06 381 ASP A O 1
ATOM 2756 N N . ARG A 1 382 ? -13.366 -15.224 -6.633 1.00 76.81 382 ARG A N 1
ATOM 2757 C CA . ARG A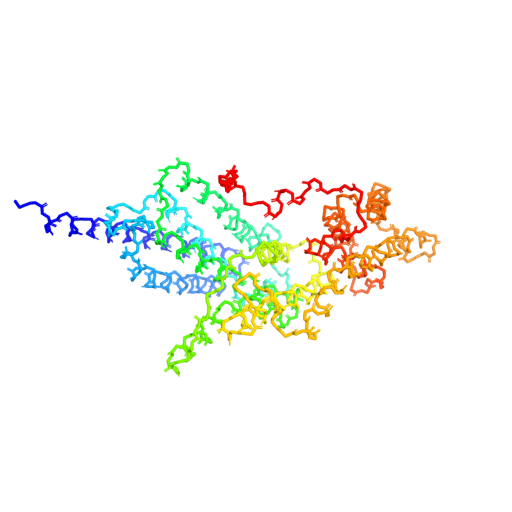 1 382 ? -13.846 -15.668 -5.313 1.00 76.81 382 ARG A CA 1
ATOM 2758 C C . ARG A 1 382 ? -12.894 -15.305 -4.174 1.00 76.81 382 ARG A C 1
ATOM 2760 O O . ARG A 1 382 ? -13.376 -15.042 -3.081 1.00 76.81 382 ARG A O 1
ATOM 2767 N N . LEU A 1 383 ? -11.587 -15.296 -4.412 1.00 71.00 383 LEU A N 1
ATOM 2768 C CA . LEU A 1 383 ? -10.579 -14.952 -3.406 1.00 71.00 383 LEU A CA 1
ATOM 2769 C C . LEU A 1 383 ? -10.507 -13.434 -3.202 1.00 71.00 383 LEU A C 1
ATOM 2771 O O . LEU A 1 383 ? -10.471 -12.967 -2.069 1.00 71.00 383 LEU A O 1
ATOM 2775 N N . PHE A 1 384 ? -10.543 -12.667 -4.295 1.00 65.75 384 PHE A N 1
ATOM 2776 C CA . PHE A 1 384 ? -10.381 -11.211 -4.255 1.00 65.75 384 PHE A CA 1
ATOM 2777 C C . PHE A 1 384 ? -11.681 -10.451 -3.940 1.00 65.75 384 PHE A C 1
ATOM 2779 O O . PHE A 1 384 ? -11.654 -9.420 -3.263 1.00 65.75 384 PHE A O 1
ATOM 2786 N N . LEU A 1 385 ? -12.839 -10.927 -4.417 1.00 68.38 385 LEU A N 1
ATOM 2787 C CA . LEU A 1 385 ? -14.105 -10.187 -4.304 1.00 68.38 385 LEU A CA 1
ATOM 2788 C C . LEU A 1 385 ? -15.001 -10.687 -3.168 1.00 68.38 385 LEU A C 1
ATOM 2790 O O . LEU A 1 385 ? -15.730 -9.885 -2.571 1.00 68.38 385 LEU A O 1
ATOM 2794 N N . LYS A 1 386 ? -14.947 -11.977 -2.818 1.00 60.41 386 LYS A N 1
ATOM 2795 C CA . LYS A 1 386 ? -15.737 -12.515 -1.703 1.00 60.41 386 LYS A CA 1
ATOM 2796 C C . LYS A 1 386 ? -15.062 -12.133 -0.385 1.00 60.41 386 LYS A C 1
ATOM 2798 O O . LYS A 1 386 ? -13.866 -12.329 -0.212 1.00 60.41 386 LYS A O 1
ATOM 2803 N N . ARG A 1 387 ? -15.829 -11.607 0.579 1.00 51.81 387 ARG A N 1
ATOM 2804 C CA . ARG A 1 387 ? -15.360 -11.565 1.974 1.00 51.81 387 ARG A CA 1
ATOM 2805 C C . ARG A 1 387 ? -15.111 -13.009 2.399 1.00 51.81 387 ARG A C 1
ATOM 2807 O O . ARG A 1 387 ? -16.065 -13.789 2.423 1.00 51.81 387 ARG A O 1
ATOM 2814 N N . LEU A 1 388 ? -13.874 -13.359 2.742 1.00 37.41 388 LEU A N 1
ATOM 2815 C CA . LEU A 1 388 ? -13.590 -14.595 3.466 1.00 37.41 388 LEU A CA 1
ATOM 2816 C C . LEU A 1 388 ? -14.481 -14.608 4.724 1.00 37.41 388 LEU A C 1
ATOM 2818 O O . LEU A 1 388 ? -14.315 -13.780 5.616 1.00 37.41 388 LEU A O 1
ATOM 2822 N N . GLY A 1 389 ? -15.497 -15.478 4.737 1.00 42.47 389 GLY A N 1
ATOM 2823 C CA . GLY A 1 389 ? -16.430 -15.645 5.860 1.00 42.47 389 GLY A CA 1
ATOM 2824 C C . GLY A 1 389 ? -17.680 -14.751 5.887 1.00 42.47 389 GLY A C 1
ATOM 2825 O O . GLY A 1 389 ? -18.404 -14.779 6.880 1.00 42.47 389 GLY A O 1
ATOM 2826 N N . GLY A 1 390 ? -17.991 -13.986 4.832 1.00 31.80 390 GLY A N 1
ATOM 2827 C CA . GLY A 1 390 ? -19.303 -13.332 4.736 1.00 31.80 390 GLY A CA 1
ATOM 2828 C C . GLY A 1 390 ? -20.406 -14.388 4.661 1.00 31.80 390 GLY A C 1
ATOM 2829 O O . GLY A 1 390 ? -20.429 -15.162 3.703 1.00 31.80 390 GLY A O 1
ATOM 2830 N N . HIS A 1 391 ? -21.279 -14.450 5.671 1.00 30.16 391 HIS A N 1
ATOM 2831 C CA . HIS A 1 391 ? -22.464 -15.306 5.628 1.00 30.16 391 HIS A CA 1
ATOM 2832 C C . HIS A 1 391 ? -23.233 -15.008 4.341 1.00 30.16 391 HIS A C 1
ATOM 2834 O O . HIS A 1 391 ? -23.407 -13.843 3.972 1.00 30.16 391 HIS A O 1
ATOM 2840 N N . ALA A 1 392 ? -23.637 -16.067 3.637 1.00 28.08 392 ALA A N 1
ATOM 2841 C CA . ALA A 1 392 ? -24.588 -15.926 2.550 1.00 28.08 392 ALA A CA 1
ATOM 2842 C C . ALA A 1 392 ? -25.814 -15.170 3.094 1.00 28.08 392 ALA A C 1
ATOM 2844 O O . ALA A 1 392 ? -26.213 -15.442 4.232 1.00 28.08 392 ALA A O 1
ATOM 2845 N N . PRO A 1 393 ? -26.405 -14.223 2.343 1.00 28.45 393 PRO A N 1
ATOM 2846 C CA . PRO A 1 393 ? -27.755 -13.794 2.680 1.00 28.45 393 PRO A CA 1
ATOM 2847 C C . PRO A 1 393 ? -28.628 -15.056 2.773 1.00 28.45 393 PRO A C 1
ATOM 2849 O O . PRO A 1 393 ? -28.386 -15.991 1.996 1.00 28.45 393 PRO A O 1
ATOM 2852 N N . PRO A 1 394 ? -29.580 -15.132 3.723 1.00 29.50 394 PRO A N 1
ATOM 2853 C CA . PRO A 1 394 ? -30.528 -16.235 3.731 1.00 29.50 394 PRO A CA 1
ATOM 2854 C C . PRO A 1 394 ? -31.116 -16.338 2.323 1.00 29.50 394 PRO A C 1
ATOM 2856 O O . PRO A 1 394 ? -31.507 -15.325 1.736 1.00 29.50 394 PRO A O 1
ATOM 2859 N N . ALA A 1 395 ? -31.042 -17.538 1.746 1.00 29.77 395 ALA A N 1
ATOM 2860 C CA . ALA A 1 395 ? -31.698 -17.815 0.479 1.00 29.77 395 ALA A CA 1
ATOM 2861 C C . ALA A 1 395 ? -33.191 -17.454 0.620 1.00 29.77 395 ALA A C 1
ATOM 2863 O O . ALA A 1 395 ? -33.714 -17.589 1.731 1.00 29.77 395 ALA A O 1
ATOM 2864 N N . PRO A 1 396 ? -33.824 -16.933 -0.447 1.00 40.62 396 PRO A N 1
ATOM 2865 C CA . PRO A 1 396 ? -35.221 -16.513 -0.409 1.00 40.62 396 PRO A CA 1
ATOM 2866 C C . PRO A 1 396 ? -36.164 -17.620 0.062 1.00 40.62 396 PRO A C 1
ATOM 2868 O O . PRO A 1 396 ? -35.875 -18.807 -0.229 1.00 40.62 396 PRO A O 1
#

Sequence (396 aa):
MPSSEAPLTARLQLRRQWRLAGLWGVLFTVGAFCLLLEHGGLSAALQGGLQTAAVLVYAWTRWGRALELNHPPQEVRLRPSLGAANWLTLLRGGLVAVLAGFLFQPALADGGLAGWVAWTPAALYITAAALDGVDGFLARVTGSATRLGEHLDTEIDALGLLIAATLVVWTGKAPAAYLCVGLGYYALKAAVGARRKAGRPIAPVQPRAAARLVAGCEMGFAGAALLPLFEPAATRPVALIMTAALLAGFARDWLVVCGHAAADGCLLIRRLERVDRAAARFLPIALRAAAVAGIVALLGRGEAGEGVAALPTAGCALLATCAALLAFGVMTRIAGLTASVAVAVAMADPISGVAWQVVLGCGVALIMTGAGALKLWQPEDRLFLKRLGGHAPPAP

Radius of gyration: 23.43 Å; chains: 1; bounding box: 60×43×76 Å

Secondary structure (DSSP, 8-state):
---SSHHHHHHHHHHHHHHHHHHHHHHHHHHHHHHHHHHHHHHHHHHHHHHHHHHHHHHHHHHHTTGGG-S-TT--SPPSS-HHHHHHHHHHHHHHHHHHTTTT-HHHHTT---GGGGGHHHHHHHHHHHHHHHHHHHHHHTT---HHHHHHHHHHHHHHHHHHHHHHHHTTSS-GGGHHHHHHHHHHHHHHHHHHHTT---PPPP--HHHHHHHHHHHHHHHHHHSTT--HHHHHHHHHHHHHHHHHHHHHHHHHHTTSB-TT--BSSHHHHHHHHHHHHHHHHHHHHHHHHHHHHHHHTTTTTSSSTTS-HHHHHHHHHHHHHHHHTBSHHHHHHHHHHHHHHH--STT--HHHHHHHHHHHHHHHH-S-SS-SB-TTHHHHHS-TT-PPPPP-